Protein 4NSX (pdb70)

InterPro domains:
  IPR001680 WD40 repeat [PS50082] (581-622)
  IPR001680 WD40 repeat [SM00320] (105-141)
  IPR001680 WD40 repeat [SM00320] (237-277)
  IPR001680 WD40 repeat [SM00320] (280-323)
  IPR001680 WD40 repeat [SM00320] (339-379)
  IPR001680 WD40 repeat [SM00320] (446-488)
  IPR001680 WD40 repeat [SM00320] (491-530)
  IPR001680 WD40 repeat [SM00320] (533-571)
  IPR001680 WD40 repeat [SM00320] (574-613)
  IPR001680 WD40 repeat [SM00320] (616-655)
  IPR007319 WDR36/Utp21, C-terminal domain [PF04192] (714-936)
  IPR011047 Quinoprotein alcohol dehydrogenase-like superfamily [SSF50998] (185-661)
  IPR015943 WD40/YVTN repeat-like-containing domain superfamily [G3DSA:2.130.10.10] (22-657)
  IPR015943 WD40/YVTN repeat-like-containing domain superfamily [G3DSA:2.130.10.10] (33-349)
  IPR019775 WD40 repeat, conserved site [PS00678] (600-614)
  IPR036322 WD40-repeat-containing domain superfamily [SSF50978] (46-151)
  IPR059156 WDR36/Utp21, second beta-propeller domain [PF25168] (356-674)
  IPR059157 WDR36/Utp21, N-terminal domain [PF25171] (50-325)

GO terms:
  GO:0005515 protein binding (F, IPI)
  GO:0005730 nucleolus (C, IDA)
  GO:0032040 small-subunit processome (C, IDA)
  GO:0034388 Pwp2p-containing subcomplex of 90S preribosome (C, IDA)
  GO:0006364 rRNA processing (P, IGI)
  GO:0005634 nucleus (C, HDA)
  GO:0005730 nucleolus (C, HDA)
  GO:0030686 90S preribosome (C, HDA)
  GO:0005654 nucleoplasm (C, TAS)

Organism: Saccharomyces cerevisiae (strain ATCC 204508 / S288c) (NCBI:txid559292)

CATH classification: 2.130.10.10 (+1 more: 2.130.10.10)

B-factor: mean 25.76, std 10.34, range [5.64, 77.61]

Foldseek 3Di:
DFPFWDFFAWAFFFAAFAAWEWEDDPPFIWIWHFRFQKIWIATPVPRFTQAIQQDGDPGGWQHWYYYHQWIWTFDQQKIFIDGRNYTPDIDRDPDRFGWHAWDDDQQWIWTATQQQKIWIFGHPDRPDPHGDHTDDIAGQDVVQHAGWQYWDDEPPPPQWIWTQFQFWIWIANNNVRDGPDIADTDPFTWHDKAHDPDPQWIWTQGQFGKIFTARNVVRDTPDIDHDHPFGFQEWEAAAQPFGWIWTWTLQQKIWIARPVVRGTPDIDPNPDHNVQRHWNYWYHTHNFQKIWTDRSQFKIFIWGDPVPDIDTDDIAGFGSAFWQDKDQADQVQFWIWTFGQSQWIKIFGPDDSRGIDTQAACVHFAGWQEKEFENQCAPPFWGIWTFHPPAQWIWTGHPNVSYTHDEIGGQVPPFGFQYKYAANNSQWIWTWGQQAKIWIAGRNPRHTDDIDHDDRGTWQDKDAANVRAWIWTFFQQQKIWIAGRVDGDGPDIDHHPFGWHHKDAQRVQQKMWTFGPVRKIWIARNVVRDTDAIADDDPAGWQEWYAQLVRQWIWTFGPSQKIFIAGRVVNATFAMEHEPWGWNYWDARNHRFWIWTITNDDHIIIIIGGPPCHDNDHDHVPHHHDYTHDNSRD

Radius of gyration: 28.79 Å; Cα contacts (8 Å, |Δi|>4): 1894; chains: 1; bounding box: 41×61×91 Å

Solvent-accessible surface area: 26150 Å² total; per-residue (Å²): 142,6,96,1,1,29,60,65,10,42,5,14,35,8,7,63,16,23,64,6,9,46,6,52,55,72,118,36,39,13,0,0,0,0,20,19,77,0,2,18,8,3,22,0,52,61,3,115,40,70,56,24,2,109,118,58,5,85,40,68,5,66,13,17,20,22,60,142,105,13,5,3,0,0,4,54,24,31,0,0,0,4,75,157,1,84,59,67,59,67,6,102,1,129,32,149,12,66,1,62,58,16,13,20,10,54,46,4,0,0,0,1,4,79,83,25,9,0,4,0,9,46,35,76,66,77,153,45,132,35,2,42,100,90,90,35,93,12,61,5,59,164,159,60,6,21,105,12,24,14,8,37,56,5,72,111,21,144,24,70,0,0,0,0,0,68,38,14,0,0,11,8,18,0,118,66,32,133,59,69,44,73,10,121,141,14,104,58,72,1,36,19,8,50,35,15,84,89,124,21,29,0,0,0,0,2,61,41,1,41,0,2,10,7,19,3,182,145,13,105,96,84,49,68,14,97,10,83,182,24,125,2,31,2,7,5,17,26,51,53,81,40,43,26,1,0,1,0,0,39,39,0,16,0,14,0,34,14,19,112,195,166,62,132,56,63,43,21,139,103,14,3,94,108,93,77,36,0,0,27,41,0,30,10,3,95,45,53,46,16,0,0,0,1,0,10,13,1,15,0,45,0,15,14,16,57,173,164,74,14,119,116,50,76,41,32,1,6,0,10,44,46,3,20,75,8,14,26,6,14,82,121,34,48,31,0,0,0,0,0,117,22,112,2,0,26,0,4,2,12,119,144,83,30,62,20,84,56,1,25,42,214,165,86,37,37,38,10,45,14,30,15,19,36,48,62,62,50,44,106,36,8,1,0,0,0,0,2,95,97,32,86,58,0,29,0,1,21,8,137,106,25,115,27,19,154,59,81,0,64,0,62,33,99,3,63,1,90,6,17,10,6,0,89,42,1,44,22,0,0,1,0,0,32,67,0,3,2,1,0,13,38,0,97,52,15,111,74,121,44,100,14,120,35,1,179,126,10,0,26,5,11,11,0,13,30,129,27,156,33,0,0,0,0,0,48,24,1,32,0,0,0,4,33,7,114,127,69,63,92,79,16,116,33,141,18,140,9,45,0,30,35,27,32,28,20,60,96,41,42,30,0,0,0,2,6,71,49,54,0,1,4,0,0,32,3,105,70,36,166,66,57,92,74,2,146,40,12,87,62,115,6,43,14,5,20,6,0,37,91,10,94,4,0,0,0,0,1,84,30,24,10,4,27,1,4,5,14,88,76,14,9,13,7,0,2,2,54,5,130,20,31,1,41,13,1,59,12,0,63,87,10,42,26,2,0,0,0,6,81,90,44,38,10,1,6,0,3,48,8,103,19,144,98,93,173,87,107,25,135,90,124,25,12,196,21,70,45,7,33,29,6,64,76

Secondary structure (DSSP, 8-state):
--SSEEEEEEES----SSPPEEEEETTEEEEEEE-SS-EEEEETTT--EEEE-SS--SS---EEEEETTEEEEEETTEEEEEETTEEEEEEE-SSSSPEEEEEEETTEEEEEETTSEEEEEE-SSTTSSS--EEEEEEE--TTT-SSEEEEE--TT-TTEEEEEESS-EEEEETTT--EEEEPPPPSS-EEEEEE-SSTTEEEEEESSSEEEEEETTTTEEEEEEE-TT--EEEEEE--SSS-EEEEEETTS-EEEEETTTTEEEEEETTSS-GGGTS-SEEEEPTTSSEEEEE-SSSEEEEEE------EEEEEEE--SS-EEEEEE--TTS-EEEEEETTS-EEEEE-STT--EEEPB---PPPPEEEEEE-STTTTTS--EEEEETT-SEEEEEETTTTEEEEEEEE-SSSPPEEEEEE-TTS-EEEEEETTSEEEEEETTT--EEEEEE--SS-EEEEEE-TTS-EEEEEETTSEEEEEESSS--EEEEEE-SS-EEEEEEETTTTEEEEEETTS-EEEEETTTTEEEEEE---SS-EEEEEE-TTSSEEEEEETTSEEEEEETTTTEEEEEEE-SS-EEEEEE-SSTTEEEEEESS-SSEEEEEETT-------SS--EEPPPPPTT--

Structure (mmCIF, N/CA/C/O backbone):
data_4NSX
#
_entry.id   4NSX
#
_cell.length_a   35.493
_cell.length_b   63.540
_cell.length_c   82.549
_cell.angle_alpha   110.95
_cell.angle_beta   95.83
_cell.angle_gamma   97.93
#
_symmetry.space_group_name_H-M   'P 1'
#
loop_
_entity.id
_entity.type
_entity.pdbx_description
1 polymer 'U3 small nucleolar RNA-associated protein 21'
2 non-polymer 'CITRATE ANION'
3 water water
#
loop_
_atom_site.group_PDB
_atom_site.id
_atom_site.type_symbol
_atom_site.label_atom_id
_atom_site.label_alt_id
_atom_site.label_comp_id
_atom_site.label_asym_id
_atom_site.label_entity_id
_atom_site.label_seq_id
_atom_site.pdbx_PDB_ins_code
_atom_site.Cartn_x
_atom_site.Cartn_y
_atom_site.Cartn_z
_atom_site.occupancy
_atom_site.B_iso_or_equiv
_atom_site.auth_seq_id
_atom_site.auth_comp_id
_atom_site.auth_asym_id
_atom_site.auth_atom_id
_atom_site.pdbx_PDB_model_num
ATOM 1 N N . ASN A 1 20 ? 19.363 -3.727 -6.041 1.00 43.29 20 ASN A N 1
ATOM 2 C CA . ASN A 1 20 ? 18.201 -4.281 -6.720 1.00 40.02 20 ASN A CA 1
ATOM 3 C C . ASN A 1 20 ? 18.148 -3.853 -8.185 1.00 42.99 20 ASN A C 1
ATOM 4 O O . ASN A 1 20 ? 17.893 -4.669 -9.073 1.00 42.26 20 ASN A O 1
ATOM 9 N N . SER A 1 21 ? 18.381 -2.568 -8.432 1.00 38.30 21 SER A N 1
ATOM 10 C CA . SER A 1 21 ? 18.590 -2.087 -9.790 1.00 38.35 21 SER A CA 1
ATOM 11 C C . SER A 1 21 ? 19.894 -2.677 -10.306 1.00 42.12 21 SER A C 1
ATOM 12 O O . SER A 1 21 ? 20.796 -2.975 -9.526 1.00 38.23 21 SER A O 1
ATOM 15 N N . LYS A 1 22 ? 19.992 -2.848 -11.618 1.00 41.35 22 LYS A N 1
ATOM 16 C CA . LYS A 1 22 ? 21.168 -3.465 -12.214 1.00 39.99 22 LYS A CA 1
ATOM 17 C C . LYS A 1 22 ? 22.183 -2.411 -12.638 1.00 40.59 22 LYS A C 1
ATOM 18 O O . LYS A 1 22 ? 23.349 -2.721 -12.885 1.00 40.66 22 LYS A O 1
ATOM 24 N N . ILE A 1 23 ? 21.742 -1.160 -12.711 1.00 37.52 23 ILE A N 1
ATOM 25 C CA . ILE A 1 23 ? 22.598 -0.097 -13.231 1.00 40.46 23 ILE A CA 1
ATOM 26 C C . ILE A 1 23 ? 23.001 0.930 -12.173 1.00 33.60 23 ILE A C 1
ATOM 27 O O . ILE A 1 23 ? 24.177 1.267 -12.046 1.00 35.53 23 ILE A O 1
ATOM 32 N N . PHE A 1 24 ? 22.029 1.422 -11.413 1.00 30.84 24 PHE A N 1
ATOM 33 C CA . PHE A 1 24 ? 22.286 2.514 -10.479 1.00 28.75 24 PHE A CA 1
ATOM 34 C C . PHE A 1 24 ? 22.223 2.094 -9.013 1.00 34.71 24 PHE A C 1
ATOM 35 O O . PHE A 1 24 ? 21.297 1.402 -8.591 1.00 38.74 24 PHE A O 1
ATOM 43 N N . SER A 1 25 ? 23.217 2.522 -8.241 1.00 29.60 25 SER A N 1
ATOM 44 C CA . SER A 1 25 ? 23.203 2.311 -6.797 1.00 34.53 25 SER A CA 1
ATOM 45 C C . SER A 1 25 ? 23.412 3.643 -6.088 1.00 33.09 25 SER A C 1
ATOM 46 O O . SER A 1 25 ? 24.322 4.388 -6.433 1.00 31.07 25 SER A O 1
ATOM 49 N N . PRO A 1 26 ? 22.573 3.940 -5.085 1.00 38.41 26 PRO A N 1
ATOM 50 C CA . PRO A 1 26 ? 22.615 5.214 -4.353 1.00 33.70 26 PRO A CA 1
ATOM 51 C C . PRO A 1 26 ? 24.008 5.557 -3.829 1.00 32.79 26 PRO A C 1
ATOM 52 O O . PRO A 1 26 ? 24.687 4.690 -3.281 1.00 35.60 26 PRO A O 1
ATOM 56 N N . PHE A 1 27 ? 24.427 6.806 -4.016 1.00 30.95 27 PHE A N 1
ATOM 57 C CA . PHE A 1 27 ? 25.721 7.267 -3.522 1.00 29.95 27 PHE A CA 1
ATOM 58 C C . PHE A 1 27 ? 25.526 8.260 -2.377 1.00 31.59 27 PHE A C 1
ATOM 59 O O . PHE A 1 27 ? 25.726 7.920 -1.212 1.00 30.81 27 PHE A O 1
ATOM 67 N N . ARG A 1 28 ? 25.139 9.486 -2.712 1.00 26.25 28 ARG A N 1
ATOM 68 C CA . ARG A 1 28 ? 25.020 10.536 -1.708 1.00 24.00 28 ARG A CA 1
ATOM 69 C C . ARG A 1 28 ? 24.102 11.662 -2.170 1.00 25.33 28 ARG A C 1
ATOM 70 O O . ARG A 1 28 ? 23.634 11.665 -3.310 1.00 24.62 28 ARG A O 1
ATOM 78 N N . ILE A 1 29 ? 23.847 12.615 -1.280 1.00 20.84 29 ILE A N 1
ATOM 79 C CA . ILE A 1 29 ? 23.011 13.766 -1.608 1.00 21.97 29 ILE A CA 1
ATOM 80 C C . ILE A 1 29 ? 23.801 15.063 -1.463 1.00 23.27 29 ILE A C 1
ATOM 81 O O . ILE A 1 29 ? 24.553 15.237 -0.508 1.00 25.71 29 ILE A O 1
ATOM 86 N N . ILE A 1 30 ? 23.624 15.967 -2.420 1.00 20.33 30 ILE A N 1
ATOM 87 C CA . ILE A 1 30 ? 24.366 17.219 -2.446 1.00 22.14 30 ILE A CA 1
ATOM 88 C C . ILE A 1 30 ? 23.443 18.404 -2.154 1.00 20.33 30 ILE A C 1
ATOM 89 O O . ILE A 1 30 ? 22.259 18.372 -2.485 1.00 18.39 30 ILE A O 1
ATOM 94 N N . GLY A 1 31 ? 23.977 19.437 -1.509 1.00 16.31 31 GLY A N 1
ATOM 95 C CA . GLY A 1 31 ? 23.232 20.670 -1.318 1.00 19.21 31 GLY A CA 1
ATOM 96 C C . GLY A 1 31 ? 22.430 20.800 -0.032 1.00 20.64 31 GLY A C 1
ATOM 97 O O . GLY A 1 31 ? 21.597 21.699 0.082 1.00 19.03 31 GLY A O 1
ATOM 98 N N . ASN A 1 32 ? 22.677 19.919 0.934 1.00 17.64 32 ASN A N 1
ATOM 99 C CA . ASN A 1 32 ? 21.999 19.980 2.232 1.00 19.54 32 ASN A CA 1
ATOM 100 C C . ASN A 1 32 ? 22.840 20.660 3.305 1.00 15.76 32 ASN A C 1
ATOM 101 O O . ASN A 1 32 ? 23.982 20.274 3.532 1.00 14.80 32 ASN A O 1
ATOM 106 N N . VAL A 1 33 ? 22.269 21.655 3.979 1.00 18.84 33 VAL A N 1
ATOM 107 C CA . VAL A 1 33 ? 22.992 22.368 5.033 1.00 19.66 33 VAL A CA 1
ATOM 108 C C . VAL A 1 33 ? 22.273 22.360 6.385 1.00 20.13 33 VAL A C 1
ATOM 109 O O . VAL A 1 33 ? 22.870 22.020 7.410 1.00 18.80 33 VAL A O 1
ATOM 113 N N . SER A 1 34 ? 20.998 22.737 6.385 1.00 16.47 34 SER A N 1
ATOM 114 C CA . SER A 1 34 ? 20.231 22.850 7.624 1.00 19.80 34 SER A CA 1
ATOM 115 C C . SER A 1 34 ? 18.733 22.685 7.373 1.00 19.15 34 SER A C 1
ATOM 116 O O . SER A 1 34 ? 18.243 22.997 6.290 1.00 18.65 34 SER A O 1
ATOM 119 N N . ASN A 1 35 ? 18.004 22.200 8.376 1.00 22.50 35 ASN A N 1
ATOM 120 C CA . ASN A 1 35 ? 16.581 21.917 8.194 1.00 20.02 35 ASN A CA 1
ATOM 121 C C . ASN A 1 35 ? 15.639 22.650 9.149 1.00 20.26 35 ASN A C 1
ATOM 122 O O . ASN A 1 35 ? 14.423 22.487 9.070 1.00 30.58 35 ASN A O 1
ATOM 127 N N . GLY A 1 36 ? 16.193 23.449 10.053 1.00 24.78 36 GLY A N 1
ATOM 128 C CA . GLY A 1 36 ? 15.361 24.194 10.980 1.00 24.81 36 GLY A CA 1
ATOM 129 C C . GLY A 1 36 ? 15.525 23.816 12.439 1.00 20.81 36 GLY A C 1
ATOM 130 O O . GLY A 1 36 ? 15.177 24.599 13.322 1.00 22.93 36 GLY A O 1
ATOM 131 N N . VAL A 1 37 ? 16.029 22.613 12.702 1.00 19.46 37 VAL A N 1
ATOM 132 C CA . VAL A 1 37 ? 16.369 22.228 14.068 1.00 17.27 37 VAL A CA 1
ATOM 133 C C . VAL A 1 37 ? 17.453 23.176 14.556 1.00 18.00 37 VAL A C 1
ATOM 134 O O . VAL A 1 37 ? 18.460 23.359 13.871 1.00 19.91 37 VAL A O 1
ATOM 138 N N . PRO A 1 38 ? 17.239 23.809 15.721 1.00 18.07 38 PRO A N 1
ATOM 139 C CA . PRO A 1 38 ? 18.218 24.757 16.266 1.00 18.89 38 PRO A CA 1
ATOM 140 C C . PRO A 1 38 ? 19.608 24.133 16.346 1.00 17.60 38 PRO A C 1
ATOM 141 O O . PRO A 1 38 ? 19.773 23.070 16.948 1.00 17.09 38 PRO A O 1
ATOM 145 N N . PHE A 1 39 ? 20.588 24.775 15.718 1.00 14.27 39 PHE A N 1
ATOM 146 C CA . PHE A 1 39 ? 21.933 24.217 15.665 1.00 14.71 39 PHE A CA 1
ATOM 147 C C . PHE A 1 39 ? 22.616 24.273 17.021 1.00 19.25 39 PHE A C 1
ATOM 148 O O . PHE A 1 39 ? 22.300 25.123 17.856 1.00 15.72 39 PHE A O 1
ATOM 156 N N . ALA A 1 40 ? 23.562 23.366 17.232 1.00 17.38 40 ALA A N 1
ATOM 157 C CA . ALA A 1 40 ? 24.315 23.346 18.476 1.00 18.36 40 ALA A CA 1
ATOM 158 C C . ALA A 1 40 ? 25.700 23.939 18.253 1.00 22.28 40 ALA A C 1
ATOM 159 O O . ALA A 1 40 ? 26.169 24.032 17.120 1.00 17.91 40 ALA A O 1
ATOM 161 N N . THR A 1 41 ? 26.343 24.363 19.333 1.00 17.19 41 THR A N 1
ATOM 162 C CA . THR A 1 41 ? 27.723 24.825 19.265 1.00 24.79 41 THR A CA 1
ATOM 163 C C . THR A 1 41 ? 28.558 24.090 20.301 1.00 22.96 41 THR A C 1
ATOM 164 O O . THR A 1 41 ? 28.103 23.858 21.422 1.00 26.77 41 THR A O 1
ATOM 168 N N . GLY A 1 42 ? 29.774 23.715 19.916 1.00 28.62 42 GLY A N 1
ATOM 169 C CA . GLY A 1 42 ? 30.677 23.008 20.807 1.00 26.64 42 GLY A CA 1
ATOM 170 C C . GLY A 1 42 ? 32.097 23.531 20.697 1.00 29.11 42 GLY A C 1
ATOM 171 O O . GLY A 1 42 ? 32.370 24.421 19.890 1.00 29.44 42 GLY A O 1
ATOM 172 N N . THR A 1 43 ? 32.999 22.978 21.505 1.00 31.27 43 THR A N 1
ATOM 173 C CA . THR A 1 43 ? 34.391 23.422 21.530 1.00 35.12 43 THR A CA 1
ATOM 174 C C . THR A 1 43 ? 35.285 22.591 20.613 1.00 40.92 43 THR A C 1
ATOM 175 O O . THR A 1 43 ? 35.175 21.364 20.556 1.00 36.00 43 THR A O 1
ATOM 179 N N . LEU A 1 44 ? 36.184 23.273 19.912 1.00 42.19 44 LEU A N 1
ATOM 180 C CA . LEU A 1 44 ? 37.080 22.635 18.957 1.00 48.62 44 LEU A CA 1
ATOM 181 C C . LEU A 1 44 ? 38.494 23.135 19.215 1.00 47.08 44 LEU A C 1
ATOM 182 O O . LEU A 1 44 ? 38.952 24.072 18.562 1.00 46.11 44 LEU A O 1
ATOM 187 N N . GLY A 1 45 ? 39.185 22.504 20.159 1.00 47.09 45 GLY A N 1
ATOM 188 C CA . GLY A 1 45 ? 40.496 22.971 20.564 1.00 47.80 45 GLY A CA 1
ATOM 189 C C . GLY A 1 45 ? 40.388 24.402 21.050 1.00 44.09 45 GLY A C 1
ATOM 190 O O . GLY A 1 45 ? 39.912 24.652 22.155 1.00 43.56 45 GLY A O 1
ATOM 191 N N . SER A 1 46 ? 40.804 25.345 20.211 1.00 44.63 46 SER A N 1
ATOM 192 C CA . SER A 1 46 ? 40.675 26.761 20.538 1.00 47.69 46 SER A CA 1
ATOM 193 C C . SER A 1 46 ? 39.438 27.375 19.890 1.00 48.68 46 SER A C 1
ATOM 194 O O . SER A 1 46 ? 38.848 28.310 20.430 1.00 50.91 46 SER A O 1
ATOM 197 N N . THR A 1 47 ? 39.051 26.851 18.732 1.00 46.10 47 THR A N 1
ATOM 198 C CA . THR A 1 47 ? 37.884 27.362 18.018 1.00 46.62 47 THR A CA 1
ATOM 199 C C . THR A 1 47 ? 36.603 26.630 18.425 1.00 46.40 47 THR A C 1
ATOM 200 O O . THR A 1 47 ? 36.599 25.844 19.374 1.00 43.05 47 THR A O 1
ATOM 204 N N . PHE A 1 48 ? 35.516 26.904 17.710 1.00 36.13 48 PHE A N 1
ATOM 205 C CA . PHE A 1 48 ? 34.234 26.270 17.994 1.00 36.96 48 PHE A CA 1
ATOM 206 C C . PHE A 1 48 ? 33.728 25.494 16.785 1.00 28.34 48 PHE A C 1
ATOM 207 O O . PHE A 1 48 ? 34.181 25.710 15.661 1.00 24.75 48 PHE A O 1
ATOM 215 N N . TYR A 1 49 ? 32.790 24.583 17.020 1.00 27.74 49 TYR A N 1
ATOM 216 C CA . TYR A 1 49 ? 32.124 23.898 15.920 1.00 24.33 49 TYR A CA 1
ATOM 217 C C . TYR A 1 49 ? 30.611 24.071 15.997 1.00 25.72 49 TYR A C 1
ATOM 218 O O . TYR A 1 49 ? 30.051 24.291 17.075 1.00 20.85 49 TYR A O 1
ATOM 227 N N . ILE A 1 50 ? 29.964 23.979 14.840 1.00 17.62 50 ILE A N 1
ATOM 228 C CA . ILE A 1 50 ? 28.525 24.152 14.723 1.00 15.08 50 ILE A CA 1
ATOM 229 C C . ILE A 1 50 ? 27.908 22.868 14.197 1.00 13.60 50 ILE A C 1
ATOM 230 O O . ILE A 1 50 ? 28.357 22.330 13.194 1.00 16.86 50 ILE A O 1
ATOM 235 N N . VAL A 1 51 ? 26.885 22.374 14.884 1.00 12.63 51 VAL A N 1
ATOM 236 C CA . VAL A 1 51 ? 26.208 21.151 14.479 1.00 13.93 51 VAL A CA 1
ATOM 237 C C . VAL A 1 51 ? 24.810 21.466 13.958 1.00 14.89 51 VAL A C 1
ATOM 238 O O . VAL A 1 51 ? 23.952 21.927 14.709 1.00 14.27 51 VAL A O 1
ATOM 242 N N . THR A 1 52 ? 24.592 21.219 12.668 1.00 14.10 52 THR A N 1
ATOM 243 C CA . THR A 1 52 ? 23.285 21.414 12.053 1.00 13.54 52 THR A CA 1
ATOM 244 C C . THR A 1 52 ? 22.613 20.074 11.797 1.00 15.65 52 THR A C 1
ATOM 245 O O . THR A 1 52 ? 23.264 19.030 11.801 1.00 15.78 52 THR A O 1
ATOM 249 N N . CYS A 1 53 ? 21.308 20.113 11.558 1.00 14.76 53 CYS A N 1
ATOM 250 C CA . CYS A 1 53 ? 20.560 18.913 11.221 1.00 15.78 53 CYS A CA 1
ATOM 251 C C . CYS A 1 53 ? 20.155 18.927 9.747 1.00 19.02 53 CYS A C 1
ATOM 252 O O . CYS A 1 53 ? 19.814 19.973 9.191 1.00 16.96 53 CYS A O 1
ATOM 255 N N . VAL A 1 54 ? 20.190 17.755 9.123 1.00 15.56 54 VAL A N 1
ATOM 256 C CA . VAL A 1 54 ? 19.885 17.620 7.704 1.00 22.77 54 VAL A CA 1
ATOM 257 C C . VAL A 1 54 ? 18.638 16.746 7.512 1.00 25.86 54 VAL A C 1
ATOM 258 O O . VAL A 1 54 ? 17.983 16.769 6.467 1.00 35.94 54 VAL A O 1
ATOM 262 N N . GLY A 1 55 ? 18.284 16.018 8.564 1.00 23.01 55 GLY A N 1
ATOM 263 C CA . GLY A 1 55 ? 17.102 15.177 8.565 1.00 16.48 55 GLY A CA 1
ATOM 264 C C . GLY A 1 55 ? 17.286 14.051 9.559 1.00 21.35 55 GLY A C 1
ATOM 265 O O . GLY A 1 55 ? 16.828 14.127 10.699 1.00 22.61 55 GLY A O 1
ATOM 266 N N . LYS A 1 56 ? 17.976 13.003 9.129 1.00 20.78 56 LYS A N 1
ATOM 267 C CA . LYS A 1 56 ? 18.293 11.885 10.007 1.00 21.44 56 LYS A CA 1
ATOM 268 C C . LYS A 1 56 ? 19.808 11.812 10.130 1.00 17.25 56 LYS A C 1
ATOM 269 O O . LYS A 1 56 ? 20.386 10.777 10.461 1.00 17.87 56 LYS A O 1
ATOM 275 N N . THR A 1 57 ? 20.428 12.960 9.877 1.00 17.36 57 THR A N 1
ATOM 276 C CA . THR A 1 57 ? 21.873 13.108 9.818 1.00 19.76 57 THR A CA 1
ATOM 277 C C . THR A 1 57 ? 22.219 14.495 10.343 1.00 13.80 57 THR A C 1
ATOM 278 O O . THR A 1 57 ? 21.477 15.450 10.106 1.00 12.47 57 THR A O 1
ATOM 282 N N . PHE A 1 58 ? 23.323 14.612 11.076 1.00 18.50 58 PHE A N 1
ATOM 283 C CA . PHE A 1 58 ? 23.820 15.932 11.452 1.00 13.20 58 PHE A CA 1
ATOM 284 C C . PHE A 1 58 ? 25.157 16.236 10.784 1.00 10.34 58 PHE A C 1
ATOM 285 O O . PHE A 1 58 ? 25.905 15.326 10.434 1.00 13.12 58 PHE A O 1
ATOM 293 N N . GLN A 1 59 ? 25.444 17.522 10.603 1.00 8.78 59 GLN A N 1
ATOM 294 C CA . GLN A 1 59 ? 26.696 17.956 9.994 1.00 13.55 59 GLN A CA 1
ATOM 295 C C . GLN A 1 59 ? 27.436 18.920 10.915 1.00 13.89 59 GLN A C 1
ATOM 296 O O . GLN A 1 59 ? 26.819 19.737 11.594 1.00 14.36 59 GLN A O 1
ATOM 302 N N . ILE A 1 60 ? 28.760 18.824 10.925 1.00 13.08 60 ILE A N 1
ATOM 303 C CA . ILE A 1 60 ? 29.594 19.642 11.797 1.00 14.30 60 ILE A CA 1
ATOM 304 C C . ILE A 1 60 ? 30.537 20.533 10.997 1.00 18.00 60 ILE A C 1
ATOM 305 O O . ILE A 1 60 ? 31.368 20.041 10.222 1.00 19.56 60 ILE A O 1
ATOM 310 N N . TYR A 1 61 ? 30.395 21.841 11.207 1.00 13.01 61 TYR A N 1
ATOM 311 C CA . TYR A 1 61 ? 31.181 22.856 10.520 1.00 14.62 61 TYR A CA 1
ATOM 312 C C . TYR A 1 61 ? 32.130 23.569 11.476 1.00 19.00 61 TYR A C 1
ATOM 313 O O . TYR A 1 61 ? 31.860 23.677 12.671 1.00 18.20 61 TYR A O 1
ATOM 322 N N . ASP A 1 62 ? 33.243 24.057 10.942 1.00 21.48 62 ASP A N 1
ATOM 323 C CA . ASP A 1 62 ? 34.119 24.945 11.691 1.00 22.73 62 ASP A CA 1
ATOM 324 C C . ASP A 1 62 ? 33.411 26.292 11.796 1.00 26.19 62 ASP A C 1
ATOM 325 O O . ASP A 1 62 ? 32.786 26.740 10.843 1.00 27.00 62 ASP A O 1
ATOM 330 N N . ALA A 1 63 ? 33.497 26.937 12.952 1.00 29.82 63 ALA A N 1
ATOM 331 C CA . ALA A 1 63 ? 32.789 28.198 13.144 1.00 31.51 63 ALA A CA 1
ATOM 332 C C . ALA A 1 63 ? 33.547 29.390 12.562 1.00 29.73 63 ALA A C 1
ATOM 333 O O . ALA A 1 63 ? 32.967 30.444 12.320 1.00 35.72 63 ALA A O 1
ATOM 335 N N . ASN A 1 64 ? 34.843 29.230 12.335 1.00 30.47 64 ASN A N 1
ATOM 336 C CA . ASN A 1 64 ? 35.642 30.351 11.855 1.00 33.48 64 ASN A CA 1
ATOM 337 C C . ASN A 1 64 ? 35.909 30.334 10.348 1.00 33.24 64 ASN A C 1
ATOM 338 O O . ASN A 1 64 ? 36.413 31.308 9.789 1.00 40.02 64 ASN A O 1
ATOM 343 N N . THR A 1 65 ? 35.562 29.229 9.695 1.00 29.99 65 THR A N 1
ATOM 344 C C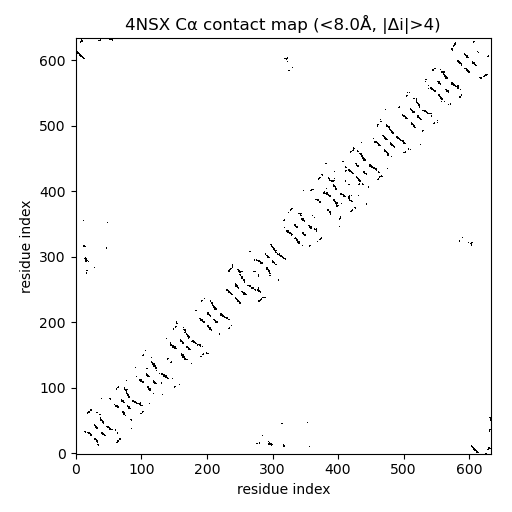A . THR A 1 65 ? 35.744 29.102 8.251 1.00 27.30 65 THR A CA 1
ATOM 345 C C . THR A 1 65 ? 34.481 28.578 7.578 1.00 29.91 65 THR A C 1
ATOM 346 O O . THR A 1 65 ? 34.300 28.738 6.370 1.00 30.10 65 THR A O 1
ATOM 350 N N . LEU A 1 66 ? 33.619 27.949 8.374 1.00 27.07 66 LEU A N 1
ATOM 351 C CA . LEU A 1 66 ? 32.447 27.229 7.876 1.00 27.66 66 LEU A CA 1
ATOM 352 C C . LEU A 1 66 ? 32.814 26.041 6.991 1.00 28.95 66 LEU A C 1
ATOM 353 O O . LEU A 1 66 ? 32.028 25.618 6.155 1.00 27.90 66 LEU A O 1
ATOM 358 N N . HIS A 1 67 ? 34.008 25.497 7.190 1.00 26.83 67 HIS A N 1
ATOM 359 C CA . HIS A 1 67 ? 34.406 24.286 6.485 1.00 29.79 67 HIS A CA 1
ATOM 360 C C . HIS A 1 67 ? 33.688 23.076 7.071 1.00 29.47 67 HIS A C 1
ATOM 361 O O . HIS A 1 67 ? 33.601 22.928 8.291 1.00 24.63 67 HIS A O 1
ATOM 368 N N . LEU A 1 68 ? 33.167 22.218 6.200 1.00 24.34 68 LEU A N 1
ATOM 369 C CA . LEU A 1 68 ? 32.498 21.003 6.646 1.00 25.81 68 LEU A CA 1
ATOM 370 C C . LEU A 1 68 ? 33.512 20.059 7.268 1.00 23.73 68 LEU A C 1
ATOM 371 O O . LEU A 1 68 ? 34.408 19.563 6.588 1.00 28.07 68 LEU A O 1
ATOM 376 N N . LEU A 1 69 ? 33.371 19.821 8.566 1.00 19.51 69 LEU A N 1
ATOM 377 C CA . LEU A 1 69 ? 34.290 18.951 9.282 1.00 20.38 69 LEU A CA 1
ATOM 378 C C . LEU A 1 69 ? 33.780 17.519 9.330 1.00 22.27 69 LEU A C 1
ATOM 379 O O . LEU A 1 69 ? 34.521 16.584 9.031 1.00 23.27 69 LEU A O 1
ATOM 384 N N . PHE A 1 70 ? 32.518 17.339 9.710 1.00 20.27 70 PHE A N 1
ATOM 385 C CA . PHE A 1 70 ? 31.983 15.982 9.815 1.00 18.28 70 PHE A CA 1
ATOM 386 C C . PHE A 1 70 ? 30.548 15.849 9.318 1.00 18.64 70 PHE A C 1
ATOM 387 O O . PHE A 1 70 ? 29.832 16.833 9.174 1.00 18.98 70 PHE A O 1
ATOM 395 N N . VAL A 1 71 ? 30.147 14.615 9.043 1.00 14.24 71 VAL A N 1
ATOM 396 C CA . VAL A 1 71 ? 28.743 14.271 8.882 1.00 14.80 71 VAL A CA 1
ATOM 397 C C . VAL A 1 71 ? 28.553 12.919 9.554 1.00 20.04 71 VAL A C 1
ATOM 398 O O . VAL A 1 71 ? 29.409 12.042 9.423 1.00 16.89 71 VAL A O 1
ATOM 402 N N . SER A 1 72 ? 27.463 12.763 10.306 1.00 14.14 72 SER A N 1
ATOM 403 C CA . SER A 1 72 ? 27.202 11.506 11.006 1.00 22.19 72 SER A CA 1
ATOM 404 C C . SER A 1 72 ? 27.198 10.337 10.023 1.00 22.95 72 SER A C 1
ATOM 405 O O . SER A 1 72 ? 26.580 10.410 8.965 1.00 22.43 72 SER A O 1
ATOM 408 N N . GLU A 1 73 ? 27.910 9.271 10.369 1.00 24.21 73 GLU A N 1
ATOM 409 C CA . GLU A 1 73 ? 28.152 8.184 9.427 1.00 27.38 73 GLU A CA 1
ATOM 410 C C . GLU A 1 73 ? 26.944 7.276 9.230 1.00 28.04 73 GLU A C 1
ATOM 411 O O . GLU A 1 73 ? 26.848 6.570 8.229 1.00 29.10 73 GLU A O 1
ATOM 417 N N . LYS A 1 74 ? 26.021 7.294 10.183 1.00 27.85 74 LYS A N 1
ATOM 418 C CA . LYS A 1 74 ? 24.882 6.385 10.132 1.00 29.26 74 LYS A CA 1
ATOM 419 C C . LYS A 1 74 ? 23.571 7.088 10.467 1.00 24.52 74 LYS A C 1
ATOM 420 O O . LYS A 1 74 ? 23.435 7.696 11.529 1.00 24.25 74 LYS A O 1
ATOM 426 N N . GLU A 1 75 ? 22.614 7.002 9.548 1.00 21.98 75 GLU A N 1
ATOM 427 C CA . GLU A 1 75 ? 21.305 7.624 9.723 1.00 23.37 75 GLU A CA 1
ATOM 428 C C . GLU A 1 75 ? 20.563 7.081 10.937 1.00 25.10 75 GLU A C 1
ATOM 429 O O . GLU A 1 75 ? 20.620 5.888 11.233 1.00 27.57 75 GLU A O 1
ATOM 435 N N . THR A 1 76 ? 19.863 7.970 11.633 1.00 20.67 76 THR A N 1
ATOM 436 C CA . THR A 1 76 ? 18.979 7.572 12.718 1.00 20.69 76 THR A CA 1
ATOM 437 C C . THR A 1 76 ? 17.690 7.030 12.107 1.00 24.43 76 THR A C 1
ATOM 438 O O . THR A 1 76 ? 17.345 7.387 10.986 1.00 23.43 76 THR A O 1
ATOM 442 N N . PRO A 1 77 ? 16.988 6.140 12.827 1.00 25.21 77 PRO A N 1
ATOM 443 C CA . PRO A 1 77 ? 15.728 5.580 12.319 1.00 24.02 77 PRO A CA 1
ATOM 444 C C . PRO A 1 77 ? 14.646 6.633 12.064 1.00 27.35 77 PRO A C 1
ATOM 445 O O . PRO A 1 77 ? 13.851 6.475 11.138 1.00 30.89 77 PRO A O 1
ATOM 449 N N . SER A 1 78 ? 14.612 7.685 12.876 1.00 23.02 78 SER A N 1
ATOM 450 C CA . SER A 1 78 ? 13.645 8.765 12.691 1.00 24.93 78 SER A CA 1
ATOM 451 C C . SER A 1 78 ? 14.350 10.117 12.626 1.00 22.13 78 SER A C 1
ATOM 452 O O . SER A 1 78 ? 15.550 10.209 12.877 1.00 22.17 78 SER A O 1
ATOM 455 N N . SER A 1 79 ? 13.598 11.162 12.295 1.00 19.71 79 SER A N 1
ATOM 456 C CA . SER A 1 79 ? 14.159 12.502 12.176 1.00 19.88 79 SER A CA 1
ATOM 457 C C . SER A 1 79 ? 14.694 13.000 13.513 1.00 19.38 79 SER A C 1
ATOM 458 O O . SER A 1 79 ? 14.053 12.826 14.549 1.00 14.20 79 SER A O 1
ATOM 461 N N . ILE A 1 80 ? 15.872 13.615 13.482 1.00 18.31 80 ILE A N 1
ATOM 462 C CA . ILE A 1 80 ? 16.461 14.210 14.675 1.00 18.39 80 ILE A CA 1
ATOM 463 C C . ILE A 1 80 ? 15.663 15.441 15.092 1.00 20.11 80 ILE A C 1
ATOM 464 O O . ILE A 1 80 ? 15.347 16.294 14.263 1.00 18.30 80 ILE A O 1
ATOM 469 N N . VAL A 1 81 ? 15.347 15.521 16.382 1.00 22.01 81 VAL A N 1
ATOM 470 C CA . VAL A 1 81 ? 14.462 16.551 16.918 1.00 21.25 81 VAL A CA 1
ATOM 471 C C . VAL A 1 81 ? 15.250 17.591 17.713 1.00 21.02 81 VAL A C 1
ATOM 472 O O . VAL A 1 81 ? 14.911 18.777 17.725 1.00 18.85 81 VAL A O 1
ATOM 476 N N . ALA A 1 82 ? 16.322 17.150 18.357 1.00 17.04 82 ALA A N 1
ATOM 477 C CA . ALA A 1 82 ? 17.104 18.052 19.187 1.00 19.38 82 ALA A CA 1
ATOM 478 C C . ALA A 1 82 ? 18.590 17.752 19.086 1.00 15.00 82 ALA A C 1
ATOM 479 O O . ALA A 1 82 ? 18.994 16.596 18.980 1.00 14.61 82 ALA A O 1
ATOM 481 N N . LEU A 1 83 ? 19.396 18.808 19.105 1.00 14.48 83 LEU A N 1
ATOM 482 C CA . LEU A 1 83 ? 20.846 18.674 19.066 1.00 16.47 83 LEU A CA 1
ATOM 483 C C . LEU A 1 83 ? 21.467 19.448 20.214 1.00 16.17 83 LEU A C 1
ATOM 484 O O . LEU A 1 83 ? 21.072 20.578 20.492 1.00 19.16 83 LEU A O 1
ATOM 489 N N . SER A 1 84 ? 22.438 18.838 20.879 1.00 12.01 84 SER A N 1
ATOM 490 C CA . SER A 1 84 ? 23.232 19.546 21.872 1.00 17.03 84 SER A CA 1
ATOM 491 C C . SER A 1 84 ? 24.688 19.166 21.696 1.00 16.70 84 SER A C 1
ATOM 492 O O . SER A 1 84 ? 24.994 18.067 21.257 1.00 19.96 84 SER A O 1
ATOM 495 N N . ALA A 1 85 ? 25.592 20.079 22.018 1.00 16.33 85 ALA A N 1
ATOM 496 C CA . ALA A 1 85 ? 27.009 19.752 21.996 1.00 20.08 85 ALA A CA 1
ATOM 497 C C . ALA A 1 85 ? 27.611 20.031 23.365 1.00 19.52 85 ALA A C 1
ATOM 498 O O . ALA A 1 85 ? 27.291 21.032 24.002 1.00 17.60 85 ALA A O 1
ATOM 500 N N . HIS A 1 86 ? 28.469 19.127 23.820 1.00 18.77 86 HIS A N 1
ATOM 501 C CA . HIS A 1 86 ? 29.124 19.280 25.108 1.00 19.76 86 HIS A CA 1
ATOM 502 C C . HIS A 1 86 ? 30.559 18.801 24.963 1.00 18.47 86 HIS A C 1
ATOM 503 O O . HIS A 1 86 ? 30.807 17.605 24.795 1.00 16.78 86 HIS A O 1
ATOM 510 N N . PHE A 1 87 ? 31.494 19.745 25.021 1.00 28.01 87 PHE A N 1
ATOM 511 C CA . PHE A 1 87 ? 32.893 19.478 24.699 1.00 34.01 87 PHE A CA 1
ATOM 512 C C . PHE A 1 87 ? 33.005 18.853 23.314 1.00 29.54 87 PHE A C 1
ATOM 513 O O . PHE A 1 87 ? 32.641 19.473 22.314 1.00 31.41 87 PHE A O 1
ATOM 521 N N . HIS A 1 88 ? 33.487 17.616 23.261 1.00 25.50 88 HIS A N 1
ATOM 522 C CA . HIS A 1 88 ? 33.703 16.944 21.988 1.00 30.74 88 HIS A CA 1
ATOM 523 C C . HIS A 1 88 ? 32.623 15.914 21.661 1.00 28.29 88 HIS A C 1
ATOM 524 O O . HIS A 1 88 ? 32.811 15.063 20.793 1.00 27.23 88 HIS A O 1
ATOM 531 N N . TYR A 1 89 ? 31.490 15.997 22.347 1.00 23.82 89 TYR A N 1
ATOM 532 C CA . TYR A 1 89 ? 30.406 15.054 22.108 1.00 23.48 89 TYR A CA 1
ATOM 533 C C . TYR A 1 89 ? 29.138 15.725 21.601 1.00 18.78 89 TYR A C 1
ATOM 534 O O . TYR A 1 89 ? 28.745 16.792 22.080 1.00 15.94 89 TYR A O 1
ATOM 543 N N . VAL A 1 90 ? 28.511 15.089 20.618 1.00 16.74 90 VAL A N 1
ATOM 544 C CA . VAL A 1 90 ? 27.234 15.543 20.096 1.00 11.89 90 VAL A CA 1
ATOM 545 C C . VAL A 1 90 ? 26.118 14.627 20.592 1.00 12.99 90 VAL A C 1
ATOM 546 O O . VAL A 1 90 ? 26.228 13.406 20.535 1.00 12.36 90 VAL A O 1
ATOM 550 N N . TYR A 1 91 ? 25.054 15.233 21.100 1.00 8.39 91 TYR A N 1
ATOM 551 C CA . TYR A 1 91 ? 23.888 14.508 21.568 1.00 9.47 91 TYR A CA 1
ATOM 552 C C . TYR A 1 91 ? 22.728 14.795 20.626 1.00 12.59 91 TYR A C 1
ATOM 553 O O . TYR A 1 91 ? 22.348 15.952 20.428 1.00 11.88 91 TYR A O 1
ATOM 562 N N . ALA A 1 92 ? 22.184 13.738 20.032 1.00 10.19 92 ALA A N 1
ATOM 563 C CA . ALA A 1 92 ? 21.096 13.879 19.071 1.00 11.03 92 ALA A CA 1
ATOM 564 C C . ALA A 1 92 ? 19.868 13.106 19.533 1.00 14.37 92 ALA A C 1
ATOM 565 O O . ALA A 1 92 ? 19.937 11.906 19.780 1.00 17.14 92 ALA A O 1
ATOM 567 N N . ALA A 1 93 ? 18.743 13.802 19.657 1.00 10.24 93 ALA A N 1
ATOM 568 C CA . ALA A 1 93 ? 17.514 13.178 20.127 1.00 16.05 93 ALA A CA 1
ATOM 569 C C . ALA A 1 93 ? 16.592 12.798 18.979 1.00 13.87 93 ALA A C 1
ATOM 570 O O . ALA A 1 93 ? 16.392 13.577 18.049 1.00 16.40 93 ALA A O 1
ATOM 572 N N . TYR A 1 94 ? 16.031 11.596 19.063 1.00 14.02 94 TYR A N 1
ATOM 573 C CA . TYR A 1 94 ? 15.025 11.129 18.117 1.00 19.02 94 TYR A CA 1
ATOM 574 C C . TYR A 1 94 ? 14.238 10.011 18.783 1.00 22.50 94 TYR A C 1
ATOM 575 O O . TYR A 1 94 ? 14.805 9.235 19.556 1.00 18.93 94 TYR A O 1
ATOM 584 N N . GLU A 1 95 ? 12.944 9.928 18.478 1.00 18.89 95 GLU A N 1
ATOM 585 C CA . GLU A 1 95 ? 12.051 8.973 19.133 1.00 23.45 95 GLU A CA 1
ATOM 586 C C . GLU A 1 95 ? 12.183 9.082 20.651 1.00 20.48 95 GLU A C 1
ATOM 587 O O . GLU A 1 95 ? 12.144 10.178 21.207 1.00 20.18 95 GLU A O 1
ATOM 593 N N . ASN A 1 96 ? 12.356 7.945 21.315 1.00 19.06 96 ASN A N 1
ATOM 594 C CA . ASN A 1 96 ? 12.573 7.929 22.755 1.00 20.95 96 ASN A CA 1
ATOM 595 C C . ASN A 1 96 ? 14.052 7.742 23.081 1.00 22.98 96 ASN A C 1
ATOM 596 O O . ASN A 1 96 ? 14.405 7.206 24.136 1.00 16.63 96 ASN A O 1
ATOM 601 N N . LYS A 1 97 ? 14.915 8.197 22.176 1.00 19.23 97 LYS A N 1
ATOM 602 C CA . LYS A 1 97 ? 16.341 7.905 22.273 1.00 17.55 97 LYS A CA 1
ATOM 603 C C . LYS A 1 97 ? 17.237 9.137 22.230 1.00 16.21 97 LYS A C 1
ATOM 604 O O . LYS A 1 97 ? 16.874 10.174 21.677 1.00 15.33 97 LYS A O 1
ATOM 610 N N . VAL A 1 98 ? 18.417 9.006 22.824 1.00 17.93 98 VAL A N 1
ATOM 611 C CA . VAL A 1 98 ? 19.460 10.010 22.692 1.00 18.13 98 VAL A CA 1
ATOM 612 C C . VAL A 1 98 ? 20.755 9.335 22.267 1.00 16.41 98 VAL A C 1
ATOM 613 O O . VAL A 1 98 ? 21.299 8.501 22.993 1.00 15.16 98 VAL A O 1
ATOM 617 N N . GLY A 1 99 ? 21.233 9.687 21.077 1.00 17.51 99 GLY A N 1
ATOM 618 C CA . GLY A 1 99 ? 22.499 9.189 20.580 1.00 13.61 99 GLY A CA 1
ATOM 619 C C . GLY A 1 99 ? 23.649 10.088 20.988 1.00 17.67 99 GLY A C 1
ATOM 620 O O . GLY A 1 99 ? 23.551 11.315 20.914 1.00 14.64 99 GLY A O 1
ATOM 621 N N . ILE A 1 100 ? 24.737 9.463 21.425 1.00 14.14 100 ILE A N 1
ATOM 622 C CA . ILE A 1 100 ? 25.952 10.155 21.831 1.00 18.03 100 ILE A CA 1
ATOM 623 C C . ILE A 1 100 ? 27.078 9.833 20.853 1.00 19.73 100 ILE A C 1
ATOM 624 O O . ILE A 1 100 ? 27.508 8.670 20.728 1.00 19.00 100 ILE A O 1
ATOM 629 N N . TYR A 1 101 ? 27.549 10.881 20.180 1.00 19.80 101 TYR A N 1
ATOM 630 C CA . TYR A 1 101 ? 28.458 10.765 19.048 1.00 20.86 101 TYR A CA 1
ATOM 631 C C . TYR A 1 101 ? 29.757 11.525 19.274 1.00 21.32 101 TYR A C 1
ATOM 632 O O . TYR A 1 101 ? 29.774 12.578 19.911 1.00 20.13 101 TYR A O 1
ATOM 641 N N . LYS A 1 102 ? 30.841 10.992 18.723 1.00 20.45 102 LYS A N 1
ATOM 642 C CA . LYS A 1 102 ? 32.090 11.730 18.616 1.00 22.81 102 LYS A CA 1
ATOM 643 C C . LYS A 1 102 ? 32.651 11.537 17.213 1.00 19.19 102 LYS A C 1
ATOM 644 O O . LYS A 1 102 ? 32.787 10.405 16.747 1.00 17.67 102 LYS A O 1
ATOM 650 N N . ARG A 1 103 ? 32.958 12.646 16.545 1.00 17.70 103 ARG A N 1
ATOM 651 C CA . ARG A 1 103 ? 33.454 12.628 15.170 1.00 22.37 103 ARG A CA 1
ATOM 652 C C . ARG A 1 103 ? 32.447 12.005 14.207 1.00 21.66 103 ARG A C 1
ATOM 653 O O . ARG A 1 103 ? 32.823 11.333 13.248 1.00 20.70 103 ARG A O 1
ATOM 661 N N . GLY A 1 104 ? 31.165 12.237 14.474 1.00 21.55 104 GLY A N 1
ATOM 662 C CA . GLY A 1 104 ? 30.099 11.727 13.632 1.00 16.86 104 GLY A CA 1
ATOM 663 C C . GLY A 1 104 ? 29.820 10.255 13.865 1.00 18.65 104 GLY A C 1
ATOM 664 O O . GLY A 1 104 ? 28.960 9.666 13.210 1.00 23.24 104 GLY A O 1
ATOM 665 N N . ILE A 1 105 ? 30.546 9.664 14.808 1.00 16.74 105 ILE A N 1
ATOM 666 C CA . ILE A 1 105 ? 30.414 8.244 15.108 1.00 19.00 105 ILE A CA 1
ATOM 667 C C . ILE A 1 105 ? 29.714 8.030 16.443 1.00 20.61 105 ILE A C 1
ATOM 668 O O . ILE A 1 105 ? 30.136 8.568 17.468 1.00 19.37 105 ILE A O 1
ATOM 673 N N . GLU A 1 106 ? 28.651 7.235 16.428 1.00 19.00 106 GLU A N 1
ATOM 674 C CA . GLU A 1 106 ? 27.902 6.946 17.645 1.00 21.26 106 GLU A CA 1
ATOM 675 C C . GLU A 1 106 ? 28.730 6.141 18.634 1.00 21.53 106 GLU A C 1
ATOM 676 O O . GLU A 1 106 ? 29.126 5.009 18.357 1.00 22.67 106 GLU A O 1
ATOM 682 N N . GLU A 1 107 ? 28.990 6.730 19.791 1.00 21.14 107 GLU A N 1
ATOM 683 C CA . GLU A 1 107 ? 29.708 6.020 20.831 1.00 23.25 107 GLU A CA 1
ATOM 684 C C . GLU A 1 107 ? 28.742 5.361 21.805 1.00 24.82 107 GLU A C 1
ATOM 685 O O . GLU A 1 107 ? 29.073 4.344 22.414 1.00 28.33 107 GLU A O 1
ATOM 691 N N . HIS A 1 108 ? 27.541 5.917 21.946 1.00 21.38 108 HIS A N 1
ATOM 692 C CA . HIS A 1 108 ? 26.580 5.303 22.867 1.00 19.97 108 HIS A CA 1
ATOM 693 C C . HIS A 1 108 ? 25.131 5.642 22.544 1.00 20.41 108 HIS A C 1
ATOM 694 O O . HIS A 1 108 ? 24.846 6.698 22.002 1.00 20.06 108 HIS A O 1
ATOM 701 N N . LEU A 1 109 ? 24.214 4.741 22.876 1.00 18.59 109 LEU A N 1
ATOM 702 C CA . LEU A 1 109 ? 22.797 5.014 22.665 1.00 22.28 109 LEU A CA 1
ATOM 703 C C . LEU A 1 109 ? 21.989 4.856 23.947 1.00 23.55 109 LEU A C 1
ATOM 704 O O . LEU A 1 109 ? 22.007 3.801 24.580 1.00 25.70 109 LEU A O 1
ATOM 709 N N . LEU A 1 110 ? 21.288 5.918 24.325 1.00 22.26 110 LEU A N 1
ATOM 710 C CA . LEU A 1 110 ? 20.392 5.881 25.473 1.00 23.77 110 LEU A CA 1
ATOM 711 C C . LEU A 1 110 ? 18.966 5.668 24.995 1.00 24.56 110 LEU A C 1
ATOM 712 O O . LEU A 1 110 ? 18.443 6.470 24.225 1.00 24.43 110 LEU A O 1
ATOM 717 N N . GLU A 1 111 ? 18.337 4.586 25.439 1.00 18.72 111 GLU A N 1
ATOM 718 C CA . GLU A 1 111 ? 16.922 4.392 25.162 1.00 25.71 111 GLU A CA 1
ATOM 719 C C . GLU A 1 111 ? 16.103 4.630 26.423 1.00 25.54 111 GLU A C 1
ATOM 720 O O . GLU A 1 111 ? 16.116 3.818 27.347 1.00 28.30 111 GLU A O 1
ATOM 726 N N . LEU A 1 112 ? 15.403 5.757 26.457 1.00 23.17 112 LEU A N 1
ATOM 727 C CA . LEU A 1 112 ? 14.578 6.109 27.602 1.00 22.73 112 LEU A CA 1
ATOM 728 C C . LEU A 1 112 ? 13.441 5.101 27.752 1.00 25.50 112 LEU A C 1
ATOM 729 O O . LEU A 1 112 ? 12.888 4.629 26.759 1.00 20.57 112 LEU A O 1
ATOM 734 N N . GLU A 1 113 ? 13.104 4.767 28.994 1.00 26.73 113 GLU A N 1
ATOM 735 C CA . GLU A 1 113 ? 12.025 3.824 29.265 1.00 30.35 113 GLU A CA 1
ATOM 736 C C . GLU A 1 113 ? 10.678 4.518 29.137 1.00 29.52 113 GLU A C 1
ATOM 737 O O . GLU A 1 113 ? 10.012 4.780 30.138 1.00 29.03 113 GLU A O 1
ATOM 743 N N . THR A 1 114 ? 10.280 4.817 27.906 1.00 27.47 114 THR A N 1
ATOM 744 C CA . THR A 1 114 ? 9.023 5.508 27.661 1.00 25.05 114 THR A CA 1
ATOM 745 C C . THR A 1 114 ? 8.660 5.428 26.186 1.00 25.62 114 THR A C 1
ATOM 746 O O . THR A 1 114 ? 9.525 5.211 25.339 1.00 25.79 114 THR A O 1
ATOM 750 N N . ASP A 1 115 ? 7.378 5.596 25.884 1.00 27.66 115 ASP A N 1
ATOM 751 C CA . ASP A 1 115 ? 6.923 5.624 24.499 1.00 33.47 115 ASP A CA 1
ATOM 752 C C . ASP A 1 115 ? 6.744 7.068 24.047 1.00 29.77 115 ASP A C 1
ATOM 753 O O . ASP A 1 115 ? 6.256 7.335 22.949 1.00 32.21 115 ASP A O 1
ATOM 758 N N . ALA A 1 116 ? 7.146 7.995 24.911 1.00 26.59 116 ALA A N 1
ATOM 759 C CA . ALA A 1 116 ? 7.105 9.416 24.594 1.00 22.34 116 ALA A CA 1
ATOM 760 C C . ALA A 1 116 ? 8.323 9.810 23.762 1.00 21.78 116 ALA A C 1
ATOM 761 O O . ALA A 1 116 ? 9.309 9.076 23.707 1.00 21.06 116 ALA A O 1
ATOM 763 N N . ASN A 1 117 ? 8.252 10.971 23.118 1.00 24.43 117 ASN A N 1
ATOM 764 C CA . ASN A 1 117 ? 9.375 11.483 22.339 1.00 23.12 117 ASN A CA 1
ATOM 765 C C . ASN A 1 117 ? 10.199 12.504 23.116 1.00 22.01 117 ASN A C 1
ATOM 766 O O . ASN A 1 117 ? 9.649 13.345 23.827 1.00 20.45 117 ASN A O 1
ATOM 771 N N . VAL A 1 118 ? 11.519 12.430 22.976 1.00 17.32 118 VAL A N 1
ATOM 772 C CA . VAL A 1 118 ? 12.396 13.432 23.564 1.00 18.82 118 VAL A CA 1
ATOM 773 C C . VAL A 1 118 ? 12.181 14.757 22.838 1.00 19.52 118 VAL A C 1
ATOM 774 O O . VAL A 1 118 ? 12.034 14.787 21.617 1.00 19.88 118 VAL A O 1
ATOM 778 N N . GLU A 1 119 ? 12.140 15.848 23.594 1.00 18.47 119 GLU A N 1
ATOM 779 C CA . GLU A 1 119 ? 11.983 17.171 23.008 1.00 21.69 119 GLU A CA 1
ATOM 780 C C . GLU A 1 119 ? 13.186 18.063 23.291 1.00 16.49 119 GLU A C 1
ATOM 781 O O . GLU A 1 119 ? 13.630 18.808 22.420 1.00 16.11 119 GLU A O 1
ATOM 787 N N . HIS A 1 120 ? 13.713 17.991 24.509 1.00 18.49 120 HIS A N 1
ATOM 788 C CA . HIS A 1 120 ? 14.796 18.888 24.903 1.00 18.31 120 HIS A CA 1
ATOM 789 C C . HIS A 1 120 ? 15.925 18.185 25.649 1.00 16.65 120 HIS A C 1
ATOM 790 O O . HIS A 1 120 ? 15.718 17.157 26.291 1.00 15.37 120 HIS A O 1
ATOM 797 N N . LEU A 1 121 ? 17.122 18.758 25.554 1.00 15.59 121 LEU A N 1
ATOM 798 C CA . LEU A 1 121 ? 18.313 18.180 26.160 1.00 18.49 121 LEU A CA 1
ATOM 799 C C . LEU A 1 121 ? 19.074 19.231 26.952 1.00 16.18 121 LEU A C 1
ATOM 800 O O . LEU A 1 121 ? 19.113 20.399 26.569 1.00 18.59 121 LEU A O 1
ATOM 805 N N . CYS A 1 122 ? 19.679 18.813 28.057 1.00 15.69 122 CYS A N 1
ATOM 806 C CA . CYS A 1 122 ? 20.626 19.660 28.771 1.00 15.51 122 CYS A CA 1
ATOM 807 C C . CYS A 1 122 ? 21.723 18.807 29.384 1.00 16.29 122 CYS A C 1
ATOM 808 O O . CYS A 1 122 ? 21.459 17.917 30.192 1.00 14.46 122 CYS A O 1
ATOM 811 N N . ILE A 1 123 ? 22.958 19.082 28.987 1.00 13.64 123 ILE A N 1
ATOM 812 C CA . ILE A 1 123 ? 24.099 18.347 29.503 1.00 14.55 123 ILE A CA 1
ATOM 813 C C . ILE A 1 123 ? 24.957 19.283 30.344 1.00 15.40 123 ILE A C 1
ATOM 814 O O . ILE A 1 123 ? 25.373 20.342 29.875 1.00 15.82 123 ILE A O 1
ATOM 819 N N . PHE A 1 124 ? 25.201 18.897 31.592 1.00 14.83 124 PHE A N 1
ATOM 820 C CA . PHE A 1 124 ? 26.016 19.691 32.505 1.00 17.89 124 PHE A CA 1
ATOM 821 C C . PHE A 1 124 ? 26.533 18.816 33.641 1.00 15.26 124 PHE A C 1
ATOM 822 O O . PHE A 1 124 ? 25.864 17.866 34.053 1.00 14.48 124 PHE A O 1
ATOM 830 N N . GLY A 1 125 ? 27.711 19.152 34.154 1.00 16.89 125 GLY A N 1
ATOM 831 C CA . GLY A 1 125 ? 28.308 18.405 35.246 1.00 20.91 125 GLY A CA 1
ATOM 832 C C . GLY A 1 125 ? 28.403 16.927 34.928 1.00 20.03 125 GLY A C 1
ATOM 833 O O . GLY A 1 125 ? 28.901 16.538 33.873 1.00 17.65 125 GLY A O 1
ATOM 834 N N . ASP A 1 126 ? 27.901 16.100 35.838 1.00 20.49 126 ASP A N 1
ATOM 835 C CA . ASP A 1 126 ? 27.889 14.661 35.629 1.00 20.17 126 ASP A CA 1
ATOM 836 C C . ASP A 1 126 ? 26.567 14.201 35.019 1.00 19.43 126 ASP A C 1
ATOM 837 O O . ASP A 1 126 ? 26.290 13.005 34.973 1.00 18.87 126 ASP A O 1
ATOM 842 N N . TYR A 1 127 ? 25.758 15.144 34.546 1.00 12.54 127 TYR A N 1
ATOM 843 C CA . TYR A 1 127 ? 24.381 14.825 34.173 1.00 16.10 127 TYR A CA 1
ATOM 844 C C . TYR A 1 127 ? 24.022 14.980 32.698 1.00 13.55 127 TYR A C 1
ATOM 845 O O . TYR A 1 127 ? 24.580 15.815 31.981 1.00 10.95 127 TYR A O 1
ATOM 854 N N . LEU A 1 128 ? 23.075 14.152 32.270 1.00 14.32 128 LEU A N 1
ATOM 855 C CA . LEU A 1 128 ? 22.373 14.327 31.006 1.00 16.53 128 LEU A CA 1
ATOM 856 C C . LEU A 1 128 ? 20.890 14.419 31.337 1.00 17.26 128 LEU A C 1
ATOM 857 O O . LEU A 1 128 ? 20.328 13.516 31.962 1.00 14.40 128 LEU A O 1
ATOM 862 N N . CYS A 1 129 ? 20.262 15.517 30.937 1.00 12.74 129 CYS A N 1
ATOM 863 C CA . CYS A 1 129 ? 18.835 15.693 31.163 1.00 15.34 129 CYS A CA 1
ATOM 864 C C . CYS A 1 129 ? 18.089 15.728 29.838 1.00 12.70 129 CYS A C 1
ATOM 865 O O . CYS A 1 129 ? 18.394 16.545 28.972 1.00 14.52 129 CYS A O 1
ATOM 868 N N . ALA A 1 130 ? 17.111 14.841 29.687 1.00 15.81 130 ALA A N 1
ATOM 869 C CA . ALA A 1 130 ? 16.311 14.786 28.470 1.00 14.72 130 ALA A CA 1
ATOM 870 C C . ALA A 1 130 ? 14.826 14.801 28.796 1.00 14.75 130 ALA A C 1
ATOM 871 O O . ALA A 1 130 ? 14.294 13.836 29.341 1.00 14.94 130 ALA A O 1
ATOM 873 N N . SER A 1 131 ? 14.153 15.897 28.464 1.00 13.90 131 SER A N 1
ATOM 874 C CA . SER A 1 131 ? 12.718 15.983 28.696 1.00 14.60 131 SER A CA 1
ATOM 875 C C . SER A 1 131 ? 11.943 15.367 27.539 1.00 19.87 131 SER A C 1
ATOM 876 O O . SER A 1 131 ? 12.425 15.332 26.407 1.00 13.79 131 SER A O 1
ATOM 879 N N . THR A 1 132 ? 10.748 14.870 27.838 1.00 16.89 132 THR A N 1
ATOM 880 C CA . THR A 1 132 ? 9.905 14.230 26.840 1.00 19.09 132 THR A CA 1
ATOM 881 C C . THR A 1 132 ? 8.607 15.009 26.663 1.00 23.61 132 THR A C 1
ATOM 882 O O . THR A 1 132 ? 8.338 15.955 27.405 1.00 20.80 132 THR A O 1
ATOM 886 N N . ASP A 1 133 ? 7.799 14.608 25.685 1.00 22.29 133 ASP A N 1
ATOM 887 C CA . ASP A 1 133 ? 6.568 15.333 25.374 1.00 23.23 133 ASP A CA 1
ATOM 888 C C . ASP A 1 133 ? 5.409 15.040 26.331 1.00 25.68 133 ASP A C 1
ATOM 889 O O . ASP A 1 133 ? 4.294 15.516 26.122 1.00 27.70 133 ASP A O 1
ATOM 894 N N . ASP A 1 134 ? 5.668 14.260 27.377 1.00 27.90 134 ASP A N 1
ATOM 895 C CA . ASP A 1 134 ? 4.679 14.096 28.441 1.00 29.41 134 ASP A CA 1
ATOM 896 C C . ASP A 1 134 ? 5.138 14.777 29.731 1.00 23.99 134 ASP A C 1
ATOM 897 O O . ASP A 1 134 ? 4.705 14.415 30.826 1.00 26.19 134 ASP A O 1
ATOM 902 N N . ASN A 1 135 ? 6.022 15.761 29.572 1.00 24.36 135 ASN A N 1
ATOM 903 C CA . ASN A 1 135 ? 6.566 16.553 30.680 1.00 18.35 135 ASN A CA 1
ATOM 904 C C . ASN A 1 135 ? 7.412 15.785 31.690 1.00 18.97 135 ASN A C 1
ATOM 905 O O . ASN A 1 135 ? 7.533 16.194 32.845 1.00 21.64 135 ASN A O 1
ATOM 910 N N . SER A 1 136 ? 7.995 14.676 31.254 1.00 16.84 136 SER A N 1
ATOM 911 C CA . SER A 1 136 ? 8.949 13.945 32.079 1.00 19.18 136 SER A CA 1
ATOM 912 C C . SER A 1 136 ? 10.362 14.383 31.721 1.00 17.07 136 SER A C 1
ATOM 913 O O . SER A 1 136 ? 10.626 14.767 30.588 1.00 17.66 136 SER A O 1
ATOM 916 N N . ILE A 1 137 ? 11.263 14.324 32.694 1.00 17.20 137 ILE A N 1
ATOM 917 C CA . ILE A 1 137 ? 12.662 14.649 32.473 1.00 14.67 137 ILE A CA 1
ATOM 918 C C . ILE A 1 137 ? 13.523 13.489 32.947 1.00 19.25 137 ILE A C 1
ATOM 919 O O . ILE A 1 137 ? 13.659 13.256 34.148 1.00 20.51 137 ILE A O 1
ATOM 924 N N . PHE A 1 138 ? 14.098 12.759 32.000 1.00 14.37 138 PHE A N 1
ATOM 925 C CA . PHE A 1 138 ? 14.976 11.649 32.333 1.00 18.18 138 PHE A CA 1
ATOM 926 C C . PHE A 1 138 ? 16.379 12.154 32.637 1.00 15.94 138 PHE A C 1
ATOM 927 O O . PHE A 1 138 ? 16.980 12.887 31.850 1.00 17.24 138 PHE A O 1
ATOM 935 N N . ILE A 1 139 ? 16.880 11.759 33.799 1.00 16.91 139 ILE A N 1
ATOM 936 C CA . ILE A 1 139 ? 18.201 12.137 34.261 1.00 15.97 139 ILE A CA 1
ATOM 937 C C . ILE A 1 139 ? 19.125 10.931 34.267 1.00 17.24 139 ILE A C 1
ATOM 938 O O . ILE A 1 139 ? 18.869 9.928 34.963 1.00 14.66 139 ILE A O 1
ATOM 943 N N . TYR A 1 140 ? 20.191 11.047 33.478 1.00 13.90 140 TYR A N 1
ATOM 944 C CA . TYR A 1 140 ? 21.277 10.080 33.457 1.00 15.30 140 TYR A CA 1
ATOM 945 C C . TYR A 1 140 ? 22.509 10.694 34.114 1.00 16.35 140 TYR A C 1
ATOM 946 O O . TYR A 1 140 ? 22.697 11.915 34.095 1.00 15.20 140 TYR A O 1
ATOM 955 N N . LYS A 1 141 ? 23.348 9.845 34.696 1.00 16.69 141 LYS A N 1
ATOM 956 C CA . LYS A 1 141 ? 24.475 10.318 35.486 1.00 16.02 141 LYS A CA 1
ATOM 957 C C . LYS A 1 141 ? 25.752 9.558 35.142 1.00 20.12 141 LYS A C 1
ATOM 958 O O . LYS A 1 141 ? 25.712 8.376 34.799 1.00 23.15 141 LYS A O 1
ATOM 964 N N . LYS A 1 142 ? 26.884 10.247 35.215 1.00 19.98 142 LYS A N 1
ATOM 965 C CA . LYS A 1 142 ? 28.175 9.583 35.129 1.00 27.32 142 LYS A CA 1
ATOM 966 C C . LYS A 1 142 ? 28.380 8.737 36.378 1.00 27.24 142 LYS A C 1
ATOM 967 O O . LYS A 1 142 ? 28.124 9.196 37.491 1.00 27.33 142 LYS A O 1
ATOM 973 N N . SER A 1 143 ? 28.827 7.500 36.194 1.00 30.83 143 SER A N 1
ATOM 974 C CA . SER A 1 143 ? 29.230 6.671 37.321 1.00 37.10 143 SER A CA 1
ATOM 975 C C . SER A 1 143 ? 30.422 7.332 38.005 1.00 38.92 143 SER A C 1
ATOM 976 O O . SER A 1 143 ? 30.419 7.553 39.216 1.00 44.21 143 SER A O 1
ATOM 979 N N . ASP A 1 144 ? 31.433 7.658 37.207 1.00 34.65 144 ASP A N 1
ATOM 980 C CA . ASP A 1 144 ? 32.588 8.412 37.676 1.00 38.20 144 ASP A CA 1
ATOM 981 C C . ASP A 1 144 ? 32.680 9.728 36.908 1.00 34.92 144 ASP A C 1
ATOM 982 O O . ASP A 1 144 ? 32.481 9.752 35.694 1.00 33.20 144 ASP A O 1
ATOM 987 N N . PRO A 1 145 ? 32.968 10.830 37.618 1.00 39.23 145 PRO A N 1
ATOM 988 C CA . PRO A 1 145 ? 33.041 12.176 37.034 1.00 33.16 145 PRO A CA 1
ATOM 989 C C . PRO A 1 145 ? 33.963 12.282 35.819 1.00 35.89 145 PRO A C 1
ATOM 990 O O . PRO A 1 145 ? 33.781 13.182 34.998 1.00 31.82 145 PRO A O 1
ATOM 994 N N . GLN A 1 146 ? 34.931 11.379 35.704 1.00 35.52 146 GLN A N 1
ATOM 995 C CA . GLN A 1 146 ? 35.862 11.413 34.580 1.00 39.96 146 GLN A CA 1
ATOM 996 C C . GLN A 1 146 ? 35.394 10.581 33.391 1.00 32.13 146 GLN A C 1
ATOM 997 O O . GLN A 1 146 ? 36.143 10.383 32.436 1.00 40.04 146 GLN A O 1
ATOM 1003 N N . ASP A 1 147 ? 34.159 10.093 33.451 1.00 31.92 147 ASP A N 1
ATOM 1004 C CA . ASP A 1 147 ? 33.556 9.435 32.299 1.00 24.51 147 ASP A CA 1
ATOM 1005 C C . ASP A 1 147 ? 33.389 10.444 31.171 1.00 25.23 147 ASP A C 1
ATOM 1006 O O . ASP A 1 147 ? 33.218 11.639 31.414 1.00 24.90 147 ASP A O 1
ATOM 1011 N N . LYS A 1 148 ? 33.441 9.961 29.936 1.00 20.94 148 LYS A N 1
ATOM 1012 C CA . LYS A 1 148 ? 33.314 10.830 28.773 1.00 26.87 148 LYS A CA 1
ATOM 1013 C C . LYS A 1 148 ? 31.881 11.334 28.585 1.00 23.75 148 LYS A C 1
ATOM 1014 O O . LYS A 1 148 ? 31.664 12.398 28.007 1.00 26.34 148 LYS A O 1
ATOM 1020 N N . TYR A 1 149 ? 30.913 10.570 29.084 1.00 22.12 149 TYR A N 1
ATOM 1021 C CA . TYR A 1 149 ? 29.502 10.933 28.971 1.00 21.61 149 TYR A CA 1
ATOM 1022 C C . TYR A 1 149 ? 28.646 10.159 29.974 1.00 20.74 149 TYR A C 1
ATOM 1023 O O . TYR A 1 149 ? 29.006 9.053 30.375 1.00 22.49 149 TYR A O 1
ATOM 1032 N N . PRO A 1 150 ? 27.505 10.742 30.380 1.00 21.81 150 PRO A N 1
ATOM 1033 C CA . PRO A 1 150 ? 26.555 10.050 31.258 1.00 19.96 150 PRO A CA 1
ATOM 1034 C C . PRO A 1 150 ? 25.962 8.825 30.570 1.00 25.18 150 PRO A C 1
ATOM 1035 O O . PRO A 1 150 ? 25.658 8.881 29.376 1.00 27.12 150 PRO A O 1
ATOM 1039 N N . SER A 1 151 ? 25.803 7.732 31.309 1.00 18.58 151 SER A N 1
ATOM 1040 C CA . SER A 1 151 ? 25.301 6.499 30.715 1.00 27.34 151 SER A CA 1
ATOM 1041 C C . SER A 1 151 ? 24.338 5.738 31.627 1.00 24.37 151 SER A C 1
ATOM 1042 O O . SER A 1 151 ? 23.510 4.962 31.151 1.00 27.86 151 SER A O 1
ATOM 1045 N N . GLU A 1 152 ? 24.441 5.965 32.932 1.00 20.71 152 GLU A N 1
ATOM 1046 C CA . GLU A 1 152 ? 23.586 5.264 33.886 1.00 24.83 152 GLU A CA 1
ATOM 1047 C C . GLU A 1 152 ? 22.327 6.058 34.196 1.00 20.81 152 GLU A C 1
ATOM 1048 O O . GLU A 1 152 ? 22.401 7.224 34.578 1.00 17.98 152 GLU A O 1
ATOM 1054 N N . PHE A 1 153 ? 21.169 5.429 34.028 1.00 18.47 153 PHE A N 1
ATOM 1055 C CA . PHE A 1 153 ? 19.921 6.067 34.415 1.00 20.90 153 PHE A CA 1
ATOM 1056 C C . PHE A 1 153 ? 19.954 6.383 35.902 1.00 21.96 153 PHE A C 1
ATOM 1057 O O . PHE A 1 153 ? 20.297 5.526 36.715 1.00 16.53 153 PHE A O 1
ATOM 1065 N N . TYR A 1 154 ? 19.611 7.618 36.250 1.00 18.79 154 TYR A N 1
ATOM 1066 C CA . TYR A 1 154 ? 19.608 8.037 37.644 1.00 19.14 154 TYR A CA 1
ATOM 1067 C C . TYR A 1 154 ? 18.189 8.259 38.156 1.00 23.63 154 TYR A C 1
ATOM 1068 O O . TYR A 1 154 ? 17.784 7.651 39.149 1.00 20.57 154 TYR A O 1
ATOM 1077 N N . THR A 1 155 ? 17.425 9.118 37.486 1.00 20.32 155 THR A N 1
ATOM 1078 C CA . THR A 1 155 ? 16.057 9.357 37.953 1.00 19.25 155 THR A CA 1
ATOM 1079 C C . THR A 1 155 ? 15.125 9.888 36.875 1.00 21.51 155 THR A C 1
ATOM 1080 O O . THR A 1 155 ? 15.557 10.211 35.778 1.00 18.31 155 THR A O 1
ATOM 1084 N N . LYS A 1 156 ? 13.837 9.964 37.192 1.00 19.55 156 LYS A N 1
ATOM 1085 C CA . LYS A 1 156 ? 12.873 10.569 36.283 1.00 18.23 156 LYS A CA 1
ATOM 1086 C C . LYS A 1 156 ? 12.055 11.619 37.010 1.00 18.59 156 LYS A C 1
ATOM 1087 O O . LYS A 1 156 ? 11.255 11.297 37.885 1.00 24.75 156 LYS A O 1
ATOM 1093 N N . LEU A 1 157 ? 12.268 12.879 36.652 1.00 17.75 157 LEU A N 1
ATOM 1094 C CA . LEU A 1 157 ? 11.474 13.961 37.205 1.00 19.94 157 LEU A CA 1
ATOM 1095 C C . LEU A 1 157 ? 10.203 14.077 36.384 1.00 22.00 157 LEU A C 1
ATOM 1096 O O . LEU A 1 157 ? 10.148 13.624 35.243 1.00 22.06 157 LEU A O 1
ATOM 1101 N N . THR A 1 158 ? 9.169 14.661 36.969 1.00 20.42 158 THR A N 1
ATOM 1102 C CA . THR A 1 158 ? 7.971 14.974 36.206 1.00 25.67 158 THR A CA 1
ATOM 1103 C C . THR A 1 158 ? 7.447 16.338 36.614 1.00 25.66 158 THR A C 1
ATOM 1104 O O . THR A 1 158 ? 7.408 16.670 37.799 1.00 28.31 158 THR A O 1
ATOM 1108 N N . VAL A 1 159 ? 7.073 17.138 35.625 1.00 22.22 159 VAL A N 1
ATOM 1109 C CA . VAL A 1 159 ? 6.414 18.404 35.896 1.00 24.55 159 VAL A CA 1
ATOM 1110 C C . VAL A 1 159 ? 4.917 18.220 35.702 1.00 30.52 159 VAL A C 1
ATOM 1111 O O . VAL A 1 159 ? 4.418 18.224 34.575 1.00 26.15 159 VAL A O 1
ATOM 1115 N N . THR A 1 160 ? 4.208 18.025 36.809 1.00 28.23 160 THR A N 1
ATOM 1116 C CA . THR A 1 160 ? 2.760 17.893 36.771 1.00 30.77 160 THR A CA 1
ATOM 1117 C C . THR A 1 160 ? 2.180 19.240 36.373 1.00 25.91 160 THR A C 1
ATOM 1118 O O . THR A 1 160 ? 2.835 20.271 36.524 1.00 27.14 160 THR A O 1
ATOM 1122 N N . GLU A 1 161 ? 0.955 19.237 35.863 1.00 29.78 161 GLU A N 1
ATOM 1123 C CA . GLU A 1 161 ? 0.360 20.463 35.345 1.00 31.64 161 GLU A CA 1
ATOM 1124 C C . GLU A 1 161 ? 0.089 21.499 36.435 1.00 31.48 161 GLU A C 1
ATOM 1125 O O . GLU A 1 161 ? -0.101 22.678 36.139 1.00 36.68 161 GLU A O 1
ATOM 1131 N N . ILE A 1 162 ? 0.076 21.066 37.691 1.00 32.69 162 ILE A N 1
ATOM 1132 C CA . ILE A 1 162 ? -0.075 22.006 38.795 1.00 33.25 162 ILE A CA 1
ATOM 1133 C C . ILE A 1 162 ? 1.262 22.665 39.133 1.00 33.72 162 ILE A C 1
ATOM 1134 O O . ILE A 1 162 ? 1.302 23.812 39.573 1.00 35.53 162 ILE A O 1
ATOM 1139 N N . GLN A 1 163 ? 2.354 21.938 38.906 1.00 33.25 163 GLN A N 1
ATOM 1140 C CA . GLN A 1 163 ? 3.695 22.452 39.178 1.00 26.29 163 GLN A CA 1
ATOM 1141 C C . GLN A 1 163 ? 4.137 23.462 38.124 1.00 25.26 163 GLN A C 1
ATOM 1142 O O . GLN A 1 163 ? 4.871 24.402 38.422 1.00 30.17 163 GLN A O 1
ATOM 1148 N N . GLY A 1 164 ? 3.686 23.262 36.890 1.00 27.41 164 GLY A N 1
ATOM 1149 C CA . GLY A 1 164 ? 4.027 24.158 35.801 1.00 22.90 164 GLY A CA 1
ATOM 1150 C C . GLY A 1 164 ? 3.368 23.738 34.502 1.00 24.33 164 GLY A C 1
ATOM 1151 O O . GLY A 1 164 ? 2.633 22.753 34.462 1.00 24.87 164 GLY A O 1
ATOM 1152 N N . GLY A 1 165 ? 3.633 24.485 33.437 1.00 18.97 165 GLY A N 1
ATOM 1153 C CA . GLY A 1 165 ? 3.054 24.188 32.141 1.00 20.92 165 GLY A CA 1
ATOM 1154 C C . GLY A 1 165 ? 3.902 23.246 31.307 1.00 20.18 165 GLY A C 1
ATOM 1155 O O . GLY A 1 165 ? 4.730 22.505 31.835 1.00 17.82 165 GLY A O 1
ATOM 1156 N N . GLU A 1 166 ? 3.687 23.280 29.996 1.00 19.56 166 GLU A N 1
ATOM 1157 C CA . GLU A 1 166 ? 4.447 22.460 29.060 1.00 22.54 166 GLU A CA 1
ATOM 1158 C C . GLU A 1 166 ? 5.903 22.920 28.993 1.00 18.19 166 GLU A C 1
ATOM 1159 O O . GLU A 1 166 ? 6.179 24.112 28.859 1.00 16.29 166 GLU A O 1
ATOM 1165 N N . ILE A 1 167 ? 6.829 21.971 29.094 1.00 16.69 167 ILE A N 1
ATOM 1166 C CA . ILE A 1 167 ? 8.258 22.287 29.096 1.00 19.93 167 ILE A CA 1
ATOM 1167 C C . ILE A 1 167 ? 8.712 22.905 27.774 1.00 20.86 167 ILE A C 1
ATOM 1168 O O . ILE A 1 167 ? 8.434 22.375 26.698 1.00 20.03 167 ILE A O 1
ATOM 1173 N N . VAL A 1 168 ? 9.405 24.035 27.872 1.00 17.03 168 VAL A N 1
ATOM 1174 C CA . VAL A 1 168 ? 9.867 24.779 26.708 1.00 16.34 168 VAL A CA 1
ATOM 1175 C C . VAL A 1 168 ? 11.371 24.625 26.519 1.00 18.40 168 VAL A C 1
ATOM 1176 O O . VAL A 1 168 ? 11.861 24.545 25.394 1.00 21.11 168 VAL A O 1
ATOM 1180 N N . SER A 1 169 ? 12.100 24.576 27.629 1.00 15.88 169 SER A N 1
ATOM 1181 C CA . SER A 1 169 ? 13.553 24.597 27.579 1.00 17.45 169 SER A CA 1
ATOM 1182 C C . SER A 1 169 ? 14.187 24.069 28.869 1.00 20.15 169 SER A C 1
ATOM 1183 O O . SER A 1 169 ? 13.638 24.229 29.961 1.00 16.49 169 SER A O 1
ATOM 1186 N N . LEU A 1 170 ? 15.340 23.425 28.725 1.00 16.70 170 LEU A N 1
ATOM 1187 C CA . LEU A 1 170 ? 16.134 22.982 29.864 1.00 15.86 170 LEU A CA 1
ATOM 1188 C C . LEU A 1 170 ? 17.452 23.732 29.830 1.00 19.45 170 LEU A C 1
ATOM 1189 O O . LEU A 1 170 ? 18.130 23.757 28.804 1.00 19.26 170 LEU A O 1
ATOM 1194 N N . GLN A 1 171 ? 17.814 24.355 30.946 1.00 13.56 171 GLN A N 1
ATOM 1195 C CA . GLN A 1 171 ? 19.030 25.152 31.000 1.00 18.54 171 GLN A CA 1
ATOM 1196 C C . GLN A 1 171 ? 19.778 24.904 32.303 1.00 16.72 171 GLN A C 1
ATOM 1197 O O . GLN A 1 171 ? 19.182 24.553 33.323 1.00 12.05 171 GLN A O 1
ATOM 1203 N N . HIS A 1 172 ? 21.093 25.075 32.255 1.00 18.91 172 HIS A N 1
ATOM 1204 C CA . HIS A 1 172 ? 21.904 25.051 33.460 1.00 18.76 172 HIS A CA 1
ATOM 1205 C C . HIS A 1 172 ? 22.595 26.395 33.620 1.00 17.47 172 HIS A C 1
ATOM 1206 O O . HIS A 1 172 ? 23.364 26.812 32.754 1.00 19.25 172 HIS A O 1
ATOM 1213 N N . LEU A 1 173 ? 22.307 27.081 34.720 1.00 16.09 173 LEU A N 1
ATOM 1214 C CA . LEU A 1 173 ? 22.953 28.355 34.996 1.00 17.00 173 LEU A CA 1
ATOM 1215 C C . LEU A 1 173 ? 24.326 28.115 35.608 1.00 17.41 173 LEU A C 1
ATOM 1216 O O . LEU A 1 173 ? 24.527 27.135 36.327 1.00 15.94 173 LEU A O 1
ATOM 1221 N N . ALA A 1 174 ? 25.266 29.009 35.309 1.00 17.79 174 ALA A N 1
ATOM 1222 C CA . ALA A 1 174 ? 26.608 28.949 35.880 1.00 21.06 174 ALA A CA 1
ATOM 1223 C C . ALA A 1 174 ? 26.569 28.923 37.407 1.00 19.61 174 ALA A C 1
ATOM 1224 O O . ALA A 1 174 ? 25.796 29.656 38.028 1.00 18.76 174 ALA A O 1
ATOM 1226 N N . THR A 1 175 ? 27.408 28.065 37.987 1.00 20.99 175 THR A N 1
ATOM 1227 C CA . THR A 1 175 ? 27.538 27.872 39.438 1.00 23.17 175 THR A CA 1
ATOM 1228 C C . THR A 1 175 ? 26.346 27.184 40.119 1.00 21.10 175 THR A C 1
ATOM 1229 O O . THR A 1 175 ? 26.341 27.015 41.335 1.00 24.47 175 THR A O 1
ATOM 1233 N N . TYR A 1 176 ? 25.344 26.781 39.343 1.00 22.42 176 TYR A N 1
ATOM 1234 C CA . TYR A 1 176 ? 24.197 26.067 39.905 1.00 21.70 176 TYR A CA 1
ATOM 1235 C C . TYR A 1 176 ? 24.468 24.569 39.975 1.00 24.04 176 TYR A C 1
ATOM 1236 O O . TYR A 1 176 ? 23.967 23.798 39.154 1.00 26.26 176 TYR A O 1
ATOM 1245 N N . LEU A 1 177 ? 25.266 24.171 40.962 1.00 23.43 177 LEU A N 1
ATOM 1246 C CA . LEU A 1 177 ? 25.683 22.782 41.125 1.00 26.01 177 LEU A CA 1
ATOM 1247 C C . LEU A 1 177 ? 24.499 21.847 41.361 1.00 24.17 177 LEU A C 1
ATOM 1248 O O . LEU A 1 177 ? 23.700 22.062 42.274 1.00 22.66 177 LEU A O 1
ATOM 1253 N N . ASN A 1 178 ? 24.399 20.819 40.520 1.00 22.12 178 ASN A N 1
ATOM 1254 C CA . ASN A 1 178 ? 23.347 19.805 40.601 1.00 22.88 178 ASN A CA 1
ATOM 1255 C C . ASN A 1 178 ? 21.935 20.343 40.382 1.00 19.12 178 ASN A C 1
ATOM 1256 O O . ASN A 1 178 ? 20.955 19.639 40.622 1.00 18.91 178 ASN A O 1
ATOM 1261 N N . LYS A 1 179 ? 21.829 21.584 39.921 1.00 17.07 179 LYS A N 1
ATOM 1262 C CA . LYS A 1 179 ? 20.524 22.222 39.782 1.00 18.32 179 LYS A CA 1
ATOM 1263 C C . LYS A 1 179 ? 20.154 22.554 38.338 1.00 18.47 179 LYS A C 1
ATOM 1264 O O . LYS A 1 179 ? 20.808 23.362 37.677 1.00 16.99 179 LYS A O 1
ATOM 1270 N N . LEU A 1 180 ? 19.091 21.911 37.865 1.00 13.10 180 LEU A N 1
ATOM 1271 C CA . LEU A 1 180 ? 18.575 22.115 36.519 1.00 15.74 180 LEU A CA 1
ATOM 1272 C C . LEU A 1 180 ? 17.418 23.104 36.529 1.00 16.75 180 LEU A C 1
ATOM 1273 O O . LEU A 1 180 ? 16.482 22.987 37.335 1.00 15.10 180 LEU A O 1
ATOM 1278 N N . THR A 1 181 ? 17.500 24.085 35.635 1.00 15.98 181 THR A N 1
ATOM 1279 C CA . THR A 1 181 ? 16.430 25.049 35.438 1.00 15.22 181 THR A CA 1
ATOM 1280 C C . THR A 1 181 ? 15.485 24.564 34.348 1.00 17.71 181 THR A C 1
ATOM 1281 O O . THR A 1 181 ? 15.888 24.349 33.205 1.00 18.12 181 THR A O 1
ATOM 1285 N N . VAL A 1 182 ? 14.222 24.391 34.711 1.00 15.55 182 VAL A N 1
ATOM 1286 C CA . VAL A 1 182 ? 13.227 23.896 33.781 1.00 14.22 182 VAL A CA 1
ATOM 1287 C C . VAL A 1 182 ? 12.212 24.988 33.493 1.00 22.44 182 VAL A C 1
ATOM 1288 O O . VAL A 1 182 ? 11.345 25.273 34.314 1.00 19.64 182 VAL A O 1
ATOM 1292 N N . VAL A 1 183 ? 12.319 25.610 32.326 1.00 17.60 183 VAL A N 1
ATOM 1293 C CA . VAL A 1 183 ? 11.380 26.666 31.985 1.00 21.38 183 VAL A CA 1
ATOM 1294 C C . VAL A 1 183 ? 10.207 26.102 31.197 1.00 22.61 183 VAL A C 1
ATOM 1295 O O . VAL A 1 183 ? 10.390 25.401 30.201 1.00 20.20 183 VAL A O 1
ATOM 1299 N N . THR A 1 184 ? 9.002 26.388 31.677 1.00 21.89 184 THR A N 1
ATOM 1300 C CA . THR A 1 184 ? 7.785 25.952 31.016 1.00 17.23 184 THR A CA 1
ATOM 1301 C C . THR A 1 184 ? 7.105 27.157 30.375 1.00 24.03 184 THR A C 1
ATOM 1302 O O . THR A 1 184 ? 7.624 28.273 30.431 1.00 17.71 184 THR A O 1
ATOM 1306 N N . LYS A 1 185 ? 5.945 26.934 29.766 1.00 19.02 185 LYS A N 1
ATOM 1307 C CA . LYS A 1 185 ? 5.224 28.013 29.098 1.00 21.17 185 LYS A CA 1
ATOM 1308 C C . LYS A 1 185 ? 4.709 29.046 30.092 1.00 22.11 185 LYS A C 1
ATOM 1309 O O . LYS A 1 185 ? 4.549 30.219 29.752 1.00 22.97 185 LYS A O 1
ATOM 1315 N N . SER A 1 186 ? 4.466 28.603 31.324 1.00 20.18 186 SER A N 1
ATOM 1316 C CA . SER A 1 186 ? 3.799 29.430 32.324 1.00 23.65 186 SER A CA 1
ATOM 1317 C C . SER A 1 186 ? 4.684 29.826 33.507 1.00 27.22 186 SER A C 1
ATOM 1318 O O . SER A 1 186 ? 4.384 30.791 34.211 1.00 25.08 186 SER A O 1
ATOM 1321 N N . ASN A 1 187 ? 5.761 29.085 33.741 1.00 20.41 187 ASN A N 1
ATOM 1322 C CA . ASN A 1 187 ? 6.657 29.423 34.843 1.00 21.94 187 ASN A CA 1
ATOM 1323 C C . ASN A 1 187 ? 8.088 28.916 34.671 1.00 26.93 187 ASN A C 1
ATOM 1324 O O . ASN A 1 187 ? 8.459 28.416 33.607 1.00 20.84 187 ASN A O 1
ATOM 1329 N N . VAL A 1 188 ? 8.885 29.062 35.727 1.00 18.62 188 VAL A N 1
ATOM 1330 C CA . VAL A 1 188 ? 10.263 28.592 35.738 1.00 18.64 188 VAL A CA 1
ATOM 1331 C C . VAL A 1 188 ? 10.526 27.802 37.014 1.00 24.62 188 VAL A C 1
ATOM 1332 O O . VAL A 1 188 ? 10.326 28.308 38.120 1.00 20.06 188 VAL A O 1
ATOM 1336 N N . LEU A 1 189 ? 10.978 26.563 36.857 1.00 17.66 189 LEU A N 1
ATOM 1337 C CA . LEU A 1 189 ? 11.224 25.689 37.994 1.00 16.62 189 LEU A CA 1
ATOM 1338 C C . LEU A 1 189 ? 12.715 25.450 38.174 1.00 17.61 189 LEU A C 1
ATOM 1339 O O . LEU A 1 189 ? 13.495 25.593 37.236 1.00 18.55 189 LEU A O 1
ATOM 1344 N N . LEU A 1 190 ? 13.099 25.090 39.392 1.00 16.37 190 LEU A N 1
ATOM 1345 C CA . LEU A 1 190 ? 14.471 24.730 39.704 1.00 18.78 190 LEU A CA 1
ATOM 1346 C C . LEU A 1 190 ? 14.449 23.409 40.453 1.00 17.18 190 LEU A C 1
ATOM 1347 O O . LEU A 1 190 ? 13.928 23.336 41.580 1.00 23.07 190 LEU A O 1
ATOM 1352 N N . PHE A 1 191 ? 15.000 22.374 39.818 1.00 15.14 191 PHE A N 1
ATOM 1353 C CA . PHE A 1 191 ? 15.097 21.043 40.416 1.00 16.35 191 PHE A CA 1
ATOM 1354 C C . PHE A 1 191 ? 16.533 20.733 40.814 1.00 19.52 191 PHE A C 1
ATOM 1355 O O . PHE A 1 191 ? 17.459 21.030 40.068 1.00 17.13 191 PHE A O 1
ATOM 1363 N N . ASN A 1 192 ? 16.716 20.120 41.979 1.00 14.65 192 ASN A N 1
ATOM 1364 C CA . ASN A 1 192 ? 18.002 19.529 42.324 1.00 18.10 192 ASN A CA 1
ATOM 1365 C C . ASN A 1 192 ? 18.012 18.097 41.806 1.00 19.06 192 ASN A C 1
ATOM 1366 O O . ASN A 1 192 ? 17.354 17.226 42.369 1.00 19.10 192 ASN A O 1
ATOM 1371 N N . VAL A 1 193 ? 18.754 17.857 40.729 1.00 18.67 193 VAL A N 1
ATOM 1372 C CA . VAL A 1 193 ? 18.715 16.560 40.059 1.00 16.68 193 VAL A CA 1
ATOM 1373 C C . VAL A 1 193 ? 19.402 15.442 40.841 1.00 20.11 193 VAL A C 1
ATOM 1374 O O . VAL A 1 193 ? 19.245 14.266 40.512 1.00 19.26 193 VAL A O 1
ATOM 1378 N N . ARG A 1 194 ? 20.160 15.803 41.871 1.00 22.02 194 ARG A N 1
ATOM 1379 C CA . ARG A 1 194 ? 20.815 14.798 42.699 1.00 23.47 194 ARG A CA 1
ATOM 1380 C C . ARG A 1 194 ? 19.865 14.278 43.770 1.00 22.38 194 ARG A C 1
ATOM 1381 O O . ARG A 1 194 ? 19.807 13.075 44.030 1.00 19.69 194 ARG A O 1
ATOM 1389 N N . THR A 1 195 ? 19.124 15.191 44.389 1.00 18.79 195 THR A N 1
ATOM 1390 C CA . THR A 1 195 ? 18.200 14.830 45.458 1.00 23.25 195 THR A CA 1
ATOM 1391 C C . THR A 1 195 ? 16.779 14.634 44.934 1.00 24.99 195 THR A C 1
ATOM 1392 O O . THR A 1 195 ? 15.953 13.992 45.583 1.00 19.21 195 THR A O 1
ATOM 1396 N N . GLY A 1 196 ? 16.503 15.186 43.756 1.00 23.10 196 GLY A N 1
ATOM 1397 C CA . GLY A 1 196 ? 15.192 15.071 43.144 1.00 22.25 196 GLY A CA 1
ATOM 1398 C C . GLY A 1 196 ? 14.262 16.184 43.576 1.00 23.71 196 GLY A C 1
ATOM 1399 O O . GLY A 1 196 ? 13.170 16.341 43.034 1.00 26.41 196 GLY A O 1
ATOM 1400 N N . LYS A 1 197 ? 14.705 16.965 44.555 1.00 22.75 197 LYS A N 1
ATOM 1401 C CA . LYS A 1 197 ? 13.876 18.013 45.136 1.00 24.52 197 LYS A CA 1
ATOM 1402 C C . LYS A 1 197 ? 13.608 19.169 44.180 1.00 23.06 197 LYS A C 1
ATOM 1403 O O . LYS A 1 197 ? 14.516 19.665 43.513 1.00 20.58 197 LYS A O 1
ATOM 1409 N N . LEU A 1 198 ? 12.347 19.583 44.114 1.00 24.24 198 LEU A N 1
ATOM 1410 C CA . LEU A 1 198 ? 11.981 20.818 43.441 1.00 21.08 198 LEU A CA 1
ATOM 1411 C C . LEU A 1 198 ? 12.274 21.951 44.410 1.00 25.16 198 LEU A C 1
ATOM 1412 O O . LEU A 1 198 ? 11.473 22.242 45.299 1.00 29.26 198 LEU A O 1
ATOM 1417 N N . VAL A 1 199 ? 13.435 22.576 44.254 1.00 23.00 199 VAL A N 1
ATOM 1418 C CA . VAL A 1 199 ? 13.873 23.595 45.198 1.00 24.76 199 VAL A CA 1
ATOM 1419 C C . VAL A 1 199 ? 13.241 24.951 44.920 1.00 25.25 199 VAL A C 1
ATOM 1420 O O . VAL A 1 199 ? 13.180 25.801 45.808 1.00 27.13 199 VAL A O 1
ATOM 1424 N N . PHE A 1 200 ? 12.766 25.167 43.698 1.00 27.72 200 PHE A N 1
ATOM 1425 C CA . PHE A 1 200 ? 12.141 26.458 43.412 1.00 19.76 200 PHE A CA 1
ATOM 1426 C C . PHE A 1 200 ? 11.055 26.405 42.344 1.00 25.89 200 PHE A C 1
ATOM 1427 O O . PHE A 1 200 ? 11.132 25.626 41.400 1.00 24.67 200 PHE A O 1
ATOM 1435 N N . THR A 1 201 ? 10.034 27.237 42.514 1.00 22.74 201 THR A N 1
ATOM 1436 C CA . THR A 1 201 ? 9.030 27.439 41.478 1.00 23.41 201 THR A CA 1
ATOM 1437 C C . THR A 1 201 ? 8.581 28.895 41.476 1.00 26.62 201 THR A C 1
ATOM 1438 O O . THR A 1 201 ? 8.106 29.408 42.487 1.00 32.15 201 THR A O 1
ATOM 1442 N N . SER A 1 202 ? 8.751 29.562 40.339 1.00 25.74 202 SER A N 1
ATOM 1443 C CA . SER A 1 202 ? 8.453 30.985 40.243 1.00 25.25 202 SER A CA 1
ATOM 1444 C C . SER A 1 202 ? 6.957 31.241 40.206 1.00 32.08 202 SER A C 1
ATOM 1445 O O . SER A 1 202 ? 6.157 30.314 40.074 1.00 28.55 202 SER A O 1
ATOM 1448 N N . ASN A 1 203 ? 6.588 32.512 40.321 1.00 27.47 203 ASN A N 1
ATOM 1449 C CA . ASN A 1 203 ? 5.205 32.913 40.139 1.00 28.95 203 ASN A CA 1
ATOM 1450 C C . ASN A 1 203 ? 4.803 32.663 38.693 1.00 32.46 203 ASN A C 1
ATOM 1451 O O . ASN A 1 203 ? 5.659 32.556 37.813 1.00 24.75 203 ASN A O 1
ATOM 1456 N N . GLU A 1 204 ? 3.501 32.558 38.457 1.00 35.73 204 GLU A N 1
ATOM 1457 C CA . GLU A 1 204 ? 2.973 32.361 37.116 1.00 28.53 204 GLU A CA 1
ATOM 1458 C C . GLU A 1 204 ? 3.384 33.503 36.192 1.00 29.52 204 GLU A C 1
ATOM 1459 O O . GLU A 1 204 ? 3.370 34.669 36.588 1.00 35.11 204 GLU A O 1
ATOM 1465 N N . PHE A 1 205 ? 3.776 33.159 34.970 1.00 28.69 205 PHE A N 1
ATOM 1466 C CA . PHE A 1 205 ? 4.018 34.154 33.935 1.00 27.77 205 PHE A CA 1
ATOM 1467 C C . PHE A 1 205 ? 2.741 34.308 33.117 1.00 33.90 205 PHE A C 1
ATOM 1468 O O . PHE A 1 205 ? 2.167 33.315 32.668 1.00 36.60 205 PHE A O 1
ATOM 1476 N N . PRO A 1 206 ? 2.289 35.556 32.927 1.00 37.83 206 PRO A N 1
ATOM 1477 C CA . PRO A 1 206 ? 1.020 35.858 32.253 1.00 44.23 206 PRO A CA 1
ATOM 1478 C C . PRO A 1 206 ? 1.028 35.431 30.792 1.00 41.38 206 PRO A C 1
ATOM 1479 O O . PRO A 1 206 ? 0.055 34.855 30.304 1.00 41.37 206 PRO A O 1
ATOM 1483 N N . ASP A 1 207 ? 2.125 35.719 30.104 1.00 36.64 207 ASP A N 1
ATOM 1484 C CA . ASP A 1 207 ? 2.230 35.431 28.682 1.00 32.68 207 ASP A CA 1
ATOM 1485 C C . ASP A 1 207 ? 3.147 34.237 28.445 1.00 34.27 207 ASP A C 1
ATOM 1486 O O . ASP A 1 207 ? 4.106 34.023 29.187 1.00 29.87 207 ASP A O 1
ATOM 1491 N N . GLN A 1 208 ? 2.843 33.466 27.405 1.00 27.71 208 GLN A N 1
ATOM 1492 C CA . GLN A 1 208 ? 3.544 32.215 27.130 1.00 28.73 208 GLN A CA 1
ATOM 1493 C C . GLN A 1 208 ? 5.035 32.401 26.851 1.00 25.63 208 GLN A C 1
ATOM 1494 O O . GLN A 1 208 ? 5.428 33.195 25.996 1.00 20.43 208 GLN A O 1
ATOM 1500 N N . ILE A 1 209 ? 5.859 31.655 27.580 1.00 23.89 209 ILE A N 1
ATOM 1501 C CA . ILE A 1 209 ? 7.301 31.668 27.364 1.00 25.51 209 ILE A CA 1
ATOM 1502 C C . ILE A 1 209 ? 7.657 30.748 26.201 1.00 20.99 209 ILE A C 1
ATOM 1503 O O . ILE A 1 209 ? 7.230 29.595 26.164 1.00 22.45 209 ILE A O 1
ATOM 1508 N N . THR A 1 210 ? 8.434 31.264 25.255 1.00 20.21 210 THR A N 1
ATOM 1509 C CA . THR A 1 210 ? 8.807 30.507 24.066 1.00 26.69 210 THR A CA 1
ATOM 1510 C C . THR A 1 210 ? 10.304 30.219 23.990 1.00 29.73 210 THR A C 1
ATOM 1511 O O . THR A 1 210 ? 10.723 29.290 23.299 1.00 26.03 210 THR A O 1
ATOM 1515 N N . THR A 1 211 ? 11.106 31.017 24.691 1.00 21.15 211 THR A N 1
ATOM 1516 C CA . THR A 1 211 ? 12.560 30.905 24.607 1.00 20.22 211 THR A CA 1
ATOM 1517 C C . THR A 1 211 ? 13.231 31.199 25.947 1.00 21.11 211 THR A C 1
ATOM 1518 O O . THR A 1 211 ? 12.719 31.979 26.745 1.00 16.90 211 THR A O 1
ATOM 1522 N N . ALA A 1 212 ? 14.383 30.577 26.184 1.00 18.47 212 ALA A N 1
ATOM 1523 C CA . ALA A 1 212 ? 15.155 30.839 27.395 1.00 19.50 212 ALA A CA 1
ATOM 1524 C C . ALA A 1 212 ? 16.652 30.788 27.115 1.00 22.16 212 ALA A C 1
ATOM 1525 O O . ALA A 1 212 ? 17.104 30.040 26.246 1.00 20.82 212 ALA A O 1
ATOM 1527 N N . GLU A 1 213 ? 17.416 31.587 27.856 1.00 15.50 213 GLU A N 1
ATOM 1528 C CA . GLU A 1 213 ? 18.853 31.698 27.636 1.00 18.18 213 GLU A CA 1
ATOM 1529 C C . GLU A 1 213 ? 19.565 32.251 28.866 1.00 17.49 213 GLU A C 1
ATOM 1530 O O . GLU A 1 213 ? 19.285 33.370 29.299 1.00 17.35 213 GLU A O 1
ATOM 1536 N N . PRO A 1 214 ? 20.489 31.463 29.436 1.00 18.28 214 PRO A N 1
ATOM 1537 C CA . PRO A 1 214 ? 21.321 31.890 30.566 1.00 16.04 214 PRO A CA 1
ATOM 1538 C C . PRO A 1 214 ? 22.069 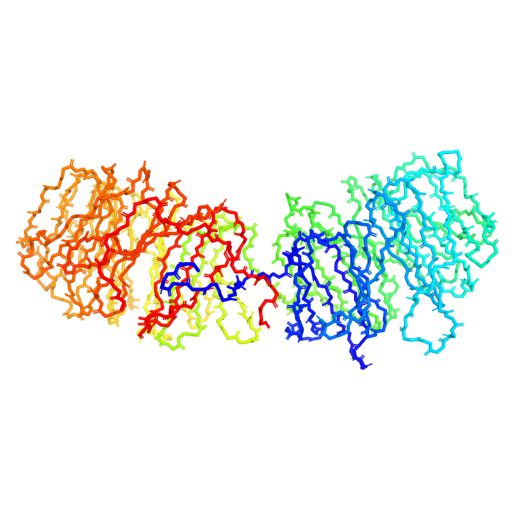33.178 30.244 1.00 16.65 214 PRO A C 1
ATOM 1539 O O . PRO A 1 214 ? 22.613 33.308 29.147 1.00 17.89 214 PRO A O 1
ATOM 1543 N N . ALA A 1 215 ? 22.079 34.117 31.185 1.00 17.18 215 ALA A N 1
ATOM 1544 C CA . ALA A 1 215 ? 22.790 35.381 31.016 1.00 18.13 215 ALA A CA 1
ATOM 1545 C C . ALA A 1 215 ? 24.227 35.227 31.518 1.00 21.98 215 ALA A C 1
ATOM 1546 O O . ALA A 1 215 ? 24.513 34.319 32.295 1.00 20.88 215 ALA A O 1
ATOM 1548 N N . PRO A 1 216 ? 25.142 36.105 31.070 1.00 19.86 216 PRO A N 1
ATOM 1549 C CA . PRO A 1 216 ? 26.538 35.952 31.496 1.00 22.91 216 PRO A CA 1
ATOM 1550 C C . PRO A 1 216 ? 26.827 36.489 32.903 1.00 25.78 216 PRO A C 1
ATOM 1551 O O . PRO A 1 216 ? 27.993 36.675 33.249 1.00 26.58 216 PRO A O 1
ATOM 1555 N N . VAL A 1 217 ? 25.787 36.731 33.696 1.00 22.44 217 VAL A N 1
ATOM 1556 C CA . VAL A 1 217 ? 25.964 37.132 35.087 1.00 22.81 217 VAL A CA 1
ATOM 1557 C C . VAL A 1 217 ? 25.170 36.217 36.018 1.00 24.80 217 VAL A C 1
ATOM 1558 O O . VAL A 1 217 ? 24.217 35.561 35.593 1.00 22.46 217 VAL A O 1
ATOM 1562 N N . LEU A 1 218 ? 25.569 36.193 37.287 1.00 23.77 218 LEU A N 1
ATOM 1563 C CA . LEU A 1 218 ? 24.991 35.307 38.299 1.00 21.18 218 LEU A CA 1
ATOM 1564 C C . LEU A 1 218 ? 23.469 35.363 38.412 1.00 22.16 218 LEU A C 1
ATOM 1565 O O . LEU A 1 218 ? 22.876 36.443 38.398 1.00 23.36 218 LEU A O 1
ATOM 1570 N N . ASP A 1 219 ? 22.858 34.182 38.511 1.00 16.82 219 ASP A N 1
ATOM 1571 C CA . ASP A 1 219 ? 21.441 34.022 38.860 1.00 17.21 219 ASP A CA 1
ATOM 1572 C C . ASP A 1 219 ? 20.435 34.481 37.807 1.00 18.71 219 ASP A C 1
ATOM 1573 O O . ASP A 1 219 ? 19.227 34.397 38.027 1.00 18.68 219 ASP A O 1
ATOM 1578 N N . ILE A 1 220 ? 20.916 34.960 36.667 1.00 15.53 220 ILE A N 1
ATOM 1579 C CA . ILE A 1 220 ? 20.011 35.549 35.687 1.00 20.64 220 ILE A CA 1
ATOM 1580 C C . ILE A 1 220 ? 19.780 34.688 34.446 1.00 18.46 220 ILE A C 1
ATOM 1581 O O . ILE A 1 220 ? 20.723 34.212 33.811 1.00 16.18 220 ILE A O 1
ATOM 1586 N N . ILE A 1 221 ? 18.508 34.487 34.119 1.00 19.05 221 ILE A N 1
ATOM 1587 C CA . ILE A 1 221 ? 18.126 33.813 32.888 1.00 15.39 221 ILE A CA 1
ATOM 1588 C C . ILE A 1 221 ? 17.207 34.725 32.077 1.00 16.35 221 ILE A C 1
ATOM 1589 O O . ILE A 1 221 ? 16.317 35.371 32.627 1.00 17.02 221 ILE A O 1
ATOM 1594 N N . ALA A 1 222 ? 17.449 34.802 30.772 1.00 16.23 222 ALA A N 1
ATOM 1595 C CA . ALA A 1 222 ? 16.616 35.608 29.887 1.00 18.04 222 ALA A CA 1
ATOM 1596 C C . ALA A 1 222 ? 15.496 34.754 29.311 1.00 19.93 222 ALA A C 1
ATOM 1597 O O . ALA A 1 222 ? 15.732 33.637 28.853 1.00 17.91 222 ALA A O 1
ATOM 1599 N N . LEU A 1 223 ? 14.278 35.284 29.339 1.00 20.01 223 LEU A N 1
ATOM 1600 C CA . LEU A 1 223 ? 13.110 34.547 28.878 1.00 17.00 223 LEU A CA 1
ATOM 1601 C C . LEU A 1 223 ? 12.379 35.333 27.799 1.00 23.88 223 LEU A C 1
ATOM 1602 O O . LEU A 1 223 ? 12.017 36.484 28.007 1.00 24.56 223 LEU A O 1
ATOM 1607 N N . GLY A 1 224 ? 12.163 34.711 26.646 1.00 20.08 224 GLY A N 1
ATOM 1608 C CA . GLY A 1 224 ? 11.389 35.332 25.586 1.00 20.62 224 GLY A CA 1
ATOM 1609 C C . GLY A 1 224 ? 9.943 34.877 25.645 1.00 23.43 224 GLY A C 1
ATOM 1610 O O . GLY A 1 224 ? 9.666 33.743 26.029 1.00 23.17 224 GLY A O 1
ATOM 1611 N N . THR A 1 225 ? 9.018 35.754 25.271 1.00 25.21 225 THR A N 1
ATOM 1612 C CA . THR A 1 225 ? 7.595 35.420 25.317 1.00 28.70 225 THR A CA 1
ATOM 1613 C C . THR A 1 225 ? 6.939 35.485 23.937 1.00 30.85 225 THR A C 1
ATOM 1614 O O . THR A 1 225 ? 7.558 35.931 22.969 1.00 29.96 225 THR A O 1
ATOM 1618 N N . VAL A 1 226 ? 5.690 35.031 23.853 1.00 34.60 226 VAL A N 1
ATOM 1619 C CA . VAL A 1 226 ? 4.940 35.057 22.599 1.00 31.39 226 VAL A CA 1
ATOM 1620 C C . VAL A 1 226 ? 4.687 36.505 22.181 1.00 37.20 226 VAL A C 1
ATOM 1621 O O . VAL A 1 226 ? 4.754 36.846 20.998 1.00 34.75 226 VAL A O 1
ATOM 1625 N N . THR A 1 227 ? 4.397 37.351 23.167 1.00 40.93 227 THR A N 1
ATOM 1626 C CA . THR A 1 227 ? 4.465 38.794 22.990 1.00 37.05 227 THR A CA 1
ATOM 1627 C C . THR A 1 227 ? 5.942 39.146 23.007 1.00 41.10 227 THR A C 1
ATOM 1628 O O . THR A 1 227 ? 6.730 38.493 23.688 1.00 45.91 227 THR A O 1
ATOM 1632 N N . GLY A 1 228 ? 6.329 40.176 22.269 1.00 36.79 228 GLY A N 1
ATOM 1633 C CA . GLY A 1 228 ? 7.740 40.482 22.110 1.00 40.30 228 GLY A CA 1
ATOM 1634 C C . GLY A 1 228 ? 8.489 40.961 23.343 1.00 33.85 228 GLY A C 1
ATOM 1635 O O . GLY A 1 228 ? 9.216 41.948 23.276 1.00 32.80 228 GLY A O 1
ATOM 1636 N N . GLU A 1 229 ? 8.341 40.257 24.463 1.00 34.74 229 GLU A N 1
ATOM 1637 C CA . GLU A 1 229 ? 9.028 40.647 25.691 1.00 31.32 229 GLU A CA 1
ATOM 1638 C C . GLU A 1 229 ? 10.175 39.721 26.090 1.00 27.84 229 GLU A C 1
ATOM 1639 O O . GLU A 1 229 ? 10.009 38.506 26.184 1.00 23.15 229 GLU A O 1
ATOM 1645 N N . VAL A 1 230 ? 11.340 40.317 26.317 1.00 28.36 230 VAL A N 1
ATOM 1646 C CA . VAL A 1 230 ? 12.476 39.618 26.898 1.00 25.37 230 VAL A CA 1
ATOM 1647 C C . VAL A 1 230 ? 12.607 40.005 28.366 1.00 29.05 230 VAL A C 1
ATOM 1648 O O . VAL A 1 230 ? 12.871 41.161 28.696 1.00 25.85 230 VAL A O 1
ATOM 1652 N N . ILE A 1 231 ? 12.419 39.024 29.241 1.00 25.80 231 ILE A N 1
ATOM 1653 C CA . ILE A 1 231 ? 12.439 39.237 30.677 1.00 24.46 231 ILE A CA 1
ATOM 1654 C C . ILE A 1 231 ? 13.722 38.695 31.298 1.00 24.73 231 ILE A C 1
ATOM 1655 O O . ILE A 1 231 ? 14.032 37.511 31.173 1.00 18.04 231 ILE A O 1
ATOM 1660 N N . MET A 1 232 ? 14.472 39.568 31.960 1.00 21.96 232 MET A N 1
ATOM 1661 C CA . MET A 1 232 ? 15.625 39.139 32.736 1.00 19.26 232 MET A CA 1
ATOM 1662 C C . MET A 1 232 ? 15.127 38.695 34.102 1.00 21.37 232 MET A C 1
ATOM 1663 O O . MET A 1 232 ? 14.590 39.495 34.865 1.00 22.52 232 MET A O 1
ATOM 1668 N N . PHE A 1 233 ? 15.295 37.413 34.400 1.00 19.82 233 PHE A N 1
ATOM 1669 C CA . PHE A 1 233 ? 14.731 36.827 35.607 1.00 18.27 233 PHE A CA 1
ATOM 1670 C C . PHE A 1 233 ? 15.822 36.329 36.550 1.00 22.58 233 PHE A C 1
ATOM 1671 O O . PHE A 1 233 ? 16.745 35.626 36.134 1.00 22.13 233 PHE A O 1
ATOM 1679 N N . ASN A 1 234 ? 15.708 36.700 37.820 1.00 23.68 234 ASN A N 1
ATOM 1680 C CA . ASN A 1 234 ? 16.655 36.269 38.840 1.00 23.81 234 ASN A CA 1
ATOM 1681 C C . ASN A 1 234 ? 16.163 34.989 39.505 1.00 23.93 234 ASN A C 1
ATOM 1682 O O . ASN A 1 234 ? 15.151 34.993 40.203 1.00 26.68 234 ASN A O 1
ATOM 1687 N N . MET A 1 235 ? 16.884 33.896 39.285 1.00 22.67 235 MET A N 1
ATOM 1688 C CA . MET A 1 235 ? 16.482 32.596 39.810 1.00 20.64 235 MET A CA 1
ATOM 1689 C C . MET A 1 235 ? 16.632 32.496 41.328 1.00 31.15 235 MET A C 1
ATOM 1690 O O . MET A 1 235 ? 15.905 31.749 41.984 1.00 27.66 235 MET A O 1
ATOM 1695 N N . ARG A 1 236 ? 17.575 33.249 41.882 1.00 24.41 236 ARG A N 1
ATOM 1696 C CA . ARG A 1 236 ? 17.829 33.203 43.317 1.00 27.25 236 ARG A CA 1
ATOM 1697 C C . ARG A 1 236 ? 16.733 33.902 44.115 1.00 25.62 236 ARG A C 1
ATOM 1698 O O . ARG A 1 236 ? 16.203 33.344 45.076 1.00 32.15 236 ARG A O 1
ATOM 1706 N N . LYS A 1 237 ? 16.389 35.120 43.709 1.00 28.81 237 LYS A N 1
ATOM 1707 C CA . LYS A 1 237 ? 15.371 35.899 44.408 1.00 31.37 237 LYS A CA 1
ATOM 1708 C C . LYS A 1 237 ? 13.964 35.633 43.877 1.00 33.13 237 LYS A C 1
ATOM 1709 O O . LYS A 1 237 ? 12.974 35.960 44.533 1.00 29.74 237 LYS A O 1
ATOM 1715 N N . GLY A 1 238 ? 13.883 35.047 42.687 1.00 30.65 238 GLY A N 1
ATOM 1716 C CA . GLY A 1 238 ? 12.604 34.726 42.078 1.00 30.23 238 GLY A CA 1
ATOM 1717 C C . GLY A 1 238 ? 11.794 35.950 41.694 1.00 28.24 238 GLY A C 1
ATOM 1718 O O . GLY A 1 238 ? 10.620 36.064 42.049 1.00 34.08 238 GLY A O 1
ATOM 1719 N N . LYS A 1 239 ? 12.416 36.870 40.964 1.00 29.06 239 LYS A N 1
ATOM 1720 C CA . LYS A 1 239 ? 11.724 38.076 40.526 1.00 28.64 239 LYS A CA 1
ATOM 1721 C C . LYS A 1 239 ? 12.317 38.632 39.242 1.00 26.22 239 LYS A C 1
ATOM 1722 O O . LYS A 1 239 ? 13.466 38.347 38.901 1.00 27.23 239 LYS A O 1
ATOM 1728 N N . ARG A 1 240 ? 11.522 39.428 38.534 1.00 28.14 240 ARG A N 1
ATOM 1729 C CA . ARG A 1 240 ? 12.006 40.149 37.367 1.00 30.20 240 ARG A CA 1
ATOM 1730 C C . ARG A 1 240 ? 13.052 41.163 37.800 1.00 27.96 240 ARG A C 1
ATOM 1731 O O . ARG A 1 240 ? 12.994 41.695 38.907 1.00 34.78 240 ARG A O 1
ATOM 1739 N N . ILE A 1 241 ? 14.008 41.428 36.920 1.00 26.63 241 ILE A N 1
ATOM 1740 C CA . ILE A 1 241 ? 14.994 42.474 37.148 1.00 30.06 241 ILE A CA 1
ATOM 1741 C C . ILE A 1 241 ? 14.805 43.537 36.076 1.00 30.59 241 ILE A C 1
ATOM 1742 O O . ILE A 1 241 ? 15.044 44.726 36.298 1.00 37.84 241 ILE A O 1
ATOM 1747 N N . ARG A 1 242 ? 14.319 43.096 34.923 1.00 24.30 242 ARG A N 1
ATOM 1748 C CA . ARG A 1 242 ? 14.253 43.940 33.748 1.00 20.89 242 ARG A CA 1
ATOM 1749 C C . ARG A 1 242 ? 13.308 43.304 32.740 1.00 25.68 242 ARG A C 1
ATOM 1750 O O . ARG A 1 242 ? 13.235 42.082 32.638 1.00 22.51 242 ARG A O 1
ATOM 1758 N N . THR A 1 243 ? 12.573 44.126 32.005 1.00 22.53 243 THR A N 1
ATOM 1759 C CA . THR A 1 243 ? 11.751 43.613 30.916 1.00 27.97 243 THR A CA 1
ATOM 1760 C C . THR A 1 243 ? 11.806 44.530 29.699 1.00 28.97 243 THR A C 1
ATOM 1761 O O . THR A 1 243 ? 11.367 45.679 29.747 1.00 34.50 243 THR A O 1
ATOM 1765 N N . ILE A 1 244 ? 12.368 44.007 28.615 1.00 24.86 244 ILE A N 1
ATOM 1766 C CA . ILE A 1 244 ? 12.511 44.745 27.370 1.00 28.14 244 ILE A CA 1
ATOM 1767 C C . ILE A 1 244 ? 11.396 44.355 26.412 1.00 30.79 244 ILE A C 1
ATOM 1768 O O . ILE A 1 244 ? 11.103 43.176 26.245 1.00 29.98 244 ILE A O 1
ATOM 1773 N N . LYS A 1 245 ? 10.769 45.342 25.785 1.00 33.17 245 LYS A N 1
ATOM 1774 C CA . LYS A 1 245 ? 9.674 45.061 24.865 1.00 35.98 245 LYS A CA 1
ATOM 1775 C C . LYS A 1 245 ? 10.099 45.209 23.408 1.00 37.31 245 LYS A C 1
ATOM 1776 O O . LYS A 1 245 ? 10.611 46.250 23.001 1.00 42.15 245 LYS A O 1
ATOM 1782 N N . ILE A 1 246 ? 9.895 44.149 22.632 1.00 40.55 246 ILE A N 1
ATOM 1783 C CA . ILE A 1 246 ? 10.092 44.198 21.189 1.00 44.86 246 ILE A CA 1
ATOM 1784 C C . ILE A 1 246 ? 8.725 44.159 20.518 1.00 45.51 246 ILE A C 1
ATOM 1785 O O . ILE A 1 246 ? 8.103 43.100 20.436 1.00 44.99 246 ILE A O 1
ATOM 1790 N N . PRO A 1 247 ? 8.256 45.318 20.033 1.00 50.28 247 PRO A N 1
ATOM 1791 C CA . PRO A 1 247 ? 6.888 45.493 19.527 1.00 53.09 247 PRO A CA 1
ATOM 1792 C C . PRO A 1 247 ? 6.490 44.506 18.430 1.00 46.51 247 PRO A C 1
ATOM 1793 O O . PRO A 1 247 ? 7.202 44.353 17.437 1.00 44.61 247 PRO A O 1
ATOM 1797 N N . GLN A 1 248 ? 5.354 43.844 18.642 1.00 49.74 248 GLN A N 1
ATOM 1798 C CA . GLN A 1 248 ? 4.737 42.936 17.673 1.00 54.68 248 GLN A CA 1
ATOM 1799 C C . GLN A 1 248 ? 5.689 41.935 17.014 1.00 55.47 248 GLN A C 1
ATOM 1800 O O . GLN A 1 248 ? 5.607 41.680 15.812 1.00 56.05 248 GLN A O 1
ATOM 1806 N N . SER A 1 249 ? 6.589 41.369 17.808 1.00 50.43 249 SER A N 1
ATOM 1807 C CA . SER A 1 249 ? 7.470 40.319 17.321 1.00 46.22 249 SER A CA 1
ATOM 1808 C C . SER A 1 249 ? 7.278 39.068 18.161 1.00 37.20 249 SER A C 1
ATOM 1809 O O . SER A 1 249 ? 6.904 39.151 19.329 1.00 40.09 249 SER A O 1
ATOM 1812 N N . ARG A 1 250 ? 7.511 37.909 17.557 1.00 30.96 250 ARG A N 1
ATOM 1813 C CA . ARG A 1 250 ? 7.516 36.661 18.302 1.00 29.77 250 ARG A CA 1
ATOM 1814 C C . ARG A 1 250 ? 8.943 36.146 18.387 1.00 26.68 250 ARG A C 1
ATOM 1815 O O . ARG A 1 250 ? 9.533 35.730 17.388 1.00 24.96 250 ARG A O 1
ATOM 1823 N N . ILE A 1 251 ? 9.493 36.197 19.592 1.00 27.43 251 ILE A N 1
ATOM 1824 C CA . ILE A 1 251 ? 10.876 35.825 19.836 1.00 22.74 251 ILE A CA 1
ATOM 1825 C C . ILE A 1 251 ? 11.083 34.330 19.616 1.00 21.29 251 ILE A C 1
ATOM 1826 O O . ILE A 1 251 ? 10.282 33.507 20.061 1.00 22.81 251 ILE A O 1
ATOM 1831 N N . SER A 1 252 ? 12.157 33.987 18.915 1.00 22.15 252 SER A N 1
ATOM 1832 C CA . SER A 1 252 ? 12.462 32.595 18.623 1.00 23.38 252 SER A CA 1
ATOM 1833 C C . SER A 1 252 ? 13.860 32.208 19.099 1.00 21.76 252 SER A C 1
ATOM 1834 O O . SER A 1 252 ? 14.177 31.023 19.197 1.00 24.95 252 SER A O 1
ATOM 1837 N N . SER A 1 253 ? 14.692 33.203 19.394 1.00 17.04 253 SER A N 1
ATOM 1838 C CA . SER A 1 253 ? 16.037 32.935 19.901 1.00 21.70 253 SER A CA 1
ATOM 1839 C C . SER A 1 253 ? 16.637 34.112 20.671 1.00 19.47 253 SER A C 1
ATOM 1840 O O . SER A 1 253 ? 16.353 35.276 20.384 1.00 16.64 253 SER A O 1
ATOM 1843 N N . LEU A 1 254 ? 17.473 33.788 21.649 1.00 17.47 254 LEU A N 1
ATOM 1844 C CA . LEU A 1 254 ? 18.151 34.787 22.464 1.00 19.73 254 LEU A CA 1
ATOM 1845 C C . LEU A 1 254 ? 19.610 34.391 22.626 1.00 17.00 254 LEU A C 1
ATOM 1846 O O . LEU A 1 254 ? 19.921 33.213 22.783 1.00 22.20 254 LEU A O 1
ATOM 1851 N N . SER A 1 255 ? 20.504 35.373 22.587 1.00 19.97 255 SER A N 1
ATOM 1852 C CA . SER A 1 255 ? 21.920 35.123 22.838 1.00 19.07 255 SER A CA 1
ATOM 1853 C C . SER A 1 255 ? 22.629 36.393 23.283 1.00 21.14 255 SER A C 1
ATOM 1854 O O . SER A 1 255 ? 22.392 37.469 22.733 1.00 22.17 255 SER A O 1
ATOM 1857 N N . PHE A 1 256 ? 23.501 36.260 24.279 1.00 20.05 256 PHE A N 1
ATOM 1858 C CA . PHE A 1 256 ? 24.275 37.387 24.788 1.00 18.85 256 PHE A CA 1
ATOM 1859 C C . PHE A 1 256 ? 25.658 37.457 24.154 1.00 19.15 256 PHE A C 1
ATOM 1860 O O . PHE A 1 256 ? 26.354 36.447 24.040 1.00 17.82 256 PHE A O 1
ATOM 1868 N N . ARG A 1 257 ? 26.060 38.655 23.747 1.00 15.35 257 ARG A N 1
ATOM 1869 C CA . ARG A 1 257 ? 27.416 38.870 23.271 1.00 19.26 257 ARG A CA 1
ATOM 1870 C C . ARG A 1 257 ? 28.341 38.821 24.484 1.00 24.73 257 ARG A C 1
ATOM 1871 O O . ARG A 1 257 ? 27.979 39.301 25.559 1.00 20.11 257 ARG A O 1
ATOM 1879 N N . THR A 1 258 ? 29.517 38.220 24.327 1.00 21.64 258 THR A N 1
ATOM 1880 C CA . THR A 1 258 ? 30.413 38.007 25.463 1.00 28.94 258 THR A CA 1
ATOM 1881 C C . THR A 1 258 ? 31.871 38.362 25.162 1.00 30.69 258 THR A C 1
ATOM 1882 O O . THR A 1 258 ? 32.791 37.733 25.689 1.00 26.25 258 THR A O 1
ATOM 1886 N N . ASP A 1 259 ? 32.082 39.371 24.323 1.00 28.56 259 ASP A N 1
ATOM 1887 C CA . ASP A 1 259 ? 33.437 39.784 23.970 1.00 31.44 259 ASP A CA 1
ATOM 1888 C C . ASP A 1 259 ? 33.815 41.114 24.620 1.00 34.66 259 ASP A C 1
ATOM 1889 O O . ASP A 1 259 ? 34.851 41.698 24.304 1.00 37.21 259 ASP A O 1
ATOM 1894 N N . GLY A 1 260 ? 32.968 41.587 25.529 1.00 30.44 260 GLY A N 1
ATOM 1895 C CA . GLY A 1 260 ? 33.208 42.848 26.207 1.00 35.98 260 GLY A CA 1
ATOM 1896 C C . GLY A 1 260 ? 32.035 43.800 26.081 1.00 32.11 260 GLY A C 1
ATOM 1897 O O . GLY A 1 260 ? 31.761 44.589 26.984 1.00 31.77 260 GLY A O 1
ATOM 1898 N N . SER A 1 261 ? 31.338 43.723 24.954 1.00 37.57 261 SER A N 1
ATOM 1899 C CA . SER A 1 261 ? 30.164 44.555 24.726 1.00 35.48 261 SER A CA 1
ATOM 1900 C C . SER A 1 261 ? 28.917 43.879 25.283 1.00 30.04 261 SER A C 1
ATOM 1901 O O . SER A 1 261 ? 28.608 42.742 24.927 1.00 30.75 261 SER A O 1
ATOM 1904 N N . SER A 1 262 ? 28.201 44.580 26.155 1.00 27.61 262 SER A N 1
ATOM 1905 C CA . SER A 1 262 ? 26.987 44.035 26.754 1.00 32.28 262 SER A CA 1
ATOM 1906 C C . SER A 1 262 ? 25.794 44.133 25.802 1.00 28.25 262 SER A C 1
ATOM 1907 O O . SER A 1 262 ? 24.887 44.940 26.012 1.00 26.53 262 SER A O 1
ATOM 1910 N N . HIS A 1 263 ? 25.801 43.302 24.762 1.00 24.45 263 HIS A N 1
ATOM 1911 C CA . HIS A 1 263 ? 24.736 43.304 23.760 1.00 25.99 263 HIS A CA 1
ATOM 1912 C C . HIS A 1 263 ? 23.872 42.043 23.821 1.00 22.33 263 HIS A C 1
ATOM 1913 O O . HIS A 1 263 ? 24.326 40.979 24.243 1.00 19.79 263 HIS A O 1
ATOM 1920 N N . LEU A 1 264 ? 22.624 42.176 23.387 1.00 19.78 264 LEU A N 1
ATOM 1921 C CA . LEU A 1 264 ? 21.702 41.050 23.317 1.00 21.38 264 LEU A CA 1
ATOM 1922 C C . LEU A 1 264 ? 21.147 40.894 21.906 1.00 25.56 264 LEU A C 1
ATOM 1923 O O . LEU A 1 264 ? 20.740 41.873 21.274 1.00 23.24 264 LEU A O 1
ATOM 1928 N N . SER A 1 265 ? 21.137 39.659 21.413 1.00 21.36 265 SER A N 1
ATOM 1929 C CA . SER A 1 265 ? 20.513 39.363 20.133 1.00 21.76 265 SER A CA 1
ATOM 1930 C C . SER A 1 265 ? 19.167 38.689 20.363 1.00 26.10 265 SER A C 1
ATOM 1931 O O . SER A 1 265 ? 19.022 37.845 21.251 1.00 23.83 265 SER A O 1
ATOM 1934 N N . VAL A 1 266 ? 18.184 39.087 19.565 1.00 20.96 266 VAL A N 1
ATOM 1935 C CA . VAL A 1 266 ? 16.838 38.542 19.637 1.00 19.42 266 VAL A CA 1
ATOM 1936 C C . VAL A 1 266 ? 16.384 38.136 18.241 1.00 23.75 266 VAL A C 1
ATOM 1937 O O . VAL A 1 266 ? 16.096 38.988 17.395 1.00 20.63 266 VAL A O 1
ATOM 1941 N N . GLY A 1 267 ? 16.339 36.831 17.996 1.00 21.84 267 GLY A N 1
ATOM 1942 C CA . GLY A 1 267 ? 15.808 36.317 16.748 1.00 22.71 267 GLY A CA 1
ATOM 1943 C C . GLY A 1 267 ? 14.298 36.282 16.831 1.00 22.35 267 GLY A C 1
ATOM 1944 O O . GLY A 1 267 ? 13.740 36.188 17.922 1.00 21.06 267 GLY A O 1
ATOM 1945 N N . THR A 1 268 ? 13.632 36.374 15.683 1.00 25.43 268 THR A N 1
ATOM 1946 C CA . THR A 1 268 ? 12.175 36.326 15.637 1.00 24.64 268 THR A CA 1
ATOM 1947 C C . THR A 1 268 ? 11.698 35.348 14.570 1.00 24.20 268 THR A C 1
ATOM 1948 O O . THR A 1 268 ? 12.452 34.983 13.668 1.00 19.48 268 THR A O 1
ATOM 1952 N N . SER A 1 269 ? 10.436 34.942 14.671 1.00 22.09 269 SER A N 1
ATOM 1953 C CA . SER A 1 269 ? 9.838 34.017 13.714 1.00 27.86 269 S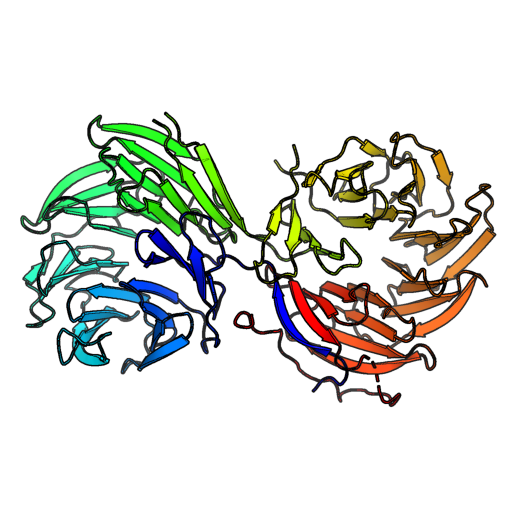ER A CA 1
ATOM 1954 C C . SER A 1 269 ? 9.613 34.648 12.337 1.00 28.30 269 SER A C 1
ATOM 1955 O O . SER A 1 269 ? 9.390 33.942 11.353 1.00 27.65 269 SER A O 1
ATOM 1958 N N . SER A 1 270 ? 9.673 35.974 12.268 1.00 25.26 270 SER A N 1
ATOM 1959 C CA . SER A 1 270 ? 9.470 36.676 11.005 1.00 27.37 270 SER A CA 1
ATOM 1960 C C . SER A 1 270 ? 10.765 36.766 10.203 1.00 28.47 270 SER A C 1
ATOM 1961 O O . SER A 1 270 ? 10.777 37.269 9.080 1.00 35.41 270 SER A O 1
ATOM 1964 N N . GLY A 1 271 ? 11.855 36.277 10.786 1.00 24.91 271 GLY A N 1
ATOM 1965 C CA . GLY A 1 271 ? 13.127 36.218 10.090 1.00 27.23 271 GLY A CA 1
ATOM 1966 C C . GLY A 1 271 ? 14.050 37.388 10.367 1.00 25.18 271 GLY A C 1
ATOM 1967 O O . GLY A 1 271 ? 15.068 37.554 9.692 1.00 26.00 271 GLY A O 1
ATOM 1968 N N . ASP A 1 272 ? 13.701 38.198 11.360 1.00 26.10 272 ASP A N 1
ATOM 1969 C CA . ASP A 1 272 ? 14.515 39.353 11.720 1.00 28.30 272 ASP A CA 1
ATOM 1970 C C . ASP A 1 272 ? 15.473 39.017 12.859 1.00 25.64 272 ASP A C 1
ATOM 1971 O O . ASP A 1 272 ? 15.177 38.173 13.701 1.00 22.21 272 ASP A O 1
ATOM 1976 N N . LEU A 1 273 ? 16.625 39.678 12.877 1.00 28.33 273 LEU A N 1
ATOM 1977 C CA . LEU A 1 273 ? 17.566 39.522 13.977 1.00 26.74 273 LEU A CA 1
ATOM 1978 C C . LEU A 1 273 ? 17.857 40.877 14.605 1.00 27.50 273 LEU A C 1
ATOM 1979 O O . LEU A 1 273 ? 18.475 41.737 13.984 1.00 25.47 273 LEU A O 1
ATOM 1984 N N . ILE A 1 274 ? 17.413 41.062 15.842 1.00 22.97 274 ILE A N 1
ATOM 1985 C CA . ILE A 1 274 ? 17.503 42.365 16.489 1.00 25.95 274 ILE A CA 1
ATOM 1986 C C . ILE A 1 274 ? 18.656 42.448 17.485 1.00 28.05 274 ILE A C 1
ATOM 1987 O O . ILE A 1 274 ? 18.804 41.588 18.344 1.00 26.67 274 ILE A O 1
ATOM 1992 N N . PHE A 1 275 ? 19.474 43.486 17.356 1.00 29.56 275 PHE A N 1
ATOM 1993 C CA . PHE A 1 275 ? 20.572 43.726 18.284 1.00 24.40 275 PHE A CA 1
ATOM 1994 C C . PHE A 1 275 ? 20.265 44.906 19.196 1.00 29.66 275 PHE A C 1
ATOM 1995 O O . PHE A 1 275 ? 19.941 46.006 18.726 1.00 29.38 275 PHE A O 1
ATOM 2003 N N . TYR A 1 276 ? 20.382 44.655 20.499 1.00 24.09 276 TYR A N 1
ATOM 2004 C CA . TYR A 1 276 ? 19.977 45.596 21.535 1.00 27.38 276 TYR A CA 1
ATOM 2005 C C . TYR A 1 276 ? 21.128 45.842 22.505 1.00 31.74 276 TYR A C 1
ATOM 2006 O O . TYR A 1 276 ? 21.774 44.900 22.962 1.00 24.39 276 TYR A O 1
ATOM 2015 N N . ASP A 1 277 ? 21.385 47.109 22.816 1.00 32.72 277 ASP A N 1
ATOM 2016 C CA . ASP A 1 277 ? 22.429 47.464 23.773 1.00 27.49 277 ASP A CA 1
ATOM 2017 C C . ASP A 1 277 ? 21.847 47.456 25.182 1.00 32.34 277 ASP A C 1
ATOM 2018 O O . ASP A 1 277 ? 20.987 48.271 25.510 1.00 36.06 277 ASP A O 1
ATOM 2023 N N . LEU A 1 278 ? 22.322 46.534 26.012 1.00 26.94 278 LEU A N 1
ATOM 2024 C CA . LEU A 1 278 ? 21.798 46.385 27.365 1.00 29.35 278 LEU A CA 1
ATOM 2025 C C . LEU A 1 278 ? 22.199 47.540 28.277 1.00 33.31 278 LEU A C 1
ATOM 2026 O O . LEU A 1 278 ? 21.497 47.849 29.241 1.00 30.07 278 LEU A O 1
ATOM 2031 N N . ASP A 1 279 ? 23.324 48.177 27.970 1.00 31.59 279 ASP A N 1
ATOM 2032 C CA . ASP A 1 279 ? 23.834 49.261 28.807 1.00 37.56 279 ASP A CA 1
ATOM 2033 C C . ASP A 1 279 ? 23.290 50.628 28.406 1.00 34.41 279 ASP A C 1
ATOM 2034 O O . ASP A 1 279 ? 23.062 51.485 29.257 1.00 36.79 279 ASP A O 1
ATOM 2039 N N . ARG A 1 280 ? 23.087 50.830 27.109 1.00 38.94 280 ARG A N 1
ATOM 2040 C CA . ARG A 1 280 ? 22.543 52.091 26.620 1.00 39.55 280 ARG A CA 1
ATOM 2041 C C . ARG A 1 280 ? 21.022 52.033 26.516 1.00 37.88 280 ARG A C 1
ATOM 2042 O O . ARG A 1 280 ? 20.375 53.037 26.214 1.00 40.46 280 ARG A O 1
ATOM 2050 N N . ARG A 1 281 ? 20.466 50.852 26.782 1.00 34.41 281 ARG A N 1
ATOM 2051 C CA . ARG A 1 281 ? 19.021 50.624 26.739 1.00 39.44 281 ARG A CA 1
ATOM 2052 C C . ARG A 1 281 ? 18.385 51.053 25.423 1.00 41.94 281 ARG A C 1
ATOM 2053 O O . ARG A 1 281 ? 17.282 51.597 25.412 1.00 43.50 281 ARG A O 1
ATOM 2061 N N . SER A 1 282 ? 19.082 50.807 24.318 1.00 36.76 282 SER A N 1
ATOM 2062 C CA . SER A 1 282 ? 18.580 51.194 23.002 1.00 42.25 282 SER A CA 1
ATOM 2063 C C . SER A 1 282 ? 18.778 50.099 21.963 1.00 39.47 282 SER A C 1
ATOM 2064 O O . SER A 1 282 ? 19.694 49.283 22.066 1.00 33.57 282 SER A O 1
ATOM 2067 N N . ARG A 1 283 ? 17.905 50.094 20.962 1.00 39.66 283 ARG A N 1
ATOM 2068 C CA . ARG A 1 283 ? 17.998 49.151 19.860 1.00 40.61 283 ARG A CA 1
ATOM 2069 C C . ARG A 1 283 ? 19.209 49.508 19.004 1.00 35.94 283 ARG A C 1
ATOM 2070 O O . ARG A 1 283 ? 19.270 50.596 18.432 1.00 40.25 283 ARG A O 1
ATOM 2078 N N . ILE A 1 284 ? 20.179 48.602 18.935 1.00 33.43 284 ILE A N 1
ATOM 2079 C CA . ILE A 1 284 ? 21.376 48.838 18.136 1.00 30.72 284 ILE A CA 1
ATOM 2080 C C . ILE A 1 284 ? 21.047 48.740 16.660 1.00 39.32 284 ILE A C 1
ATOM 2081 O O . ILE A 1 284 ? 21.271 49.684 15.903 1.00 39.16 284 ILE A O 1
ATOM 2086 N N . HIS A 1 285 ? 20.513 47.594 16.251 1.00 37.62 285 HIS A N 1
ATOM 2087 C CA . HIS A 1 285 ? 20.217 47.388 14.836 1.00 34.74 285 HIS A CA 1
ATOM 2088 C C . HIS A 1 285 ? 19.226 46.251 14.635 1.00 37.16 285 HIS A C 1
ATOM 2089 O O . HIS A 1 285 ? 18.789 45.628 15.598 1.00 29.89 285 HIS A O 1
ATOM 2096 N N . VAL A 1 286 ? 18.861 45.998 13.382 1.00 36.29 286 VAL A N 1
ATOM 2097 C CA . VAL A 1 286 ? 18.014 44.859 13.044 1.00 37.01 286 VAL A CA 1
ATOM 2098 C C . VAL A 1 286 ? 18.257 44.361 11.618 1.00 40.82 286 VAL A C 1
ATOM 2099 O O . VAL A 1 286 ? 17.955 45.047 10.639 1.00 39.07 286 VAL A O 1
ATOM 2103 N N . LEU A 1 287 ? 18.833 43.167 11.517 1.00 33.36 287 LEU A N 1
ATOM 2104 C CA . LEU A 1 287 ? 19.002 42.492 10.242 1.00 36.24 287 LEU A CA 1
ATOM 2105 C C . LEU A 1 287 ? 17.648 41.974 9.771 1.00 34.15 287 LEU A C 1
ATOM 2106 O O . LEU A 1 287 ? 17.103 41.021 10.334 1.00 31.68 287 LEU A O 1
ATOM 2111 N N . LYS A 1 288 ? 17.107 42.619 8.742 1.00 29.20 288 LYS A N 1
ATOM 2112 C CA . LYS A 1 288 ? 15.777 42.299 8.236 1.00 35.40 288 LYS A CA 1
ATOM 2113 C C . LYS A 1 288 ? 15.787 41.099 7.299 1.00 26.48 288 LYS A C 1
ATOM 2114 O O . LYS A 1 288 ? 16.624 41.013 6.402 1.00 30.33 288 LYS A O 1
ATOM 2120 N N . ASN A 1 289 ? 14.853 40.178 7.526 1.00 28.50 289 ASN A N 1
ATOM 2121 C CA . ASN A 1 289 ? 14.632 39.026 6.649 1.00 31.63 289 ASN A CA 1
ATOM 2122 C C . ASN A 1 289 ? 15.885 38.271 6.225 1.00 30.75 289 ASN A C 1
ATOM 2123 O O . ASN A 1 289 ? 16.128 38.085 5.032 1.00 29.38 289 ASN A O 1
ATOM 2128 N N . ILE A 1 290 ? 16.680 37.837 7.195 1.00 27.49 290 ILE A N 1
ATOM 2129 C CA . ILE A 1 290 ? 17.881 37.076 6.882 1.00 24.61 290 ILE A CA 1
ATOM 2130 C C . ILE A 1 290 ? 17.545 35.601 6.703 1.00 19.83 290 ILE A C 1
ATOM 2131 O O . ILE A 1 290 ? 18.331 34.837 6.145 1.00 23.71 290 ILE A O 1
ATOM 2136 N N . HIS A 1 291 ? 16.369 35.211 7.181 1.00 19.81 291 HIS A N 1
ATOM 2137 C CA . HIS A 1 291 ? 15.856 33.862 6.962 1.00 24.26 291 HIS A CA 1
ATOM 2138 C C . HIS A 1 291 ? 14.360 33.910 6.664 1.00 21.95 291 HIS A C 1
ATOM 2139 O O . HIS A 1 291 ? 13.642 34.744 7.213 1.00 29.98 291 HIS A O 1
ATOM 2146 N N . ARG A 1 292 ? 13.896 33.021 5.789 1.00 24.50 292 ARG A N 1
ATOM 2147 C CA . ARG A 1 292 ? 12.501 33.025 5.343 1.00 27.28 292 ARG A CA 1
ATOM 2148 C C . ARG A 1 292 ? 11.510 32.727 6.468 1.00 21.92 292 ARG A C 1
ATOM 2149 O O . ARG A 1 292 ? 11.670 31.755 7.205 1.00 23.14 292 ARG A O 1
ATOM 2157 N N . GLU A 1 293 ? 10.477 33.559 6.578 1.00 23.21 293 GLU A N 1
ATOM 2158 C CA . GLU A 1 293 ? 9.467 33.408 7.627 1.00 25.08 293 GLU A CA 1
ATOM 2159 C C . GLU A 1 293 ? 8.642 32.130 7.480 1.00 25.78 293 GLU A C 1
ATOM 2160 O O . GLU A 1 293 ? 8.281 31.497 8.475 1.00 20.99 293 GLU A O 1
ATOM 2166 N N . SER A 1 294 ? 8.353 31.748 6.240 1.00 21.70 294 SER A N 1
ATOM 2167 C CA . SER A 1 294 ? 7.558 30.553 5.972 1.00 22.86 294 SER A CA 1
ATOM 2168 C C . SER A 1 294 ? 8.283 29.269 6.376 1.00 21.55 294 SER A C 1
ATOM 2169 O O . SER A 1 294 ? 7.685 28.193 6.405 1.00 28.16 294 SER A O 1
ATOM 2172 N N . TYR A 1 295 ? 9.570 29.383 6.686 1.00 22.37 295 TYR A N 1
ATOM 2173 C CA . TYR A 1 295 ? 10.353 28.232 7.125 1.00 20.82 295 TYR A CA 1
ATOM 2174 C C . TYR A 1 295 ? 10.762 28.357 8.589 1.00 21.49 295 TYR A C 1
ATOM 2175 O O . TYR A 1 295 ? 11.663 27.662 9.060 1.00 22.69 295 TYR A O 1
ATOM 2184 N N . GLY A 1 296 ? 10.081 29.247 9.304 1.00 23.57 296 GLY A N 1
ATOM 2185 C CA . GLY A 1 296 ? 10.279 29.392 10.734 1.00 23.92 296 GLY A CA 1
ATOM 2186 C C . GLY A 1 296 ? 11.116 30.596 11.119 1.00 25.51 296 GLY A C 1
ATOM 2187 O O . GLY A 1 296 ? 11.384 30.815 12.300 1.00 21.75 296 GLY A O 1
ATOM 2188 N N . GLY A 1 297 ? 11.523 31.378 10.124 1.00 18.91 297 GLY A N 1
ATOM 2189 C CA . GLY A 1 297 ? 12.352 32.545 10.365 1.00 23.29 297 GLY A CA 1
ATOM 2190 C C . GLY A 1 297 ? 13.676 32.157 10.992 1.00 22.37 297 GLY A C 1
ATOM 2191 O O . GLY A 1 297 ? 14.288 31.166 10.595 1.00 18.82 297 GLY A O 1
ATOM 2192 N N . VAL A 1 298 ? 14.117 32.934 11.975 1.00 24.21 298 VAL A N 1
ATOM 2193 C CA . VAL A 1 298 ? 15.332 32.611 12.712 1.00 23.06 298 VAL A CA 1
ATOM 2194 C C . VAL A 1 298 ? 15.044 31.512 13.729 1.00 21.07 298 VAL A C 1
ATOM 2195 O O . VAL A 1 298 ? 14.354 31.739 14.718 1.00 24.25 298 VAL A O 1
ATOM 2199 N N . THR A 1 299 ? 15.566 30.316 13.479 1.00 18.72 299 THR A N 1
ATOM 2200 C CA . THR A 1 299 ? 15.336 29.196 14.381 1.00 17.57 299 THR A CA 1
ATOM 2201 C C . THR A 1 299 ? 16.432 29.117 15.434 1.00 20.02 299 THR A C 1
ATOM 2202 O O . THR A 1 299 ? 16.256 28.493 16.480 1.00 23.30 299 THR A O 1
ATOM 2206 N N . GLN A 1 300 ? 17.562 29.756 15.150 1.00 17.98 300 GLN A N 1
ATOM 2207 C CA . GLN A 1 300 ? 18.660 29.839 16.105 1.00 18.21 300 GLN A CA 1
ATOM 2208 C C . GLN A 1 300 ? 19.636 30.943 15.718 1.00 18.87 300 GLN A C 1
ATOM 2209 O O . GLN A 1 300 ? 19.956 31.124 14.543 1.00 17.70 300 GLN A O 1
ATOM 2215 N N . ALA A 1 301 ? 20.093 31.686 16.718 1.00 15.81 301 ALA A N 1
ATOM 2216 C CA . ALA A 1 301 ? 21.087 32.731 16.523 1.00 12.75 301 ALA A CA 1
ATOM 2217 C C . ALA A 1 301 ? 21.969 32.793 17.765 1.00 16.54 301 ALA A C 1
ATOM 2218 O O . ALA A 1 301 ? 21.478 33.027 18.870 1.00 19.14 301 ALA A O 1
ATOM 2220 N N . THR A 1 302 ? 23.266 32.573 17.581 1.00 15.36 302 THR A N 1
ATOM 2221 C CA . THR A 1 302 ? 24.186 32.447 18.704 1.00 17.58 302 THR A CA 1
ATOM 2222 C C . THR A 1 302 ? 25.455 33.264 18.500 1.00 22.19 302 THR A C 1
ATOM 2223 O O . THR A 1 302 ? 26.135 33.125 17.481 1.00 19.16 302 THR A O 1
ATOM 2227 N N . PHE A 1 303 ? 25.773 34.117 19.469 1.00 16.48 303 PHE A N 1
ATOM 2228 C CA . PHE A 1 303 ? 27.089 34.742 19.506 1.00 19.48 303 PHE A CA 1
ATOM 2229 C C . PHE A 1 303 ? 28.112 33.678 19.868 1.00 19.63 303 PHE A C 1
ATOM 2230 O O . PHE A 1 303 ? 27.905 32.907 20.802 1.00 22.27 303 PHE A O 1
ATOM 2238 N N . LEU A 1 304 ? 29.212 33.627 19.126 1.00 20.72 304 LEU A N 1
ATOM 2239 C CA . LEU A 1 304 ? 30.308 32.743 19.487 1.00 23.75 304 LEU A CA 1
ATOM 2240 C C . LEU A 1 304 ? 30.977 33.300 20.737 1.00 24.96 304 LEU A C 1
ATOM 2241 O O . LEU A 1 304 ? 31.147 34.513 20.865 1.00 22.21 304 LEU A O 1
ATOM 2246 N N . ASN A 1 305 ? 31.334 32.423 21.669 1.00 21.66 305 ASN A N 1
ATOM 2247 C CA . ASN A 1 305 ? 31.893 32.873 22.939 1.00 26.16 305 ASN A CA 1
ATOM 2248 C C . ASN A 1 305 ? 33.190 33.655 22.755 1.00 24.27 305 ASN A C 1
ATOM 2249 O O . ASN A 1 305 ? 34.106 33.204 22.067 1.00 24.39 305 ASN A O 1
ATOM 2254 N N . GLY A 1 306 ? 33.244 34.841 23.356 1.00 23.75 306 GLY A N 1
ATOM 2255 C CA . GLY A 1 306 ? 34.430 35.677 23.317 1.00 22.99 306 GLY A CA 1
ATOM 2256 C C . GLY A 1 306 ? 34.682 36.364 21.988 1.00 26.96 306 GLY A C 1
ATOM 2257 O O . GLY A 1 306 ? 35.685 37.056 21.825 1.00 25.90 306 GLY A O 1
ATOM 2258 N N . GLN A 1 307 ? 33.771 36.180 21.036 1.00 25.07 307 GLN A N 1
ATOM 2259 C CA . GLN A 1 307 ? 33.956 36.721 19.695 1.00 23.93 307 GLN A CA 1
ATOM 2260 C C . GLN A 1 307 ? 32.828 37.678 19.311 1.00 26.72 307 GLN A C 1
ATOM 2261 O O . GLN A 1 307 ? 31.710 37.565 19.818 1.00 26.36 307 GLN A O 1
ATOM 2267 N N . PRO A 1 308 ? 33.119 38.629 18.410 1.00 27.30 308 PRO A N 1
ATOM 2268 C CA . PRO A 1 308 ? 32.093 39.548 17.912 1.00 26.63 308 PRO A CA 1
ATOM 2269 C C . PRO A 1 308 ? 31.358 38.945 16.718 1.00 25.86 308 PRO A C 1
ATOM 2270 O O . PRO A 1 308 ? 30.960 39.673 15.808 1.00 28.27 308 PRO A O 1
ATOM 2274 N N . ILE A 1 309 ? 31.193 37.626 16.724 1.00 25.55 309 ILE A N 1
ATOM 2275 C CA . ILE A 1 309 ? 30.565 36.922 15.612 1.00 27.00 309 ILE A CA 1
ATOM 2276 C C . ILE A 1 309 ? 29.286 36.228 16.058 1.00 24.14 309 ILE A C 1
ATOM 2277 O O . ILE A 1 309 ? 29.268 35.529 17.072 1.00 25.27 309 ILE A O 1
ATOM 2282 N N . ILE A 1 310 ? 28.217 36.432 15.300 1.00 19.87 310 ILE A N 1
ATOM 2283 C CA . ILE A 1 310 ? 26.961 35.745 15.556 1.00 18.91 310 ILE A CA 1
ATOM 2284 C C . ILE A 1 310 ? 26.599 34.800 14.410 1.00 22.77 310 ILE A C 1
ATOM 2285 O O . ILE A 1 310 ? 26.610 35.180 13.236 1.00 22.05 310 ILE A O 1
ATOM 2290 N N . VAL A 1 311 ? 26.306 33.555 14.765 1.00 17.82 311 VAL A N 1
ATOM 2291 C CA . VAL A 1 311 ? 25.925 32.542 13.792 1.00 21.92 311 VAL A CA 1
ATOM 2292 C C . VAL A 1 311 ? 24.412 32.367 13.809 1.00 18.66 311 VAL A C 1
ATOM 2293 O O . VAL A 1 311 ? 23.817 32.217 14.875 1.00 18.43 311 VAL A O 1
ATOM 2297 N N . THR A 1 312 ? 23.791 32.397 12.631 1.00 16.88 312 THR A N 1
ATOM 2298 C CA . THR A 1 312 ? 22.336 32.346 12.516 1.00 16.18 312 THR A CA 1
ATOM 2299 C C . THR A 1 312 ? 21.869 31.255 11.556 1.00 20.53 312 THR A C 1
ATOM 2300 O O . THR A 1 312 ? 22.571 30.905 10.609 1.00 21.00 312 THR A O 1
ATOM 2304 N N . SER A 1 313 ? 20.671 30.732 11.794 1.00 17.24 313 SER A N 1
ATOM 2305 C CA . SER A 1 313 ? 20.110 29.713 10.917 1.00 21.95 313 SER A CA 1
ATOM 2306 C C . SER A 1 313 ? 18.590 29.699 10.949 1.00 18.75 313 SER A C 1
ATOM 2307 O O . SER A 1 313 ? 17.970 30.221 11.872 1.00 19.02 313 SER A O 1
ATOM 2310 N N . GLY A 1 314 ? 18.002 29.098 9.923 1.00 22.25 314 GLY A N 1
ATOM 2311 C CA . GLY A 1 314 ? 16.567 28.918 9.846 1.00 17.21 314 GLY A CA 1
ATOM 2312 C C . GLY A 1 314 ? 16.259 27.626 9.119 1.00 25.20 314 GLY A C 1
ATOM 2313 O O . GLY A 1 314 ? 17.162 26.838 8.830 1.00 30.33 314 GLY A O 1
ATOM 2314 N N . GLY A 1 315 ? 14.987 27.406 8.810 1.00 19.43 315 GLY A N 1
ATOM 2315 C CA . GLY A 1 315 ? 14.588 26.208 8.097 1.00 18.97 315 GLY A CA 1
ATOM 2316 C C . GLY A 1 315 ? 14.709 26.368 6.595 1.00 21.70 315 GLY A C 1
ATOM 2317 O O . GLY A 1 315 ? 14.257 25.512 5.836 1.00 22.80 315 GLY A O 1
ATOM 2318 N N . ASP A 1 316 ? 15.316 27.469 6.162 1.00 17.49 316 ASP A N 1
ATOM 2319 C CA . ASP A 1 316 ? 15.464 27.732 4.736 1.00 23.29 316 ASP A CA 1
ATOM 2320 C C . ASP A 1 316 ? 16.834 27.295 4.219 1.00 20.47 316 ASP A C 1
ATOM 2321 O O . ASP A 1 316 ? 17.353 27.855 3.251 1.00 19.15 316 ASP A O 1
ATOM 2326 N N . ASN A 1 317 ? 17.406 26.293 4.882 1.00 15.48 317 ASN A N 1
ATOM 2327 C CA . ASN A 1 317 ? 18.621 25.625 4.421 1.00 17.33 317 ASN A CA 1
ATOM 2328 C C . ASN A 1 317 ? 19.816 26.567 4.286 1.00 19.73 317 ASN A C 1
ATOM 2329 O O . ASN A 1 317 ? 20.581 26.479 3.325 1.00 19.14 317 ASN A O 1
ATOM 2334 N N . SER A 1 318 ? 19.973 27.471 5.248 1.00 19.12 318 SER A N 1
ATOM 2335 C CA . SER A 1 318 ? 21.128 28.360 5.253 1.00 22.54 318 SER A CA 1
ATOM 2336 C C . SER A 1 318 ? 21.704 28.590 6.653 1.00 24.23 318 SER A C 1
ATOM 2337 O O . SER A 1 318 ? 20.997 28.534 7.659 1.00 23.24 318 SER A O 1
ATOM 2340 N N . LEU A 1 319 ? 23.004 28.849 6.684 1.00 19.02 319 LEU A N 1
ATOM 2341 C CA . LEU A 1 319 ? 23.766 29.020 7.905 1.00 21.35 319 LEU A CA 1
ATOM 2342 C C . LEU A 1 319 ? 24.628 30.245 7.670 1.00 22.01 319 LEU A C 1
ATOM 2343 O O . LEU A 1 319 ? 25.584 30.189 6.898 1.00 22.27 319 LEU A O 1
ATOM 2348 N N . LYS A 1 320 ? 24.288 31.354 8.317 1.00 23.68 320 LYS A N 1
ATOM 2349 C CA . LYS A 1 320 ? 24.961 32.620 8.049 1.00 18.88 320 LYS A CA 1
ATOM 2350 C C . LYS A 1 320 ? 25.796 33.107 9.231 1.00 25.26 320 LYS A C 1
ATOM 2351 O O . LYS A 1 320 ? 25.518 32.775 10.378 1.00 26.90 320 LYS A O 1
ATOM 2357 N N . GLU A 1 321 ? 26.828 33.890 8.943 1.00 23.51 321 GLU A N 1
ATOM 2358 C CA . GLU A 1 321 ? 27.677 34.445 9.986 1.00 24.91 321 GLU A CA 1
ATOM 2359 C C . GLU A 1 321 ? 27.827 35.947 9.832 1.00 27.08 321 GLU A C 1
ATOM 2360 O O . GLU A 1 321 ? 28.156 36.445 8.760 1.00 29.05 321 GLU A O 1
ATOM 2366 N N . TYR A 1 322 ? 27.582 36.659 10.922 1.00 26.31 322 TYR A N 1
ATOM 2367 C CA . TYR A 1 322 ? 27.577 38.108 10.914 1.00 24.43 322 TYR A CA 1
ATOM 2368 C C . TYR A 1 322 ? 28.621 38.625 11.903 1.00 31.58 322 TYR A C 1
ATOM 2369 O O . TYR A 1 322 ? 28.788 38.052 12.978 1.00 27.55 322 TYR A O 1
ATOM 2378 N N . VAL A 1 323 ? 29.339 39.687 11.534 1.00 33.33 323 VAL A N 1
ATOM 2379 C CA . VAL A 1 323 ? 30.378 40.250 12.401 1.00 31.64 323 VAL A CA 1
ATOM 2380 C C . VAL A 1 323 ? 30.113 41.686 12.834 1.00 32.99 323 VAL A C 1
ATOM 2381 O O . VAL A 1 323 ? 29.355 42.417 12.198 1.00 37.86 323 VAL A O 1
ATOM 2385 N N . PHE A 1 324 ? 30.761 42.078 13.925 1.00 38.98 324 PHE A N 1
ATOM 2386 C CA . PHE A 1 324 ? 30.750 43.461 14.380 1.00 32.11 324 PHE A CA 1
ATOM 2387 C C . PHE A 1 324 ? 32.158 44.037 14.334 1.00 33.87 324 PHE A C 1
ATOM 2388 O O . PHE A 1 324 ? 32.992 43.733 15.185 1.00 40.36 324 PHE A O 1
ATOM 2396 N N . ASP A 1 325 ? 32.418 44.865 13.329 1.00 39.55 325 ASP A N 1
ATOM 2397 C CA . ASP A 1 325 ? 33.730 45.472 13.165 1.00 44.69 325 ASP A CA 1
ATOM 2398 C C . ASP A 1 325 ? 33.932 46.598 14.173 1.00 48.88 325 ASP A C 1
ATOM 2399 O O . ASP A 1 325 ? 33.005 47.361 14.450 1.00 50.33 325 ASP A O 1
ATOM 2404 N N . PRO A 1 326 ? 35.146 46.696 14.734 1.00 51.65 326 PRO A N 1
ATOM 2405 C CA . PRO A 1 326 ? 35.488 47.750 15.696 1.00 54.07 326 PRO A CA 1
ATOM 2406 C C . PRO A 1 326 ? 35.687 49.102 15.017 1.00 52.19 326 PRO A C 1
ATOM 2407 O O . PRO A 1 326 ? 35.555 49.185 13.795 1.00 55.34 326 PRO A O 1
ATOM 2411 N N . GLN A 1 338 ? 28.569 50.328 15.256 1.00 55.80 338 GLN A N 1
ATOM 2412 C CA . GLN A 1 338 ? 28.486 50.011 13.835 1.00 56.20 338 GLN A CA 1
ATOM 2413 C C . GLN A 1 338 ? 27.567 48.825 13.568 1.00 55.57 338 GLN A C 1
ATOM 2414 O O . GLN A 1 338 ? 27.547 47.862 14.340 1.00 50.12 338 GLN A O 1
ATOM 2420 N N . PRO A 1 339 ? 26.799 48.898 12.469 1.00 53.82 339 PRO A N 1
ATOM 2421 C CA . PRO A 1 339 ? 25.878 47.825 12.096 1.00 52.31 339 PRO A CA 1
ATOM 2422 C C . PRO A 1 339 ? 26.637 46.576 11.705 1.00 45.96 339 PRO A C 1
ATOM 2423 O O . PRO A 1 339 ? 27.736 46.652 11.148 1.00 46.94 339 PRO A O 1
ATOM 2427 N N . PRO A 1 340 ? 26.048 45.418 11.999 1.00 43.51 340 PRO A N 1
ATOM 2428 C CA . PRO A 1 340 ? 26.683 44.142 11.663 1.00 40.76 340 PRO A CA 1
ATOM 2429 C C . PRO A 1 340 ? 26.890 43.974 10.138 1.00 40.99 340 PRO A C 1
ATOM 2430 O O . PRO A 1 340 ? 26.073 44.416 9.347 1.00 44.01 340 PRO A O 1
ATOM 2434 N N . ARG A 1 341 ? 28.015 43.374 9.760 1.00 41.04 341 ARG A N 1
ATOM 2435 C CA . ARG A 1 341 ? 28.412 43.157 8.375 1.00 41.04 341 ARG A CA 1
ATOM 2436 C C . ARG A 1 341 ? 28.465 41.669 8.022 1.00 42.53 341 ARG A C 1
ATOM 2437 O O . ARG A 1 341 ? 29.086 40.888 8.733 1.00 38.23 341 ARG A O 1
ATOM 2445 N N . TYR A 1 342 ? 27.777 41.276 6.954 1.00 35.15 342 TYR A N 1
ATOM 2446 C CA . TYR A 1 342 ? 27.827 39.890 6.477 1.00 33.65 342 TYR A CA 1
ATOM 2447 C C . TYR A 1 342 ? 29.265 39.406 6.257 1.00 36.55 342 TYR A C 1
ATOM 2448 O O . TYR A 1 342 ? 30.065 40.065 5.590 1.00 42.94 342 TYR A O 1
ATOM 2457 N N . LEU A 1 343 ? 29.583 38.248 6.827 1.00 29.60 343 LEU A N 1
ATOM 2458 C CA . LEU A 1 343 ? 30.946 37.734 6.800 1.00 33.73 343 LEU A CA 1
ATOM 2459 C C . LEU A 1 343 ? 31.077 36.563 5.838 1.00 32.85 343 LEU A C 1
ATOM 2460 O O . LEU A 1 343 ? 31.830 36.626 4.868 1.00 35.99 343 LEU A O 1
ATOM 2465 N N . ARG A 1 344 ? 30.344 35.493 6.121 1.00 31.61 344 ARG A N 1
ATOM 2466 C CA . ARG A 1 344 ? 30.364 34.298 5.289 1.00 29.99 344 ARG A CA 1
ATOM 2467 C C . ARG A 1 344 ? 29.107 33.498 5.574 1.00 28.43 344 ARG A C 1
ATOM 2468 O O . ARG A 1 344 ? 28.422 33.754 6.556 1.00 25.60 344 ARG A O 1
ATOM 2476 N N . SER A 1 345 ? 28.800 32.535 4.714 1.00 27.76 345 SER A N 1
ATOM 2477 C CA . SER A 1 345 ? 27.647 31.674 4.938 1.00 27.59 345 SER A CA 1
ATOM 2478 C C . SER A 1 345 ? 27.734 30.429 4.081 1.00 22.33 345 SER A C 1
ATOM 2479 O O . SER A 1 345 ? 28.520 30.365 3.137 1.00 22.92 345 SER A O 1
ATOM 2482 N N . ARG A 1 346 ? 26.931 29.433 4.426 1.00 20.33 346 ARG A N 1
ATOM 2483 C CA . ARG A 1 346 ? 26.773 28.271 3.568 1.00 25.14 346 ARG A CA 1
ATOM 2484 C C . ARG A 1 346 ? 25.307 27.895 3.461 1.00 23.40 346 ARG A C 1
ATOM 2485 O O . ARG A 1 346 ? 24.534 28.130 4.381 1.00 19.99 346 ARG A O 1
ATOM 2493 N N . GLY A 1 347 ? 24.917 27.338 2.322 1.00 19.53 347 GLY A N 1
ATOM 2494 C CA . GLY A 1 347 ? 23.522 27.018 2.106 1.00 20.55 347 GLY A CA 1
ATOM 2495 C C . GLY A 1 347 ? 23.258 26.271 0.818 1.00 16.94 347 GLY A C 1
ATOM 2496 O O . GLY A 1 347 ? 24.179 25.893 0.096 1.00 16.54 347 GLY A O 1
ATOM 2497 N N . GLY A 1 348 ? 21.979 26.049 0.547 1.00 15.98 348 GLY A N 1
ATOM 2498 C CA . GLY A 1 348 ? 21.528 25.467 -0.700 1.00 12.25 348 GLY A CA 1
ATOM 2499 C C . GLY A 1 348 ? 20.176 26.068 -0.998 1.00 14.43 348 GLY A C 1
ATOM 2500 O O . GLY A 1 348 ? 19.881 27.170 -0.536 1.00 12.30 348 GLY A O 1
ATOM 2501 N N . HIS A 1 349 ? 19.349 25.351 -1.755 1.00 16.48 349 HIS A N 1
ATOM 2502 C CA . HIS A 1 349 ? 17.995 25.809 -2.048 1.00 14.20 349 HIS A CA 1
ATOM 2503 C C . HIS A 1 349 ? 17.080 25.605 -0.849 1.00 17.22 349 HIS A C 1
ATOM 2504 O O . HIS A 1 349 ? 17.273 24.676 -0.064 1.00 11.53 349 HIS A O 1
ATOM 2511 N N . SER A 1 350 ? 16.068 26.460 -0.732 1.00 11.94 350 SER A N 1
ATOM 2512 C CA . SER A 1 350 ? 15.050 26.311 0.300 1.00 15.88 350 SER A CA 1
ATOM 2513 C C . SER A 1 350 ? 13.823 25.580 -0.246 1.00 18.73 350 SER A C 1
ATOM 2514 O O . SER A 1 350 ? 12.921 25.216 0.505 1.00 15.94 350 SER A O 1
ATOM 2517 N N . GLN A 1 351 ? 13.797 25.379 -1.561 1.00 17.56 351 GLN A N 1
ATOM 2518 C CA . GLN A 1 351 ? 12.757 24.593 -2.220 1.00 17.86 351 GLN A CA 1
ATOM 2519 C C . GLN A 1 351 ? 13.440 23.596 -3.162 1.00 18.01 351 GLN A C 1
ATOM 2520 O O . GLN A 1 351 ? 14.594 23.801 -3.530 1.00 14.63 351 GLN A O 1
ATOM 2526 N N . PRO A 1 352 ? 12.742 22.509 -3.544 1.00 18.45 352 PRO A N 1
ATOM 2527 C CA . PRO A 1 352 ? 13.388 21.484 -4.375 1.00 17.62 352 PRO A CA 1
ATOM 2528 C C . PRO A 1 352 ? 13.933 22.050 -5.686 1.00 18.57 352 PRO A C 1
ATOM 2529 O O . PRO A 1 352 ? 13.318 22.949 -6.260 1.00 18.79 352 PRO A O 1
ATOM 2533 N N . PRO A 1 353 ? 15.084 21.536 -6.147 1.00 15.37 353 PRO A N 1
ATOM 2534 C CA . PRO A 1 353 ? 15.675 22.011 -7.400 1.00 17.86 353 PRO A CA 1
ATOM 2535 C C . PRO A 1 353 ? 14.734 21.718 -8.556 1.00 18.07 353 PRO A C 1
ATOM 2536 O O . PRO A 1 353 ? 14.151 20.636 -8.613 1.00 19.69 353 PRO A O 1
ATOM 2540 N N . SER A 1 354 ? 14.579 22.680 -9.456 1.00 18.58 354 SER A N 1
ATOM 2541 C CA . SER A 1 354 ? 13.701 22.512 -10.602 1.00 17.58 354 SER A CA 1
ATOM 2542 C C . SER A 1 354 ? 14.489 22.098 -11.840 1.00 21.10 354 SER A C 1
ATOM 2543 O O . SER A 1 354 ? 14.010 21.306 -12.650 1.00 20.82 354 SER A O 1
ATOM 2546 N N . TYR A 1 355 ? 15.699 22.628 -11.990 1.00 15.32 355 TYR A N 1
ATOM 2547 C CA . TYR A 1 355 ? 16.506 22.281 -13.161 1.00 14.28 355 TYR A CA 1
ATOM 2548 C C . TYR A 1 355 ? 17.979 22.149 -12.810 1.00 16.45 355 TYR A C 1
ATOM 2549 O O . TYR A 1 355 ? 18.505 22.940 -12.043 1.00 15.30 355 TYR A O 1
ATOM 2558 N N . ILE A 1 356 ? 18.651 21.145 -13.361 1.00 11.21 356 ILE A N 1
ATOM 2559 C CA . ILE A 1 356 ? 20.073 20.968 -13.076 1.00 13.32 356 ILE A CA 1
ATOM 2560 C C . ILE A 1 356 ? 20.898 20.705 -14.330 1.00 15.66 356 ILE A C 1
ATOM 2561 O O . ILE A 1 356 ? 20.359 20.368 -15.379 1.00 12.73 356 ILE A O 1
ATOM 2566 N N . ALA A 1 357 ? 22.212 20.866 -14.205 1.00 17.46 357 ALA A N 1
ATOM 2567 C CA . ALA A 1 357 ? 23.129 20.549 -15.293 1.00 19.53 357 ALA A CA 1
ATOM 2568 C C . ALA A 1 357 ? 24.542 20.396 -14.749 1.00 20.77 357 ALA A C 1
ATOM 2569 O O . ALA A 1 357 ? 24.933 21.112 -13.840 1.00 17.27 357 ALA A O 1
ATOM 2571 N N . PHE A 1 358 ? 25.304 19.454 -15.292 1.00 15.87 358 PHE A N 1
ATOM 2572 C CA . PHE A 1 358 ? 26.725 19.390 -14.977 1.00 19.97 358 PHE A CA 1
ATOM 2573 C C . PHE A 1 358 ? 27.436 20.545 -15.676 1.00 17.41 358 PHE A C 1
ATOM 2574 O O . PHE A 1 358 ? 27.261 20.758 -16.874 1.00 20.31 358 PHE A O 1
ATOM 2582 N N . ALA A 1 359 ? 28.224 21.302 -14.919 1.00 16.57 359 ALA A N 1
ATOM 2583 C CA . ALA A 1 359 ? 28.837 22.522 -15.436 1.00 17.98 359 ALA A CA 1
ATOM 2584 C C . ALA A 1 359 ? 30.122 22.282 -16.225 1.00 20.46 359 ALA A C 1
ATOM 2585 O O . ALA A 1 359 ? 30.528 23.124 -17.026 1.00 21.88 359 ALA A O 1
ATOM 2587 N N . ASP A 1 360 ? 30.762 21.141 -15.996 1.00 18.67 360 ASP A N 1
ATOM 2588 C CA . ASP A 1 360 ? 32.079 20.883 -16.572 1.00 25.03 360 ASP A CA 1
ATOM 2589 C C . ASP A 1 360 ? 32.313 19.395 -16.789 1.00 26.21 360 ASP A C 1
ATOM 2590 O O . ASP A 1 360 ? 31.531 18.563 -16.333 1.00 29.84 360 ASP A O 1
ATOM 2595 N N . SER A 1 361 ? 33.404 19.067 -17.473 1.00 26.62 361 SER A N 1
ATOM 2596 C CA . SER A 1 361 ? 33.716 17.680 -17.795 1.00 31.33 361 SER A CA 1
ATOM 2597 C C . SER A 1 361 ? 34.670 17.049 -16.783 1.00 32.33 361 SER A C 1
ATOM 2598 O O . SER A 1 361 ? 35.062 15.892 -16.930 1.00 33.91 361 SER A O 1
ATOM 2601 N N . GLN A 1 362 ? 35.044 17.810 -15.759 1.00 29.00 362 GLN A N 1
ATOM 2602 C CA . GLN A 1 362 ? 35.925 17.296 -14.715 1.00 36.00 362 GLN A CA 1
ATOM 2603 C C . GLN A 1 362 ? 35.134 16.905 -13.470 1.00 32.24 362 GLN A C 1
ATOM 2604 O O . GLN A 1 362 ? 35.716 16.608 -12.426 1.00 30.32 362 GLN A O 1
ATOM 2610 N N . SER A 1 363 ? 33.808 16.906 -13.594 1.00 32.00 363 SER A N 1
ATOM 2611 C CA . SER A 1 363 ? 32.907 16.602 -12.481 1.00 31.34 363 SER A CA 1
ATOM 2612 C C . SER A 1 363 ? 33.156 17.473 -11.253 1.00 29.71 363 SER A C 1
ATOM 2613 O O . SER A 1 363 ? 33.167 16.981 -10.123 1.00 30.84 363 SER A O 1
ATOM 2616 N N . HIS A 1 364 ? 33.351 18.767 -11.477 1.00 25.76 364 HIS A N 1
ATOM 2617 C CA . HIS A 1 364 ? 33.586 19.693 -10.379 1.00 25.79 364 HIS A CA 1
ATOM 2618 C C . HIS A 1 364 ? 32.278 20.282 -9.855 1.00 25.47 364 HIS A C 1
ATOM 2619 O O . HIS A 1 364 ? 31.911 20.064 -8.699 1.00 20.87 364 HIS A O 1
ATOM 2626 N N . PHE A 1 365 ? 31.576 21.021 -10.711 1.00 21.94 365 PHE A N 1
ATOM 2627 C CA . PHE A 1 365 ? 30.375 21.736 -10.291 1.00 24.00 365 PHE A CA 1
ATOM 2628 C C . PHE A 1 365 ? 29.098 21.280 -10.983 1.00 20.44 365 PHE A C 1
ATOM 2629 O O . PHE A 1 365 ? 29.117 20.765 -12.102 1.00 17.49 365 PHE A O 1
ATOM 2637 N N . MET A 1 366 ? 27.986 21.482 -10.289 1.00 17.35 366 MET A N 1
ATOM 2638 C CA . MET A 1 366 ? 26.665 21.336 -10.865 1.00 17.22 366 MET A CA 1
ATOM 2639 C C . MET A 1 366 ? 25.958 22.676 -10.748 1.00 17.67 366 MET A C 1
ATOM 2640 O O . MET A 1 366 ? 26.054 23.349 -9.729 1.00 15.55 366 MET A O 1
ATOM 2645 N N . LEU A 1 367 ? 25.265 23.065 -11.807 1.00 16.63 367 LEU A N 1
ATOM 2646 C CA . LEU A 1 367 ? 24.441 24.257 -11.804 1.00 17.83 367 LEU A CA 1
ATOM 2647 C C . LEU A 1 367 ? 23.020 23.807 -11.490 1.00 14.26 367 LEU A C 1
ATOM 2648 O O . LEU A 1 367 ? 22.544 22.805 -12.031 1.00 13.35 367 LEU A O 1
ATOM 2653 N N . SER A 1 368 ? 22.347 24.539 -10.611 1.00 12.36 368 SER A N 1
ATOM 2654 C CA . SER A 1 368 ? 21.057 24.097 -10.099 1.00 12.96 368 SER A CA 1
ATOM 2655 C C . SER A 1 368 ? 20.114 25.266 -9.842 1.00 13.57 368 SER A C 1
ATOM 2656 O O . SER A 1 368 ? 20.470 26.221 -9.170 1.00 13.31 368 SER A O 1
ATOM 2659 N N . ALA A 1 369 ? 18.906 25.175 -10.382 1.00 12.79 369 ALA A N 1
ATOM 2660 C CA . ALA A 1 369 ? 17.888 26.196 -10.201 1.00 12.40 369 ALA A CA 1
ATOM 2661 C C . ALA A 1 369 ? 16.672 25.620 -9.483 1.00 12.02 369 ALA A C 1
ATOM 2662 O O . ALA A 1 369 ? 16.308 24.451 -9.682 1.00 16.26 369 ALA A O 1
ATOM 2664 N N . SER A 1 370 ? 16.036 26.462 -8.675 1.00 12.32 370 SER A N 1
ATOM 2665 C CA . SER A 1 370 ? 14.908 26.056 -7.847 1.00 15.46 370 SER A CA 1
ATOM 2666 C C . SER A 1 370 ? 13.771 27.069 -7.921 1.00 14.58 370 SER A C 1
ATOM 2667 O O . SER A 1 370 ? 13.953 28.197 -8.385 1.00 13.98 370 SER A O 1
ATOM 2670 N N . LYS A 1 371 ? 12.596 26.673 -7.447 1.00 14.62 371 LYS A N 1
ATOM 2671 C CA . LYS A 1 371 ? 11.463 27.590 -7.411 1.00 16.43 371 LYS A CA 1
ATOM 2672 C C . LYS A 1 371 ? 11.604 28.659 -6.320 1.00 15.98 371 LYS A C 1
ATOM 2673 O O . LYS A 1 371 ? 10.789 29.578 -6.240 1.00 14.54 371 LYS A O 1
ATOM 2679 N N . ASP A 1 372 ? 12.653 28.562 -5.503 1.00 11.10 372 ASP A N 1
ATOM 2680 C CA . ASP A 1 372 ? 12.960 29.632 -4.552 1.00 16.44 372 ASP A CA 1
ATOM 2681 C C . ASP A 1 372 ? 13.632 30.818 -5.250 1.00 14.03 372 ASP A C 1
ATOM 2682 O O . ASP A 1 372 ? 14.136 31.732 -4.597 1.00 16.55 372 ASP A O 1
ATOM 2687 N N . ARG A 1 373 ? 13.645 30.763 -6.581 1.00 12.57 373 ARG A N 1
ATOM 2688 C CA . ARG A 1 373 ? 14.139 31.835 -7.447 1.00 15.27 373 ARG A CA 1
ATOM 2689 C C . ARG A 1 373 ? 15.656 32.039 -7.406 1.00 15.76 373 ARG A C 1
ATOM 2690 O O . ARG A 1 373 ? 16.153 33.101 -7.786 1.00 15.49 373 ARG A O 1
ATOM 2698 N N . SER A 1 374 ? 16.387 31.019 -6.968 1.00 14.30 374 SER A N 1
ATOM 2699 C CA . SER A 1 374 ? 17.841 31.101 -6.890 1.00 15.91 374 SER A CA 1
ATOM 2700 C C . SER A 1 374 ? 18.524 30.232 -7.943 1.00 16.48 374 SER A C 1
ATOM 2701 O O . SER A 1 374 ? 17.952 29.255 -8.429 1.00 11.82 374 SER A O 1
ATOM 2704 N N . LEU A 1 375 ? 19.757 30.599 -8.278 1.00 16.25 375 LEU A N 1
ATOM 2705 C CA . LEU A 1 375 ? 20.614 29.807 -9.152 1.00 11.09 375 LEU A CA 1
ATOM 2706 C C . LEU A 1 375 ? 21.882 29.523 -8.360 1.00 13.22 375 LEU A C 1
ATOM 2707 O O . LEU A 1 375 ? 22.553 30.449 -7.926 1.00 10.12 375 LEU A O 1
ATOM 2712 N N . TRP A 1 376 ? 22.206 28.248 -8.174 1.00 9.90 376 TRP A N 1
ATOM 2713 C CA . TRP A 1 376 ? 23.333 27.845 -7.341 1.00 14.97 376 TRP A CA 1
ATOM 2714 C C . TRP A 1 376 ? 24.355 27.017 -8.108 1.00 17.75 376 TRP A C 1
ATOM 2715 O O . TRP A 1 376 ? 24.021 26.326 -9.069 1.00 13.65 376 TRP A O 1
ATOM 2726 N N . SER A 1 377 ? 25.605 27.085 -7.666 1.00 12.48 377 SER A N 1
ATOM 2727 C CA . SER A 1 377 ? 26.618 26.149 -8.126 1.00 15.26 377 SER A CA 1
ATOM 2728 C C . SER A 1 377 ? 27.076 25.313 -6.934 1.00 19.67 377 SER A C 1
ATOM 2729 O O . SER A 1 377 ? 27.563 25.848 -5.930 1.00 19.04 377 SER A O 1
ATOM 2732 N N . PHE A 1 378 ? 26.887 24.002 -7.042 1.00 16.16 378 PHE A N 1
ATOM 2733 C CA . PHE A 1 378 ? 27.253 23.077 -5.980 1.00 17.67 378 PHE A CA 1
ATOM 2734 C C . PHE A 1 378 ? 28.475 22.268 -6.390 1.00 21.17 378 PHE A C 1
ATOM 2735 O O . PHE A 1 378 ? 28.518 21.718 -7.486 1.00 16.66 378 PHE A O 1
ATOM 2743 N N . SER A 1 379 ? 29.469 22.189 -5.513 1.00 14.89 379 SER A N 1
ATOM 2744 C CA . SER A 1 379 ? 30.631 21.355 -5.792 1.00 14.95 379 SER A CA 1
ATOM 2745 C C . SER A 1 379 ? 30.309 19.888 -5.529 1.00 17.62 379 SER A C 1
ATOM 2746 O O . SER A 1 379 ? 29.567 19.561 -4.602 1.00 17.35 379 SER A O 1
ATOM 2749 N N . LEU A 1 380 ? 30.866 19.011 -6.357 1.00 22.57 380 LEU A N 1
ATOM 2750 C CA . LEU A 1 380 ? 30.675 17.574 -6.211 1.00 22.62 380 LEU A CA 1
ATOM 2751 C C . LEU A 1 380 ? 31.794 16.963 -5.373 1.00 24.49 380 LEU A C 1
ATOM 2752 O O . LEU A 1 380 ? 31.799 15.762 -5.100 1.00 26.45 380 LEU A O 1
ATOM 2757 N N . ARG A 1 381 ? 32.743 17.796 -4.965 1.00 21.52 381 ARG A N 1
ATOM 2758 C CA . ARG A 1 381 ? 33.903 17.315 -4.223 1.00 30.53 381 ARG A CA 1
ATOM 2759 C C . ARG A 1 381 ? 33.655 17.238 -2.715 1.00 34.71 381 ARG A C 1
ATOM 2760 O O . ARG A 1 381 ? 32.588 17.621 -2.228 1.00 25.94 381 ARG A O 1
ATOM 2768 N N . LYS A 1 382 ? 34.652 16.736 -1.991 1.00 34.32 382 LYS A N 1
ATOM 2769 C CA . LYS A 1 382 ? 34.524 16.421 -0.568 1.00 36.09 382 LYS A CA 1
ATOM 2770 C C . LYS A 1 382 ? 34.167 17.604 0.329 1.00 32.12 382 LYS A C 1
ATOM 2771 O O . LYS A 1 382 ? 33.443 17.440 1.313 1.00 29.62 382 LYS A O 1
ATOM 2777 N N . ASP A 1 383 ? 34.674 18.789 0.002 1.00 29.77 383 ASP A N 1
ATOM 2778 C CA . ASP A 1 383 ? 34.429 19.961 0.839 1.00 31.41 383 ASP A CA 1
ATOM 2779 C C . ASP A 1 383 ? 32.977 20.431 0.776 1.00 32.08 383 ASP A C 1
ATOM 2780 O O . ASP A 1 383 ? 32.564 21.287 1.560 1.00 28.82 383 ASP A O 1
ATOM 2785 N N . ALA A 1 384 ? 32.219 19.868 -0.165 1.00 27.19 384 ALA A N 1
ATOM 2786 C CA . ALA A 1 384 ? 30.799 20.171 -0.325 1.00 24.62 384 ALA A CA 1
ATOM 2787 C C . ALA A 1 384 ? 30.545 21.668 -0.457 1.00 23.79 384 ALA A C 1
ATOM 2788 O O . ALA A 1 384 ? 29.509 22.175 -0.026 1.00 26.02 384 ALA A O 1
ATOM 2790 N N . GLN A 1 385 ? 31.501 22.373 -1.051 1.00 25.51 385 GLN A N 1
ATOM 2791 C CA . GLN A 1 385 ? 31.396 23.815 -1.193 1.00 23.77 385 GLN A CA 1
ATOM 2792 C C . GLN A 1 385 ? 30.273 24.165 -2.163 1.00 27.76 385 GLN A C 1
ATOM 2793 O O . GLN A 1 385 ? 29.937 23.390 -3.061 1.00 22.57 385 GLN A O 1
ATOM 2799 N N . SER A 1 386 ? 29.674 25.328 -1.960 1.00 24.62 386 SER A N 1
ATOM 2800 C CA . SER A 1 386 ? 28.584 25.766 -2.810 1.00 24.94 386 SER A CA 1
ATOM 2801 C C . SER A 1 386 ? 28.550 27.280 -2.815 1.00 25.63 386 SER A C 1
ATOM 2802 O O . SER A 1 386 ? 29.123 27.922 -1.935 1.00 22.48 386 SER A O 1
ATOM 2805 N N . GLN A 1 387 ? 27.886 27.852 -3.809 1.00 18.87 387 GLN A N 1
ATOM 2806 C CA . GLN A 1 387 ? 27.798 29.300 -3.902 1.00 19.99 387 GLN A CA 1
ATOM 2807 C C . GLN A 1 387 ? 26.612 29.695 -4.764 1.00 18.25 387 GLN A C 1
ATOM 2808 O O . GLN A 1 387 ? 26.435 29.164 -5.856 1.00 18.64 387 GLN A O 1
ATOM 2814 N N . GLU A 1 388 ? 25.793 30.616 -4.271 1.00 17.38 388 GLU A N 1
ATOM 2815 C CA . GLU A 1 388 ? 24.669 31.105 -5.057 1.00 18.08 388 GLU A CA 1
ATOM 2816 C C . GLU A 1 388 ? 25.175 32.054 -6.133 1.00 15.50 388 GLU A C 1
ATOM 2817 O O . GLU A 1 388 ? 26.065 32.865 -5.878 1.00 12.71 388 GLU A O 1
ATOM 2823 N N . MET A 1 389 ? 24.619 31.943 -7.336 1.00 6.66 389 MET A N 1
ATOM 2824 C CA . MET A 1 389 ? 24.949 32.868 -8.414 1.00 12.86 389 MET A CA 1
ATOM 2825 C C . MET A 1 389 ? 24.405 34.259 -8.097 1.00 12.44 389 MET A C 1
ATOM 2826 O O . MET A 1 389 ? 23.213 34.425 -7.843 1.00 12.38 389 MET A O 1
ATOM 2831 N N . SER A 1 390 ? 25.282 35.257 -8.105 1.00 13.41 390 SER A N 1
ATOM 2832 C CA . SER A 1 390 ? 24.876 36.618 -7.769 1.00 19.27 390 SER A CA 1
ATOM 2833 C C . SER A 1 390 ? 23.980 37.219 -8.845 1.00 14.05 390 SER A C 1
ATOM 2834 O O . SER A 1 390 ? 24.286 37.149 -10.035 1.00 14.28 390 SER A O 1
ATOM 2837 N N . GLN A 1 391 ? 22.874 37.814 -8.415 1.00 12.88 391 GLN A N 1
ATOM 2838 C CA . GLN A 1 391 ? 21.945 38.449 -9.337 1.00 15.80 391 GLN A CA 1
ATOM 2839 C C . GLN A 1 391 ? 22.206 39.951 -9.436 1.00 17.48 391 GLN A C 1
ATOM 2840 O O . GLN A 1 391 ? 21.406 40.693 -10.001 1.00 18.97 391 GLN A O 1
ATOM 2846 N N . ARG A 1 392 ? 23.337 40.385 -8.887 1.00 26.14 392 ARG A N 1
ATOM 2847 C CA . ARG A 1 392 ? 23.752 41.781 -8.962 1.00 26.97 392 ARG A CA 1
ATOM 2848 C C . ARG A 1 392 ? 24.238 42.126 -10.365 1.00 29.27 392 ARG A C 1
ATOM 2849 O O . ARG A 1 392 ? 23.832 43.133 -10.943 1.00 42.19 392 ARG A O 1
ATOM 2857 N N . SER A 1 409 ? 12.331 39.818 -4.475 1.00 35.55 409 SER A N 1
ATOM 2858 C CA . SER A 1 409 ? 13.084 40.791 -5.258 1.00 36.92 409 SER A CA 1
ATOM 2859 C C . SER A 1 409 ? 14.029 40.101 -6.239 1.00 28.49 409 SER A C 1
ATOM 2860 O O . SER A 1 409 ? 14.708 40.757 -7.027 1.00 27.33 409 SER A O 1
ATOM 2863 N N . LYS A 1 410 ? 14.077 38.775 -6.179 1.00 25.02 410 LYS A N 1
ATOM 2864 C CA . LYS A 1 410 ? 14.933 38.003 -7.068 1.00 20.88 410 LYS A CA 1
ATOM 2865 C C . LYS A 1 410 ? 14.281 37.864 -8.440 1.00 19.48 410 LYS A C 1
ATOM 2866 O O . LYS A 1 410 ? 13.102 38.186 -8.602 1.00 19.39 410 LYS A O 1
ATOM 2872 N N . PHE A 1 411 ? 15.053 37.402 -9.423 1.00 13.26 411 PHE A N 1
ATOM 2873 C CA . PHE A 1 411 ? 14.521 37.131 -10.758 1.00 15.94 411 PHE A CA 1
ATOM 2874 C C . PHE A 1 411 ? 13.406 36.102 -10.641 1.00 17.75 411 PHE A C 1
ATOM 2875 O O . PHE A 1 411 ? 13.434 35.273 -9.735 1.00 16.36 411 PHE A O 1
ATOM 2883 N N . PRO A 1 412 ? 12.431 36.134 -11.566 1.00 15.11 412 PRO A N 1
ATOM 2884 C CA . PRO A 1 412 ? 11.387 35.102 -11.565 1.00 13.62 412 PRO A CA 1
ATOM 2885 C C . PRO A 1 412 ? 11.986 33.700 -11.691 1.00 12.38 412 PRO A C 1
ATOM 2886 O O . PRO A 1 412 ? 13.118 33.558 -12.153 1.00 10.68 412 PRO A O 1
ATOM 2890 N N . GLU A 1 413 ? 11.236 32.681 -11.282 1.00 11.50 413 GLU A N 1
ATOM 2891 C CA . GLU A 1 413 ? 11.754 31.316 -11.256 1.00 14.15 413 GLU A CA 1
ATOM 2892 C C . GLU A 1 413 ? 12.196 30.826 -12.636 1.00 14.50 413 GLU A C 1
ATOM 2893 O O . GLU A 1 413 ? 11.551 31.100 -13.647 1.00 11.07 413 GLU A O 1
ATOM 2899 N N . ILE A 1 414 ? 13.309 30.104 -12.658 1.00 14.16 414 ILE A N 1
ATOM 2900 C CA . ILE A 1 414 ? 13.901 29.622 -13.899 1.00 14.59 414 ILE A CA 1
ATOM 2901 C C . ILE A 1 414 ? 13.095 28.460 -14.481 1.00 15.95 414 ILE A C 1
ATOM 2902 O O . ILE A 1 414 ? 12.677 27.557 -13.758 1.00 15.21 414 ILE A O 1
ATOM 2907 N N . VAL A 1 415 ? 12.868 28.500 -15.791 1.00 11.91 415 VAL A N 1
ATOM 2908 C CA . VAL A 1 415 ? 12.027 27.511 -16.456 1.00 13.45 415 VAL A CA 1
ATOM 2909 C C . VAL A 1 415 ? 12.816 26.734 -17.517 1.00 13.62 415 VAL A C 1
ATOM 2910 O O . VAL A 1 415 ? 12.329 25.755 -18.081 1.00 14.98 415 VAL A O 1
ATOM 2914 N N . ALA A 1 416 ? 14.045 27.170 -17.769 1.00 13.36 416 ALA A N 1
ATOM 2915 C CA . ALA A 1 416 ? 14.937 26.482 -18.696 1.00 11.35 416 ALA A CA 1
ATOM 2916 C C . ALA A 1 416 ? 16.367 26.949 -18.462 1.00 11.71 416 ALA A C 1
ATOM 2917 O O . ALA A 1 416 ? 16.603 28.104 -18.112 1.00 9.39 416 ALA A O 1
ATOM 2919 N N . LEU A 1 417 ? 17.322 26.049 -18.658 1.00 9.12 417 LEU A N 1
ATOM 2920 C CA . LEU A 1 417 ? 18.704 26.329 -18.300 1.00 12.54 417 LEU A CA 1
ATOM 2921 C C . LEU A 1 417 ? 19.645 25.682 -19.301 1.00 11.18 417 LEU A C 1
ATOM 2922 O O . LEU A 1 417 ? 19.394 24.571 -19.755 1.00 11.77 417 LEU A O 1
ATOM 2927 N N . ALA A 1 418 ? 20.728 26.376 -19.637 1.00 8.48 418 ALA A N 1
ATOM 2928 C CA . ALA A 1 418 ? 21.774 25.802 -20.476 1.00 11.65 418 ALA A CA 1
ATOM 2929 C C . ALA A 1 418 ? 23.137 26.355 -20.067 1.00 12.15 418 ALA A C 1
ATOM 2930 O O . ALA A 1 418 ? 23.258 27.534 -19.742 1.00 11.26 418 ALA A O 1
ATOM 2932 N N . ILE A 1 419 ? 24.158 25.503 -20.083 1.00 10.28 419 ILE A N 1
ATOM 2933 C CA . ILE A 1 419 ? 25.507 25.919 -19.713 1.00 14.16 419 ILE A CA 1
ATOM 2934 C C . ILE A 1 419 ? 26.562 25.180 -20.539 1.00 14.46 419 ILE A C 1
ATOM 2935 O O . ILE A 1 419 ? 26.430 23.987 -20.801 1.00 17.72 419 ILE A O 1
ATOM 2940 N N . GLU A 1 420 ? 27.594 25.906 -20.966 1.00 13.40 420 GLU A N 1
ATOM 2941 C CA . GLU A 1 420 ? 28.737 25.304 -21.650 1.00 18.23 420 GLU A CA 1
ATOM 2942 C C . GLU A 1 420 ? 30.052 25.791 -21.045 1.00 16.08 420 GLU A C 1
ATOM 2943 O O . GLU A 1 420 ? 30.230 26.982 -20.804 1.00 15.14 420 GLU A O 1
ATOM 2949 N N . ASN A 1 421 ? 30.977 24.867 -20.812 1.00 17.94 421 ASN A N 1
ATOM 2950 C CA . ASN A 1 421 ? 32.229 25.196 -20.136 1.00 20.73 421 ASN A CA 1
ATOM 2951 C C . ASN A 1 421 ? 33.313 25.772 -21.056 1.00 21.50 421 ASN A C 1
ATOM 2952 O O . ASN A 1 421 ? 34.311 26.313 -20.580 1.00 20.53 421 ASN A O 1
ATOM 2957 N N . ALA A 1 422 ? 33.103 25.665 -22.365 1.00 17.24 422 ALA A N 1
ATOM 2958 C CA . ALA A 1 422 ? 34.099 26.079 -23.358 1.00 21.81 422 ALA A CA 1
ATOM 2959 C C . ALA A 1 422 ? 34.665 27.490 -23.162 1.00 21.53 422 ALA A C 1
ATOM 2960 O O . ALA A 1 422 ? 35.880 27.683 -23.176 1.00 23.07 422 ALA A O 1
ATOM 2962 N N . ARG A 1 423 ? 33.786 28.469 -22.973 1.00 18.48 423 ARG A N 1
ATOM 2963 C CA . ARG A 1 423 ? 34.213 29.864 -22.890 1.00 14.76 423 ARG A CA 1
ATOM 2964 C C . ARG A 1 423 ? 34.237 30.431 -21.471 1.00 16.99 423 ARG A C 1
ATOM 2965 O O . ARG A 1 423 ? 34.127 31.647 -21.294 1.00 14.53 423 ARG A O 1
ATOM 2973 N N . ILE A 1 424 ? 34.379 29.570 -20.467 1.00 16.60 424 ILE A N 1
ATOM 2974 C CA . ILE A 1 424 ? 34.415 30.043 -19.083 1.00 16.24 424 ILE A CA 1
ATOM 2975 C C . ILE A 1 424 ? 35.533 31.068 -18.866 1.00 22.22 424 ILE A C 1
ATOM 2976 O O . ILE A 1 424 ? 36.683 30.845 -19.250 1.00 18.92 424 ILE A O 1
ATOM 2981 N N . GLY A 1 425 ? 35.171 32.208 -18.282 1.00 19.58 425 GLY A N 1
ATOM 2982 C CA . GLY A 1 425 ? 36.109 33.292 -18.055 1.00 16.13 425 GLY A CA 1
ATOM 2983 C C . GLY A 1 425 ? 36.206 34.261 -19.220 1.00 17.09 425 GLY A C 1
ATOM 2984 O O . GLY A 1 425 ? 36.516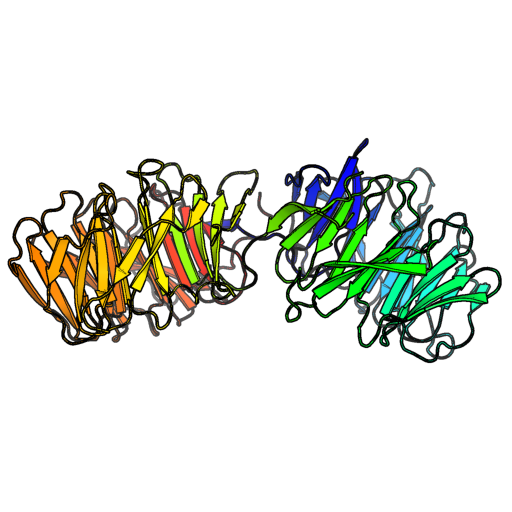 35.435 -19.029 1.00 16.81 425 GLY A O 1
ATOM 2985 N N . GLU A 1 426 ? 35.938 33.772 -20.428 1.00 15.90 426 GLU A N 1
ATOM 2986 C CA . GLU A 1 426 ? 36.071 34.585 -21.634 1.00 15.14 426 GLU A CA 1
ATOM 2987 C C . GLU A 1 426 ? 34.843 35.468 -21.865 1.00 20.79 426 GLU A C 1
ATOM 2988 O O . GLU A 1 426 ? 34.961 36.676 -22.078 1.00 14.40 426 GLU A O 1
ATOM 2994 N N . TRP A 1 427 ? 33.666 34.854 -21.831 1.00 15.61 427 TRP A N 1
ATOM 2995 C CA . TRP A 1 427 ? 32.412 35.601 -21.817 1.00 15.42 427 TRP A CA 1
ATOM 2996 C C . TRP A 1 427 ? 31.305 34.762 -21.188 1.00 14.28 427 TRP A C 1
ATOM 2997 O O . TRP A 1 427 ? 31.577 33.697 -20.634 1.00 13.60 427 TRP A O 1
ATOM 3008 N N . GLU A 1 428 ? 30.068 35.244 -21.261 1.00 14.10 428 GLU A N 1
ATOM 3009 C CA . GLU A 1 428 ? 28.938 34.541 -20.651 1.00 15.76 428 GLU A CA 1
ATOM 3010 C C . GLU A 1 428 ? 28.805 33.119 -21.186 1.00 10.31 428 GLU A C 1
ATOM 3011 O O . GLU A 1 428 ? 28.942 32.888 -22.383 1.00 13.45 428 GLU A O 1
ATOM 3017 N N . ASN A 1 429 ? 28.546 32.167 -20.295 1.00 9.21 429 ASN A N 1
ATOM 3018 C CA . ASN A 1 429 ? 28.440 30.771 -20.704 1.00 11.53 429 ASN A CA 1
ATOM 3019 C C . ASN A 1 429 ? 27.228 30.044 -20.125 1.00 14.16 429 ASN A C 1
ATOM 3020 O O . ASN A 1 429 ? 27.161 28.815 -20.145 1.00 13.17 429 ASN A O 1
ATOM 3025 N N . ILE A 1 430 ? 26.273 30.813 -19.614 1.00 12.55 430 ILE A N 1
ATOM 3026 C CA . ILE A 1 430 ? 25.039 30.262 -19.070 1.00 12.29 430 ILE A CA 1
ATOM 3027 C C . ILE A 1 430 ? 23.858 31.065 -19.602 1.00 9.95 430 ILE A C 1
ATOM 3028 O O . ILE A 1 430 ? 23.915 32.290 -19.659 1.00 9.55 430 ILE A O 1
ATOM 3033 N N . ILE A 1 431 ? 22.797 30.376 -20.008 1.00 8.47 431 ILE A N 1
ATOM 3034 C CA . ILE A 1 431 ? 21.556 31.039 -20.388 1.00 6.19 431 ILE A CA 1
ATOM 3035 C C . ILE A 1 431 ? 20.401 30.471 -19.576 1.00 10.22 431 ILE A C 1
ATOM 3036 O O . ILE A 1 431 ? 20.284 29.252 -19.419 1.00 7.32 431 ILE A O 1
ATOM 3041 N N . THR A 1 432 ? 19.558 31.355 -19.049 1.00 9.55 432 THR A N 1
ATOM 3042 C CA . THR A 1 432 ? 18.366 30.921 -18.333 1.00 10.32 432 THR A CA 1
ATOM 3043 C C . THR A 1 432 ? 17.111 31.580 -18.881 1.00 8.99 432 THR A C 1
ATOM 3044 O O . THR A 1 432 ? 17.117 32.753 -19.251 1.00 9.50 432 THR A O 1
ATOM 3048 N N . ALA A 1 433 ? 16.033 30.811 -18.923 1.00 7.94 433 ALA A N 1
ATOM 3049 C CA . ALA A 1 433 ? 14.719 31.353 -19.226 1.00 11.29 433 ALA A CA 1
ATOM 3050 C C . ALA A 1 433 ? 13.979 31.536 -17.912 1.00 9.96 433 ALA A C 1
ATOM 3051 O O . ALA A 1 433 ? 14.121 30.724 -17.000 1.00 9.21 433 ALA A O 1
ATOM 3053 N N . HIS A 1 434 ? 13.189 32.599 -17.813 1.00 10.49 434 HIS A N 1
ATOM 3054 C CA . HIS A 1 434 ? 12.448 32.867 -16.590 1.00 11.99 434 HIS A CA 1
ATOM 3055 C C . HIS A 1 434 ? 10.944 32.910 -16.829 1.00 11.44 434 HIS A C 1
ATOM 3056 O O . HIS A 1 434 ? 10.487 33.279 -17.912 1.00 12.75 434 HIS A O 1
ATOM 3063 N N . LYS A 1 435 ? 10.185 32.515 -15.811 1.00 11.23 435 LYS A N 1
ATOM 3064 C CA . LYS A 1 435 ? 8.735 32.396 -15.927 1.00 16.97 435 LYS A CA 1
ATOM 3065 C C . LYS A 1 435 ? 8.061 33.697 -16.357 1.00 12.25 435 LYS A C 1
ATOM 3066 O O . LYS A 1 435 ? 8.260 34.745 -15.745 1.00 14.24 435 LYS A O 1
ATOM 3072 N N . ASP A 1 436 ? 7.271 33.604 -17.423 1.00 12.24 436 ASP A N 1
ATOM 3073 C CA . ASP A 1 436 ? 6.522 34.734 -17.971 1.00 16.46 436 ASP A CA 1
ATOM 3074 C C . ASP A 1 436 ? 7.396 35.929 -18.377 1.00 13.72 436 ASP A C 1
ATOM 3075 O O . ASP A 1 436 ? 6.971 37.077 -18.276 1.00 16.26 436 ASP A O 1
ATOM 3080 N N . GLU A 1 437 ? 8.610 35.665 -18.846 1.00 13.16 437 GLU A N 1
ATOM 3081 C CA . GLU A 1 437 ? 9.464 36.748 -19.330 1.00 15.25 437 GLU A CA 1
ATOM 3082 C C . GLU A 1 437 ? 9.862 36.550 -20.791 1.00 13.60 437 GLU A C 1
ATOM 3083 O O . GLU A 1 437 ? 10.168 35.435 -21.216 1.00 11.89 437 GLU A O 1
ATOM 3089 N N . LYS A 1 438 ? 9.855 37.644 -21.550 1.00 12.73 438 LYS A N 1
ATOM 3090 C CA . LYS A 1 438 ? 10.036 37.592 -22.999 1.00 13.30 438 LYS A CA 1
ATOM 3091 C C . LYS A 1 438 ? 11.504 37.677 -23.403 1.00 15.28 438 LYS A C 1
ATOM 3092 O O . LYS A 1 438 ? 11.824 37.899 -24.571 1.00 12.18 438 LYS A O 1
ATOM 3098 N N . PHE A 1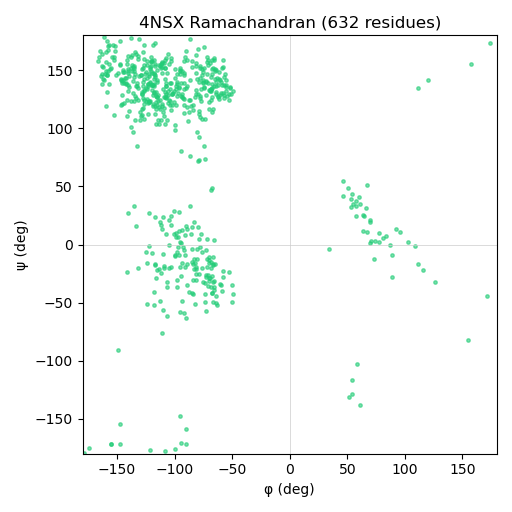 439 ? 12.391 37.507 -22.430 1.00 16.03 439 PHE A N 1
ATOM 3099 C CA . PHE A 1 439 ? 13.824 37.523 -22.694 1.00 14.19 439 PHE A CA 1
ATOM 3100 C C . PHE A 1 439 ? 14.550 36.530 -21.792 1.00 15.22 439 PHE A C 1
ATOM 3101 O O . PHE A 1 439 ? 14.127 36.276 -20.662 1.00 13.45 439 PHE A O 1
ATOM 3109 N N . ALA A 1 440 ? 15.642 35.973 -22.306 1.00 10.76 440 ALA A N 1
ATOM 3110 C CA . ALA A 1 440 ? 16.502 35.085 -21.536 1.00 13.01 440 ALA A CA 1
ATOM 3111 C C . ALA A 1 440 ? 17.641 35.872 -20.900 1.00 12.97 440 ALA A C 1
ATOM 3112 O O . ALA A 1 440 ? 18.092 36.880 -21.436 1.00 11.20 440 ALA A O 1
ATOM 3114 N N . ARG A 1 441 ? 18.105 35.413 -19.747 1.00 12.53 441 ARG A N 1
ATOM 3115 C CA . ARG A 1 441 ? 19.221 36.063 -19.081 1.00 9.91 441 ARG A CA 1
ATOM 3116 C C . ARG A 1 441 ? 20.497 35.265 -19.288 1.00 8.23 441 ARG A C 1
ATOM 3117 O O . ARG A 1 441 ? 20.451 34.073 -19.578 1.00 8.48 441 ARG A O 1
ATOM 3125 N N . THR A 1 442 ? 21.635 35.934 -19.146 1.00 11.24 442 THR A N 1
ATOM 3126 C CA . THR A 1 442 ? 22.925 35.266 -19.243 1.00 9.65 442 THR A CA 1
ATOM 3127 C C . THR A 1 442 ? 23.666 35.361 -17.919 1.00 10.44 442 THR A C 1
ATOM 3128 O O . THR A 1 442 ? 23.414 36.265 -17.127 1.00 12.88 442 THR A O 1
ATOM 3132 N N . TRP A 1 443 ? 24.567 34.414 -17.676 1.00 8.82 443 TRP A N 1
ATOM 3133 C CA . TRP A 1 443 ? 25.333 34.387 -16.436 1.00 11.69 443 TRP A CA 1
ATOM 3134 C C . TRP A 1 443 ? 26.797 34.052 -16.719 1.00 13.35 443 TRP A C 1
ATOM 3135 O O . TRP A 1 443 ? 27.127 33.510 -17.772 1.00 9.83 443 TRP A O 1
ATOM 3146 N N . ASP A 1 444 ? 27.664 34.369 -15.765 1.00 12.62 444 ASP A N 1
ATOM 3147 C CA . ASP A 1 444 ? 29.097 34.134 -15.904 1.00 15.00 444 ASP A CA 1
ATOM 3148 C C . ASP A 1 444 ? 29.544 33.136 -14.843 1.00 16.01 444 ASP A C 1
ATOM 3149 O O . ASP A 1 444 ? 29.528 33.438 -13.651 1.00 14.29 444 ASP A O 1
ATOM 3154 N N . MET A 1 445 ? 29.939 31.946 -15.281 1.00 14.65 445 MET A N 1
ATOM 3155 C CA . MET A 1 445 ? 30.315 30.883 -14.356 1.00 15.26 445 MET A CA 1
ATOM 3156 C C . MET A 1 445 ? 31.619 31.188 -13.612 1.00 22.87 445 MET A C 1
ATOM 3157 O O . MET A 1 445 ? 31.809 30.739 -12.483 1.00 20.06 445 MET A O 1
ATOM 3162 N N . ARG A 1 446 ? 32.511 31.952 -14.240 1.00 20.09 446 ARG A N 1
ATOM 3163 C CA . ARG A 1 446 ? 33.785 32.303 -13.611 1.00 19.61 446 ARG A CA 1
ATOM 3164 C C . ARG A 1 446 ? 33.583 33.156 -12.360 1.00 21.80 446 ARG A C 1
ATOM 3165 O O . ARG A 1 446 ? 34.131 32.856 -11.302 1.00 21.86 446 ARG A O 1
ATOM 3173 N N . ASN A 1 447 ? 32.792 34.217 -12.488 1.00 22.21 447 ASN A N 1
ATOM 3174 C CA . ASN A 1 447 ? 32.558 35.135 -11.378 1.00 20.60 447 ASN A CA 1
ATOM 3175 C C . ASN A 1 447 ? 31.268 34.848 -10.609 1.00 20.34 447 ASN A C 1
ATOM 3176 O O . ASN A 1 447 ? 30.891 35.615 -9.724 1.00 20.21 447 ASN A O 1
ATOM 3181 N N . LYS A 1 448 ? 30.604 33.748 -10.958 1.00 19.18 448 LYS A N 1
ATOM 3182 C CA . LYS A 1 448 ? 29.387 33.300 -10.277 1.00 19.51 448 LYS A CA 1
ATOM 3183 C C . LYS A 1 448 ? 28.353 34.417 -10.164 1.00 16.90 448 LYS A C 1
ATOM 3184 O O . LYS A 1 448 ? 27.806 34.662 -9.091 1.00 11.85 448 LYS A O 1
ATOM 3190 N N . ARG A 1 449 ? 28.095 35.090 -11.280 1.00 13.88 449 ARG A N 1
ATOM 3191 C CA . ARG A 1 449 ? 27.267 36.287 -11.280 1.00 16.71 449 ARG A CA 1
ATOM 3192 C C . ARG A 1 449 ? 26.502 36.391 -12.593 1.00 14.21 449 ARG A C 1
ATOM 3193 O O . ARG A 1 449 ? 26.935 35.857 -13.613 1.00 11.98 449 ARG A O 1
ATOM 3201 N N . VAL A 1 450 ? 25.363 37.076 -12.557 1.00 13.43 450 VAL A N 1
ATOM 3202 C CA . VAL A 1 450 ? 24.581 37.351 -13.755 1.00 12.16 450 VAL A CA 1
ATOM 3203 C C . VAL A 1 450 ? 25.448 38.077 -14.785 1.00 13.62 450 VAL A C 1
ATOM 3204 O O . VAL A 1 450 ? 26.347 38.840 -14.425 1.00 15.07 450 VAL A O 1
ATOM 3208 N N . GLY A 1 451 ? 25.195 37.813 -16.063 1.00 13.78 451 GLY A N 1
ATOM 3209 C CA . GLY A 1 451 ? 25.982 38.387 -17.140 1.00 14.08 451 GLY A CA 1
ATOM 3210 C C . GLY A 1 451 ? 25.405 39.662 -17.729 1.00 15.62 451 GLY A C 1
ATOM 3211 O O . GLY A 1 451 ? 24.438 40.220 -17.212 1.00 12.73 451 GLY A O 1
ATOM 3212 N N . ARG A 1 452 ? 25.996 40.107 -18.834 1.00 15.76 452 ARG A N 1
ATOM 3213 C CA . ARG A 1 452 ? 25.680 41.404 -19.420 1.00 15.97 452 ARG A CA 1
ATOM 3214 C C . ARG A 1 452 ? 24.458 41.405 -20.333 1.00 16.04 452 ARG A C 1
ATOM 3215 O O . ARG A 1 452 ? 23.769 42.416 -20.445 1.00 15.48 452 ARG A O 1
ATOM 3223 N N . TRP A 1 453 ? 24.187 40.285 -20.994 1.00 13.38 453 TRP A N 1
ATOM 3224 C CA . TRP A 1 453 ? 23.171 40.292 -22.042 1.00 15.76 453 TRP A CA 1
ATOM 3225 C C . TRP A 1 453 ? 21.813 39.757 -21.614 1.00 14.24 453 TRP A C 1
ATOM 3226 O O . TRP A 1 453 ? 21.704 38.918 -20.717 1.00 14.04 453 TRP A O 1
ATOM 3237 N N . THR A 1 454 ? 20.782 40.271 -22.274 1.00 15.11 454 THR A N 1
ATOM 3238 C CA . THR A 1 454 ? 19.453 39.679 -22.250 1.00 14.12 454 THR A CA 1
ATOM 3239 C C . THR A 1 454 ? 19.065 39.397 -23.700 1.00 18.32 454 THR A C 1
ATOM 3240 O O . THR A 1 454 ? 19.321 40.212 -24.585 1.00 19.21 454 THR A O 1
ATOM 3244 N N . PHE A 1 455 ? 18.466 38.236 -23.943 1.00 14.87 455 PHE A N 1
ATOM 3245 C CA . PHE A 1 455 ? 18.148 37.802 -25.294 1.00 13.96 455 PHE A CA 1
ATOM 3246 C C . PHE A 1 455 ? 16.643 37.776 -25.524 1.00 12.69 455 PHE A C 1
ATOM 3247 O O . PHE A 1 455 ? 15.953 36.886 -25.029 1.00 13.93 455 PHE A O 1
ATOM 3255 N N . ASP A 1 456 ? 16.136 38.737 -26.290 1.00 12.42 456 ASP A N 1
ATOM 3256 C CA . ASP A 1 456 ? 14.695 38.839 -26.526 1.00 16.87 456 ASP A CA 1
ATOM 3257 C C . ASP A 1 456 ? 14.208 37.819 -27.559 1.00 15.48 456 ASP A C 1
ATOM 3258 O O . ASP A 1 456 ? 14.963 37.406 -28.439 1.00 14.70 456 ASP A O 1
ATOM 3263 N N . THR A 1 457 ? 12.947 37.410 -27.441 1.00 13.28 457 THR A N 1
ATOM 3264 C CA . THR A 1 457 ? 12.348 36.484 -28.398 1.00 16.17 457 THR A CA 1
ATOM 3265 C C . THR A 1 457 ? 12.074 37.166 -29.735 1.00 17.00 457 THR A C 1
ATOM 3266 O O . THR A 1 457 ? 12.058 36.509 -30.777 1.00 16.18 457 THR A O 1
ATOM 3270 N N . THR A 1 458 ? 11.850 38.480 -29.683 1.00 18.86 458 THR A N 1
ATOM 3271 C CA . THR A 1 458 ? 11.526 39.317 -30.851 1.00 23.40 458 THR A CA 1
ATOM 3272 C C . THR A 1 458 ? 10.107 39.133 -31.410 1.00 28.51 458 THR A C 1
ATOM 3273 O O . THR A 1 458 ? 9.657 39.935 -32.227 1.00 26.78 458 THR A O 1
ATOM 3277 N N . ASP A 1 459 ? 9.401 38.092 -30.976 1.00 21.62 459 ASP A N 1
ATOM 3278 C CA . ASP A 1 459 ? 8.022 37.902 -31.420 1.00 19.83 459 ASP A CA 1
ATOM 3279 C C . ASP A 1 459 ? 7.006 38.086 -30.297 1.00 17.81 459 ASP A C 1
ATOM 3280 O O . ASP A 1 459 ? 5.877 37.612 -30.395 1.00 23.48 459 ASP A O 1
ATOM 3285 N N . ASP A 1 460 ? 7.430 38.764 -29.232 1.00 19.92 460 ASP A N 1
ATOM 3286 C CA . ASP A 1 460 ? 6.574 39.088 -28.088 1.00 22.51 460 ASP A CA 1
ATOM 3287 C C . ASP A 1 460 ? 6.148 37.855 -27.281 1.00 17.38 460 ASP A C 1
ATOM 3288 O O . ASP A 1 460 ? 5.285 37.940 -26.408 1.00 17.38 460 ASP A O 1
ATOM 3293 N N . GLY A 1 461 ? 6.767 36.713 -27.562 1.00 13.94 461 GLY A N 1
ATOM 3294 C CA . GLY A 1 461 ? 6.498 35.502 -26.807 1.00 11.28 461 GLY A CA 1
ATOM 3295 C C . GLY A 1 461 ? 7.416 35.356 -25.606 1.00 14.55 461 GLY A C 1
ATOM 3296 O O . GLY A 1 461 ? 8.413 36.070 -25.491 1.00 10.82 461 GLY A O 1
ATOM 3297 N N . PHE A 1 462 ? 7.073 34.439 -24.704 1.00 10.71 462 PHE A N 1
ATOM 3298 C CA . PHE A 1 462 ? 7.935 34.114 -23.572 1.00 13.71 462 PHE A CA 1
ATOM 3299 C C . PHE A 1 462 ? 9.003 33.140 -24.042 1.00 9.35 462 PHE A C 1
ATOM 3300 O O . PHE A 1 462 ? 8.805 32.428 -25.025 1.00 8.66 462 PHE A O 1
ATOM 3308 N N . VAL A 1 463 ? 10.134 33.103 -23.346 1.00 6.80 463 VAL A N 1
ATOM 3309 C CA . VAL A 1 463 ? 11.162 32.119 -23.656 1.00 7.54 463 VAL A CA 1
ATOM 3310 C C . VAL A 1 463 ? 10.746 30.782 -23.060 1.00 6.97 463 VAL A C 1
ATOM 3311 O O . VAL A 1 463 ? 10.459 30.695 -21.870 1.00 10.58 463 VAL A O 1
ATOM 3315 N N . LYS A 1 464 ? 10.705 29.744 -23.889 1.00 7.04 464 LYS A N 1
ATOM 3316 C CA . LYS A 1 464 ? 10.258 28.427 -23.444 1.00 10.23 464 LYS A CA 1
ATOM 3317 C C . LYS A 1 464 ? 11.374 27.399 -23.546 1.00 8.31 464 LYS A C 1
ATOM 3318 O O . LYS A 1 464 ? 11.305 26.326 -22.947 1.00 12.70 464 LYS A O 1
ATOM 3324 N N . SER A 1 465 ? 12.403 27.726 -24.315 1.00 8.80 465 SER A N 1
ATOM 3325 C CA . SER A 1 465 ? 13.558 26.849 -24.426 1.00 9.61 465 SER A CA 1
ATOM 3326 C C . SER A 1 465 ? 14.817 27.659 -24.676 1.00 8.54 465 SER A C 1
ATOM 3327 O O . SER A 1 465 ? 14.767 28.718 -25.297 1.00 8.38 465 SER A O 1
ATOM 3330 N N . VAL A 1 466 ? 15.941 27.163 -24.168 1.00 9.88 466 VAL A N 1
ATOM 3331 C CA . VAL A 1 466 ? 17.240 27.778 -24.409 1.00 8.68 466 VAL A CA 1
ATOM 3332 C C . VAL A 1 466 ? 18.278 26.701 -24.704 1.00 9.95 466 VAL A C 1
ATOM 3333 O O . VAL A 1 466 ? 18.135 25.554 -24.278 1.00 9.31 466 VAL A O 1
ATOM 3337 N N . ALA A 1 467 ? 19.323 27.078 -25.434 1.00 10.21 467 ALA A N 1
ATOM 3338 C CA . ALA A 1 467 ? 20.402 26.154 -25.772 1.00 12.64 467 ALA A CA 1
ATOM 3339 C C . ALA A 1 467 ? 21.671 26.920 -26.102 1.00 10.80 467 ALA A C 1
ATOM 3340 O O . ALA A 1 467 ? 21.643 28.135 -26.291 1.00 9.40 467 ALA A O 1
ATOM 3342 N N . MET A 1 468 ? 22.784 26.199 -26.166 1.00 11.56 468 MET A N 1
ATOM 3343 C CA . MET A 1 468 ? 24.072 26.801 -26.478 1.00 13.79 468 MET A CA 1
ATOM 3344 C C . MET A 1 468 ? 24.888 25.891 -27.386 1.00 15.22 468 MET A C 1
ATOM 3345 O O . MET A 1 468 ? 24.767 24.667 -27.327 1.00 13.21 468 MET A O 1
ATOM 3350 N N . SER A 1 469 ? 25.724 26.490 -28.225 1.00 12.32 469 SER A N 1
ATOM 3351 C CA . SER A 1 469 ? 26.651 25.714 -29.032 1.00 17.78 469 SER A CA 1
ATOM 3352 C C . SER A 1 469 ? 27.752 25.153 -28.138 1.00 14.41 469 SER A C 1
ATOM 3353 O O . SER A 1 469 ? 28.013 25.682 -27.060 1.00 16.86 469 SER A O 1
ATOM 3356 N N . GLN A 1 470 ? 28.393 24.081 -28.588 1.00 20.44 470 GLN A N 1
ATOM 3357 C CA . GLN A 1 470 ? 29.465 23.451 -27.827 1.00 17.73 470 GLN A CA 1
ATOM 3358 C C . GLN A 1 470 ? 30.681 24.370 -27.737 1.00 16.06 470 GLN A C 1
ATOM 3359 O O . GLN A 1 470 ? 31.410 24.365 -26.743 1.00 21.75 470 GLN A O 1
ATOM 3365 N N . CYS A 1 471 ? 30.884 25.170 -28.778 1.00 20.34 471 CYS A N 1
ATOM 3366 C CA . CYS A 1 471 ? 32.009 26.097 -28.838 1.00 22.65 471 CYS A CA 1
ATOM 3367 C C . CYS A 1 471 ? 31.823 27.275 -27.886 1.00 19.66 471 CYS A C 1
ATOM 3368 O O . CYS A 1 471 ? 32.784 27.961 -27.540 1.00 15.86 471 CYS A O 1
ATOM 3371 N N . GLY A 1 472 ? 30.581 27.509 -27.474 1.00 14.11 472 GLY A N 1
ATOM 3372 C CA . GLY A 1 472 ? 30.266 28.602 -26.574 1.00 9.98 472 GLY A CA 1
ATOM 3373 C C . GLY A 1 472 ? 30.075 29.938 -27.269 1.00 11.64 472 GLY A C 1
ATOM 3374 O O . GLY A 1 472 ? 29.927 30.965 -26.610 1.00 11.31 472 GLY A O 1
ATOM 3375 N N . ASN A 1 473 ? 30.068 29.933 -28.598 1.00 14.01 473 ASN A N 1
ATOM 3376 C CA . ASN A 1 473 ? 29.919 31.171 -29.358 1.00 12.49 473 ASN A CA 1
ATOM 3377 C C . ASN A 1 473 ? 28.470 31.644 -29.493 1.00 16.89 473 ASN A C 1
ATOM 3378 O O . ASN A 1 473 ? 28.217 32.832 -29.684 1.00 13.86 473 ASN A O 1
ATOM 3383 N N . PHE A 1 474 ? 27.519 30.719 -29.403 1.00 11.44 474 PHE A N 1
ATOM 3384 C CA . PHE A 1 474 ? 26.134 31.053 -29.720 1.00 15.20 474 PHE A CA 1
ATOM 3385 C C . PHE A 1 474 ? 25.124 30.650 -28.654 1.00 13.33 474 PHE A C 1
ATOM 3386 O O . PHE A 1 474 ? 25.272 29.626 -27.986 1.00 11.52 474 PHE A O 1
ATOM 3394 N N . GLY A 1 475 ? 24.090 31.473 -28.512 1.00 15.05 475 GLY A N 1
ATOM 3395 C CA . GLY A 1 475 ? 22.964 31.160 -27.658 1.00 15.45 475 GLY A CA 1
ATOM 3396 C C . GLY A 1 475 ? 21.696 31.011 -28.478 1.00 17.37 475 GLY A C 1
ATOM 3397 O O . GLY A 1 475 ? 21.479 31.747 -29.442 1.00 14.63 475 GLY A O 1
ATOM 3398 N N . PHE A 1 476 ? 20.858 30.053 -28.098 1.00 14.82 476 PHE A N 1
ATOM 3399 C CA . PHE A 1 476 ? 19.626 29.787 -28.830 1.00 13.50 476 PHE A CA 1
ATOM 3400 C C . PHE A 1 476 ? 18.408 29.991 -27.936 1.00 16.90 476 PHE A C 1
ATOM 3401 O O . PHE A 1 476 ? 18.374 29.518 -26.800 1.00 14.07 476 PHE A O 1
ATOM 3409 N N . ILE A 1 477 ? 17.417 30.710 -28.451 1.00 14.61 477 ILE A N 1
ATOM 3410 C CA . ILE A 1 477 ? 16.218 31.035 -27.686 1.00 13.23 477 ILE A CA 1
ATOM 3411 C C . ILE A 1 477 ? 14.969 30.644 -28.471 1.00 16.04 477 ILE A C 1
ATOM 3412 O O . ILE A 1 477 ? 14.801 31.034 -29.628 1.00 12.47 477 ILE A O 1
ATOM 3417 N N . GLY A 1 478 ? 14.108 29.848 -27.842 1.00 12.44 478 GLY A N 1
ATOM 3418 C CA . GLY A 1 478 ? 12.862 29.431 -28.457 1.00 14.33 478 GLY A CA 1
ATOM 3419 C C . GLY A 1 478 ? 11.692 30.137 -27.804 1.00 14.26 478 GLY A C 1
ATOM 3420 O O . GLY A 1 478 ? 11.636 30.251 -26.583 1.00 8.80 478 GLY A O 1
ATOM 3421 N N . SER A 1 479 ? 10.753 30.606 -28.619 1.00 10.91 479 SER A N 1
ATOM 3422 C CA . SER A 1 479 ? 9.661 31.436 -28.123 1.00 13.46 479 SER A CA 1
ATOM 3423 C C . SER A 1 479 ? 8.335 30.684 -28.033 1.00 12.12 479 SER A C 1
ATOM 3424 O O . SER A 1 479 ? 8.108 29.713 -28.756 1.00 10.26 479 SER A O 1
ATOM 3427 N N . SER A 1 480 ? 7.456 31.156 -27.151 1.00 11.42 480 SER A N 1
ATOM 3428 C CA . SER A 1 480 ? 6.112 30.601 -27.033 1.00 12.90 480 SER A CA 1
ATOM 3429 C C . SER A 1 480 ? 5.277 30.923 -28.273 1.00 14.17 480 SER A C 1
ATOM 3430 O O . SER A 1 480 ? 4.228 30.320 -28.499 1.00 13.64 480 SER A O 1
ATOM 3433 N N . ASN A 1 481 ? 5.749 31.872 -29.077 1.00 16.05 481 ASN A N 1
ATOM 3434 C CA . ASN A 1 481 ? 5.074 32.228 -30.321 1.00 15.75 481 ASN A CA 1
ATOM 3435 C C . ASN A 1 481 ? 5.663 31.541 -31.550 1.00 18.90 481 ASN A C 1
ATOM 3436 O O . ASN A 1 481 ? 5.173 31.721 -32.663 1.00 18.61 481 ASN A O 1
ATOM 3441 N N . GLY A 1 482 ? 6.718 30.758 -31.348 1.00 19.30 482 GLY A N 1
ATOM 3442 C CA . GLY A 1 482 ? 7.238 29.919 -32.412 1.00 15.76 482 GLY A CA 1
ATOM 3443 C C . GLY A 1 482 ? 8.601 30.290 -32.970 1.00 15.07 482 GLY A C 1
ATOM 3444 O O . GLY A 1 482 ? 9.235 29.472 -33.633 1.00 16.68 482 GLY A O 1
ATOM 3445 N N . SER A 1 483 ? 9.056 31.512 -32.714 1.00 16.35 483 SER A N 1
ATOM 3446 C CA . SER A 1 483 ? 10.316 31.976 -33.290 1.00 17.83 483 SER A CA 1
ATOM 3447 C C . SER A 1 483 ? 11.523 31.355 -32.615 1.00 16.06 483 SER A C 1
ATOM 3448 O O . SER A 1 483 ? 11.486 30.999 -31.436 1.00 15.12 483 SER A O 1
ATOM 3451 N N . ILE A 1 484 ? 12.600 31.239 -33.377 1.00 13.11 484 ILE A N 1
ATOM 3452 C CA . ILE A 1 484 ? 13.875 30.826 -32.826 1.00 14.11 484 ILE A CA 1
ATOM 3453 C C . ILE A 1 484 ? 14.926 31.886 -33.108 1.00 16.20 484 ILE A C 1
ATOM 3454 O O . ILE A 1 484 ? 15.154 32.248 -34.256 1.00 15.35 484 ILE A O 1
ATOM 3459 N N . THR A 1 485 ? 15.569 32.384 -32.061 1.00 14.05 485 THR A N 1
ATOM 3460 C CA . THR A 1 485 ? 16.577 33.417 -32.228 1.00 14.77 485 THR A CA 1
ATOM 3461 C C . THR A 1 485 ? 17.960 32.928 -31.815 1.00 17.37 485 THR A C 1
ATOM 3462 O O . THR A 1 485 ? 18.112 32.214 -30.822 1.00 16.57 485 THR A O 1
ATOM 3466 N N . ILE A 1 486 ? 18.960 33.321 -32.597 1.00 12.19 486 ILE A N 1
ATOM 3467 C CA . ILE A 1 486 ? 20.351 32.959 -32.360 1.00 15.16 486 ILE A CA 1
ATOM 3468 C C . ILE A 1 486 ? 21.173 34.207 -32.083 1.00 16.70 486 ILE A C 1
ATOM 3469 O O . ILE A 1 486 ? 21.282 35.101 -32.939 1.00 18.78 486 ILE A O 1
ATOM 3474 N N . TYR A 1 487 ? 21.750 34.240 -30.883 1.00 11.54 487 TYR A N 1
ATOM 3475 C CA . TYR A 1 487 ? 22.512 35.375 -30.386 1.00 12.16 487 TYR A CA 1
ATOM 3476 C C . TYR A 1 487 ? 23.994 35.052 -30.243 1.00 18.03 487 TYR A C 1
ATOM 3477 O O . TYR A 1 487 ? 24.385 33.894 -30.071 1.00 13.28 487 TYR A O 1
ATOM 3486 N N . ASN A 1 488 ? 24.809 36.098 -30.307 1.00 13.79 488 ASN A N 1
ATOM 3487 C CA . ASN A 1 488 ? 26.246 35.991 -30.121 1.00 14.53 488 ASN A CA 1
ATOM 3488 C C . ASN A 1 488 ? 26.581 36.144 -28.636 1.00 15.70 488 ASN A C 1
ATOM 3489 O O . ASN A 1 488 ? 26.308 37.183 -28.044 1.00 15.62 488 ASN A O 1
ATOM 3494 N N . MET A 1 489 ? 27.160 35.110 -28.030 1.00 14.44 489 MET A N 1
ATOM 3495 C CA . MET A 1 489 ? 27.431 35.132 -26.589 1.00 15.26 489 MET A CA 1
ATOM 3496 C C . MET A 1 489 ? 28.509 36.143 -26.206 1.00 20.13 489 MET A C 1
ATOM 3497 O O . MET A 1 489 ? 28.603 36.549 -25.048 1.00 20.60 489 MET A O 1
ATOM 3502 N N . GLN A 1 490 ? 29.322 36.542 -27.179 1.00 17.23 490 GLN A N 1
ATOM 3503 C CA . GLN A 1 490 ? 30.444 37.436 -26.918 1.00 23.33 490 GLN A CA 1
ATOM 3504 C C . GLN A 1 490 ? 30.023 38.904 -26.924 1.00 21.13 490 GLN A C 1
ATOM 3505 O O . GLN A 1 490 ? 30.459 39.686 -26.078 1.00 22.24 490 GLN A O 1
ATOM 3511 N N . SER A 1 491 ? 29.175 39.271 -27.878 1.00 20.25 491 SER A N 1
ATOM 3512 C CA . SER A 1 491 ? 28.774 40.663 -28.052 1.00 18.63 491 SER A CA 1
ATOM 3513 C C . SER A 1 491 ? 27.323 40.896 -27.650 1.00 19.82 491 SER A C 1
ATOM 3514 O O . SER A 1 491 ? 26.913 42.033 -27.410 1.00 18.33 491 SER A O 1
ATOM 3517 N N . GLY A 1 492 ? 26.547 39.819 -27.585 1.00 15.32 492 GLY A N 1
ATOM 3518 C CA . GLY A 1 492 ? 25.152 39.913 -27.196 1.00 17.36 492 GLY A CA 1
ATOM 3519 C C . GLY A 1 492 ? 24.242 40.201 -28.374 1.00 18.51 492 GLY A C 1
ATOM 3520 O O . GLY A 1 492 ? 23.025 40.297 -28.222 1.00 16.48 492 GLY A O 1
ATOM 3521 N N . ILE A 1 493 ? 24.834 40.330 -29.555 1.00 17.00 493 ILE A N 1
ATOM 3522 C CA . ILE A 1 493 ? 24.083 40.742 -30.733 1.00 15.04 493 ILE A CA 1
ATOM 3523 C C . ILE A 1 493 ? 23.216 39.616 -31.305 1.00 15.74 493 ILE A C 1
ATOM 3524 O O . ILE A 1 493 ? 23.574 38.434 -31.241 1.00 13.16 493 ILE A O 1
ATOM 3529 N N . LEU A 1 494 ? 22.061 39.995 -31.842 1.00 16.73 494 LEU A N 1
ATOM 3530 C CA . LEU A 1 494 ? 21.189 39.061 -32.538 1.00 17.41 494 LEU A CA 1
ATOM 3531 C C . LEU A 1 494 ? 21.865 38.679 -33.841 1.00 19.34 494 LEU A C 1
ATOM 3532 O O . LEU A 1 494 ? 22.192 39.543 -34.655 1.00 20.18 494 LEU A O 1
ATOM 3537 N N . ARG A 1 495 ? 22.083 37.384 -34.035 1.00 15.76 495 ARG A N 1
ATOM 3538 C CA . ARG A 1 495 ? 22.703 36.907 -35.257 1.00 21.03 495 ARG A CA 1
ATOM 3539 C C . ARG A 1 495 ? 21.649 36.481 -36.263 1.00 26.38 495 ARG A C 1
ATOM 3540 O O . ARG A 1 495 ? 21.593 37.007 -37.374 1.00 23.68 495 ARG A O 1
ATOM 3548 N N . LYS A 1 496 ? 20.802 35.533 -35.878 1.00 22.80 496 LYS A N 1
ATOM 3549 C CA . LYS A 1 496 ? 19.871 34.983 -36.860 1.00 26.72 496 LYS A CA 1
ATOM 3550 C C . LYS A 1 496 ? 18.490 34.711 -36.281 1.00 21.92 496 LYS A C 1
ATOM 3551 O O . LYS A 1 496 ? 18.350 34.505 -35.087 1.00 18.98 496 LYS A O 1
ATOM 3557 N N . LYS A 1 497 ? 17.474 34.708 -37.135 1.00 19.82 497 LYS A N 1
ATOM 3558 C CA . LYS A 1 497 ? 16.110 34.440 -36.694 1.00 19.32 497 LYS A CA 1
ATOM 3559 C C . LYS A 1 497 ? 15.394 33.482 -37.651 1.00 25.96 497 LYS A C 1
ATOM 3560 O O . LYS A 1 497 ? 15.401 33.681 -38.868 1.00 23.01 497 LYS A O 1
ATOM 3566 N N . TYR A 1 498 ? 14.788 32.439 -37.088 1.00 16.98 498 TYR A N 1
ATOM 3567 C CA . TYR A 1 498 ? 14.016 31.465 -37.850 1.00 18.40 498 TYR A CA 1
ATOM 3568 C C . TYR A 1 498 ? 12.568 31.479 -37.385 1.00 23.67 498 TYR A C 1
ATOM 3569 O O . TYR A 1 498 ? 12.285 31.707 -36.210 1.00 18.33 498 TYR A O 1
ATOM 3578 N N . LYS A 1 499 ? 11.651 31.220 -38.307 1.00 23.90 499 LYS A N 1
ATOM 3579 C CA . LYS A 1 499 ? 10.242 31.116 -37.962 1.00 20.35 499 LYS A CA 1
ATOM 3580 C C . LYS A 1 499 ? 9.624 29.919 -38.670 1.00 29.03 499 LYS A C 1
ATOM 3581 O O . LYS A 1 499 ? 9.253 29.991 -39.843 1.00 35.39 499 LYS A O 1
ATOM 3587 N N . LEU A 1 500 ? 9.539 28.807 -37.950 1.00 24.25 500 LEU A N 1
ATOM 3588 C CA . LEU A 1 500 ? 8.917 27.602 -38.476 1.00 26.10 500 LEU A CA 1
ATOM 3589 C C . LEU A 1 500 ? 7.709 27.221 -37.634 1.00 22.76 500 LEU A C 1
ATOM 3590 O O . LEU A 1 500 ? 6.616 27.016 -38.156 1.00 24.83 500 LEU A O 1
ATOM 3595 N N . HIS A 1 501 ? 7.920 27.127 -36.326 1.00 19.15 501 HIS A N 1
ATOM 3596 C CA . HIS A 1 501 ? 6.880 26.677 -35.412 1.00 17.34 501 HIS A CA 1
ATOM 3597 C C . HIS A 1 501 ? 5.798 27.732 -35.247 1.00 20.28 501 HIS A C 1
ATOM 3598 O O . HIS A 1 501 ? 6.079 28.929 -35.289 1.00 19.30 501 HIS A O 1
ATOM 3605 N N . LYS A 1 502 ? 4.560 27.281 -35.061 1.00 22.47 502 LYS A N 1
ATOM 3606 C CA . LYS A 1 502 ? 3.440 28.188 -34.838 1.00 23.34 502 LYS A CA 1
ATOM 3607 C C . LYS A 1 502 ? 2.946 28.088 -33.398 1.00 24.28 502 LYS A C 1
ATOM 3608 O O . LYS A 1 502 ? 2.107 28.875 -32.963 1.00 28.32 502 LYS A O 1
ATOM 3614 N N . ARG A 1 503 ? 3.474 27.112 -32.667 1.00 19.33 503 ARG A N 1
ATOM 3615 C CA . ARG A 1 503 ? 3.242 27.013 -31.231 1.00 18.13 503 ARG A CA 1
ATOM 3616 C C . ARG A 1 503 ? 4.589 27.062 -30.509 1.00 17.11 503 ARG A C 1
ATOM 3617 O O . ARG A 1 503 ? 5.631 27.233 -31.143 1.00 17.23 503 ARG A O 1
ATOM 3625 N N . ALA A 1 504 ? 4.567 26.909 -29.191 1.00 12.78 504 ALA A N 1
ATOM 3626 C CA . ALA A 1 504 ? 5.774 27.068 -28.384 1.00 15.31 504 ALA A CA 1
ATOM 3627 C C . ALA A 1 504 ? 6.901 26.120 -28.792 1.00 13.18 504 ALA A C 1
ATOM 3628 O O . ALA A 1 504 ? 6.690 24.917 -28.933 1.00 13.37 504 ALA A O 1
ATOM 3630 N N . VAL A 1 505 ? 8.094 26.675 -28.983 1.00 12.39 505 VAL A N 1
ATOM 3631 C CA . VAL A 1 505 ? 9.294 25.872 -29.205 1.00 12.76 505 VAL A CA 1
ATOM 3632 C C . VAL A 1 505 ? 9.811 25.325 -27.876 1.00 14.46 505 VAL A C 1
ATOM 3633 O O . VAL A 1 505 ? 10.280 26.077 -27.021 1.00 10.93 505 VAL A O 1
ATOM 3637 N N . THR A 1 506 ? 9.727 24.009 -27.709 1.00 16.61 506 THR A N 1
ATOM 3638 C CA . THR A 1 506 ? 10.020 23.382 -26.425 1.00 15.27 506 THR A CA 1
ATOM 3639 C C . THR A 1 506 ? 11.438 22.817 -26.348 1.00 16.06 506 THR A C 1
ATOM 3640 O O . THR A 1 506 ? 11.883 22.376 -25.285 1.00 15.39 506 THR A O 1
ATOM 3644 N N . GLY A 1 507 ? 12.150 22.840 -27.470 1.00 12.89 507 GLY A N 1
ATOM 3645 C CA . GLY A 1 507 ? 13.512 22.340 -27.502 1.00 10.12 507 GLY A CA 1
ATOM 3646 C C . GLY A 1 507 ? 14.319 22.824 -28.690 1.00 15.10 507 GLY A C 1
ATOM 3647 O O . GLY A 1 507 ? 13.803 22.942 -29.800 1.00 12.71 507 GLY A O 1
ATOM 3648 N N . ILE A 1 508 ? 15.594 23.115 -28.449 1.00 13.20 508 ILE A N 1
ATOM 3649 C CA . ILE A 1 508 ? 16.509 23.534 -29.503 1.00 13.84 508 ILE A CA 1
ATOM 3650 C C . ILE A 1 508 ? 17.883 22.931 -29.247 1.00 15.71 508 ILE A C 1
ATOM 3651 O O . ILE A 1 508 ? 18.311 22.818 -28.098 1.00 10.27 508 ILE A O 1
ATOM 3656 N N . SER A 1 509 ? 18.577 22.544 -30.312 1.00 12.99 509 SER A N 1
ATOM 3657 C CA . SER A 1 509 ? 19.973 22.152 -30.187 1.00 17.16 509 SER A CA 1
ATOM 3658 C C . SER A 1 509 ? 20.731 22.259 -31.506 1.00 21.32 509 SER A C 1
ATOM 3659 O O . SER A 1 509 ? 20.142 22.479 -32.564 1.00 16.07 509 SER A O 1
ATOM 3662 N N . LEU A 1 510 ? 22.046 22.100 -31.422 1.00 23.52 510 LEU A N 1
ATOM 3663 C CA . LEU A 1 510 ? 22.928 22.217 -32.571 1.00 22.59 510 LEU A CA 1
ATOM 3664 C C . LEU A 1 510 ? 24.023 21.171 -32.431 1.00 25.31 510 LEU A C 1
ATOM 3665 O O . LEU A 1 510 ? 24.539 20.956 -31.334 1.00 26.07 510 LEU A O 1
ATOM 3670 N N . ASP A 1 511 ? 24.372 20.512 -33.531 1.00 24.58 511 ASP A N 1
ATOM 3671 C CA . ASP A 1 511 ? 25.414 19.490 -33.497 1.00 28.06 511 ASP A CA 1
ATOM 3672 C C . ASP A 1 511 ? 26.773 20.103 -33.160 1.00 26.03 511 ASP A C 1
ATOM 3673 O O . ASP A 1 511 ? 26.976 21.309 -33.311 1.00 21.72 511 ASP A O 1
ATOM 3678 N N . GLY A 1 512 ? 27.699 19.262 -32.710 1.00 31.04 512 GLY A N 1
ATOM 3679 C CA . GLY A 1 512 ? 29.012 19.711 -32.277 1.00 32.37 512 GLY A CA 1
ATOM 3680 C C . GLY A 1 512 ? 29.817 20.467 -33.319 1.00 29.16 512 GLY A C 1
ATOM 3681 O O . GLY A 1 512 ? 30.713 21.238 -32.975 1.00 34.60 512 GLY A O 1
ATOM 3682 N N . MET A 1 513 ? 29.501 20.250 -34.592 1.00 29.49 513 MET A N 1
ATOM 3683 C CA . MET A 1 513 ? 30.209 20.920 -35.678 1.00 34.68 513 MET A CA 1
ATOM 3684 C C 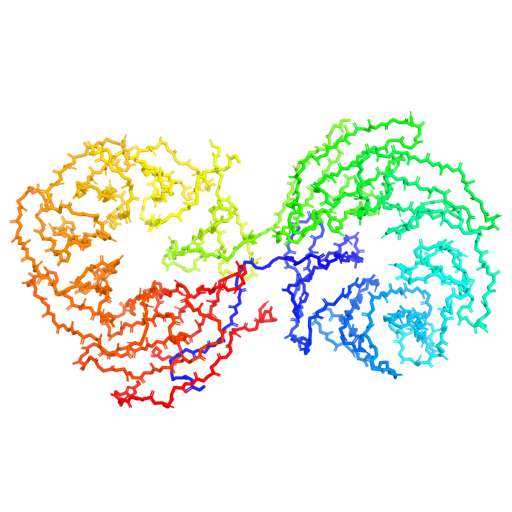. MET A 1 513 ? 29.453 22.135 -36.206 1.00 33.29 513 MET A C 1
ATOM 3685 O O . MET A 1 513 ? 29.822 22.699 -37.237 1.00 31.44 513 MET A O 1
ATOM 3690 N N . ASN A 1 514 ? 28.398 22.529 -35.496 1.00 27.69 514 ASN A N 1
ATOM 3691 C CA . ASN A 1 514 ? 27.592 23.692 -35.869 1.00 27.06 514 ASN A CA 1
ATOM 3692 C C . ASN A 1 514 ? 27.055 23.637 -37.300 1.00 30.07 514 ASN A C 1
ATOM 3693 O O . ASN A 1 514 ? 26.946 24.664 -37.971 1.00 33.21 514 ASN A O 1
ATOM 3698 N N . ARG A 1 515 ? 26.723 22.436 -37.761 1.00 27.97 515 ARG A N 1
ATOM 3699 C CA . ARG A 1 515 ? 26.224 22.249 -39.119 1.00 30.75 515 ARG A CA 1
ATOM 3700 C C . ARG A 1 515 ? 24.706 22.317 -39.161 1.00 32.13 515 ARG A C 1
ATOM 3701 O O . ARG A 1 515 ? 24.126 23.149 -39.862 1.00 31.48 515 ARG A O 1
ATOM 3709 N N . LYS A 1 516 ? 24.067 21.427 -38.410 1.00 26.13 516 LYS A N 1
ATOM 3710 C CA . LYS A 1 516 ? 22.618 21.310 -38.452 1.00 31.31 516 LYS A CA 1
ATOM 3711 C C . LYS A 1 516 ? 21.962 21.610 -37.110 1.00 25.18 516 LYS A C 1
ATOM 3712 O O . LYS A 1 516 ? 22.343 21.076 -36.071 1.00 24.44 516 LYS A O 1
ATOM 3718 N N . MET A 1 517 ? 20.957 22.470 -37.156 1.00 23.73 517 MET A N 1
ATOM 3719 C CA . MET A 1 517 ? 20.216 22.859 -35.975 1.00 23.21 517 MET A CA 1
ATOM 3720 C C . MET A 1 517 ? 18.867 22.151 -35.963 1.00 22.23 517 MET A C 1
ATOM 3721 O O . MET A 1 517 ? 18.224 22.017 -37.000 1.00 20.43 517 MET A O 1
ATOM 3726 N N . VAL A 1 518 ? 18.446 21.680 -34.795 1.00 15.84 518 VAL A N 1
ATOM 3727 C CA . VAL A 1 518 ? 17.167 20.988 -34.684 1.00 15.41 518 VAL A CA 1
ATOM 3728 C C . VAL A 1 518 ? 16.270 21.629 -33.632 1.00 18.64 518 VAL A C 1
ATOM 3729 O O . VAL A 1 518 ? 16.751 22.175 -32.637 1.00 13.52 518 VAL A O 1
ATOM 3733 N N . SER A 1 519 ? 14.962 21.565 -33.858 1.00 19.95 519 SER A N 1
ATOM 3734 C CA . SER A 1 519 ? 14.010 22.132 -32.909 1.00 15.80 519 SER A CA 1
ATOM 3735 C C . SER A 1 519 ? 12.776 21.260 -32.765 1.00 16.12 519 SER A C 1
ATOM 3736 O O . SER A 1 519 ? 12.470 20.452 -33.637 1.00 15.64 519 SER A O 1
ATOM 3739 N N . CYS A 1 520 ? 12.067 21.429 -31.655 1.00 13.02 520 CYS A N 1
ATOM 3740 C CA . CYS A 1 520 ? 10.782 20.773 -31.472 1.00 12.61 520 CYS A CA 1
ATOM 3741 C C . CYS A 1 520 ? 9.792 21.757 -30.858 1.00 14.10 520 CYS A C 1
ATOM 3742 O O . CYS A 1 520 ? 10.187 22.789 -30.314 1.00 15.35 520 CYS A O 1
ATOM 3745 N N . GLY A 1 521 ? 8.507 21.441 -30.953 1.00 14.39 521 GLY A N 1
ATOM 3746 C CA . GLY A 1 521 ? 7.478 22.328 -30.449 1.00 15.37 521 GLY A CA 1
ATOM 3747 C C . GLY A 1 521 ? 6.207 21.604 -30.057 1.00 18.39 521 GLY A C 1
ATOM 3748 O O . GLY A 1 521 ? 6.056 20.411 -30.324 1.00 13.81 521 GLY A O 1
ATOM 3749 N N . LEU A 1 522 ? 5.289 22.333 -29.425 1.00 14.74 522 LEU A N 1
ATOM 3750 C CA . LEU A 1 522 ? 4.008 21.779 -28.995 1.00 16.62 522 LEU A CA 1
ATOM 3751 C C . LEU A 1 522 ? 3.101 21.470 -30.183 1.00 19.82 522 LEU A C 1
ATOM 3752 O O . LEU A 1 522 ? 2.085 20.790 -30.036 1.00 17.17 522 LEU A O 1
ATOM 3757 N N . ASP A 1 523 ? 3.471 21.980 -31.355 1.00 16.06 523 ASP A N 1
ATOM 3758 C CA . ASP A 1 523 ? 2.751 21.688 -32.588 1.00 17.49 523 ASP A CA 1
ATOM 3759 C C . ASP A 1 523 ? 3.117 20.304 -33.110 1.00 19.08 523 ASP A C 1
ATOM 3760 O O . ASP A 1 523 ? 2.600 19.860 -34.132 1.00 22.03 523 ASP A O 1
ATOM 3765 N N . GLY A 1 524 ? 4.025 19.631 -32.408 1.00 20.24 524 GLY A N 1
ATOM 3766 C CA . GLY A 1 524 ? 4.439 18.290 -32.780 1.00 20.68 524 GLY A CA 1
ATOM 3767 C C . GLY A 1 524 ? 5.409 18.261 -33.945 1.00 20.01 524 GLY A C 1
ATOM 3768 O O . GLY A 1 524 ? 5.705 17.199 -34.490 1.00 19.33 524 GLY A O 1
ATOM 3769 N N . ILE A 1 525 ? 5.909 19.430 -34.330 1.00 17.95 525 ILE A N 1
ATOM 3770 C CA . ILE A 1 525 ? 6.847 19.525 -35.445 1.00 17.62 525 ILE A CA 1
ATOM 3771 C C . ILE A 1 525 ? 8.304 19.441 -34.982 1.00 20.04 525 ILE A C 1
ATOM 3772 O O . ILE A 1 525 ? 8.674 19.993 -33.943 1.00 14.33 525 ILE A O 1
ATOM 3777 N N . VAL A 1 526 ? 9.113 18.712 -35.747 1.00 17.88 526 VAL A N 1
ATOM 3778 C CA . VAL A 1 526 ? 10.557 18.696 -35.572 1.00 13.85 526 VAL A CA 1
ATOM 3779 C C . VAL A 1 526 ? 11.197 19.425 -36.747 1.00 19.12 526 VAL A C 1
ATOM 3780 O O . VAL A 1 526 ? 11.066 19.002 -37.897 1.00 14.28 526 VAL A O 1
ATOM 3784 N N . GLY A 1 527 ? 11.881 20.526 -36.459 1.00 15.84 527 GLY A N 1
ATOM 3785 C CA . GLY A 1 527 ? 12.516 21.315 -37.498 1.00 16.52 527 GLY A CA 1
ATOM 3786 C C . GLY A 1 527 ? 13.992 21.009 -37.669 1.00 19.97 527 GLY A C 1
ATOM 3787 O O . GLY A 1 527 ? 14.720 20.832 -36.688 1.00 13.62 527 GLY A O 1
ATOM 3788 N N . PHE A 1 528 ? 14.426 20.942 -38.926 1.00 17.67 528 PHE A N 1
ATOM 3789 C CA . PHE A 1 528 ? 15.833 20.755 -39.261 1.00 18.99 528 PHE A CA 1
ATOM 3790 C C . PHE A 1 528 ? 16.295 21.916 -40.133 1.00 26.86 528 PHE A C 1
ATOM 3791 O O . PHE A 1 528 ? 15.723 22.163 -41.203 1.00 21.58 528 PHE A O 1
ATOM 3799 N N . TYR A 1 529 ? 17.332 22.616 -39.675 1.00 22.76 529 TYR A N 1
ATOM 3800 C CA . TYR A 1 529 ? 17.820 23.821 -40.337 1.00 27.60 529 TYR A CA 1
ATOM 3801 C C . TYR A 1 529 ? 19.321 23.756 -40.602 1.00 28.11 529 TYR A C 1
ATOM 3802 O O . TYR A 1 529 ? 20.067 23.111 -39.862 1.00 29.36 529 TYR A O 1
ATOM 3811 N N . ASP A 1 530 ? 19.756 24.442 -41.656 1.00 34.36 530 ASP A N 1
ATOM 3812 C CA . ASP A 1 530 ? 21.177 24.623 -41.928 1.00 36.79 530 ASP A CA 1
ATOM 3813 C C . ASP A 1 530 ? 21.660 25.852 -41.171 1.00 32.63 530 ASP A C 1
ATOM 3814 O O . ASP A 1 530 ? 21.112 26.942 -41.337 1.00 36.11 530 ASP A O 1
ATOM 3819 N N . PHE A 1 531 ? 22.688 25.677 -40.347 1.00 35.66 531 PHE A N 1
ATOM 3820 C CA . PHE A 1 531 ? 23.168 26.753 -39.483 1.00 34.34 531 PHE A CA 1
ATOM 3821 C C . PHE A 1 531 ? 23.927 27.838 -40.245 1.00 36.05 531 PHE A C 1
ATOM 3822 O O . PHE A 1 531 ? 23.737 29.028 -39.993 1.00 34.68 531 PHE A O 1
ATOM 3830 N N . ASN A 1 532 ? 24.780 27.424 -41.178 1.00 41.76 532 ASN A N 1
ATOM 3831 C CA . ASN A 1 532 ? 25.602 28.365 -41.937 1.00 39.59 532 ASN A CA 1
ATOM 3832 C C . ASN A 1 532 ? 24.806 29.259 -42.884 1.00 41.87 532 ASN A C 1
ATOM 3833 O O . ASN A 1 532 ? 25.084 30.452 -42.997 1.00 48.81 532 ASN A O 1
ATOM 3838 N N . LYS A 1 533 ? 23.825 28.686 -43.571 1.00 41.94 533 LYS A N 1
ATOM 3839 C CA . LYS A 1 533 ? 22.824 29.503 -44.241 1.00 43.95 533 LYS A CA 1
ATOM 3840 C C . LYS A 1 533 ? 21.620 29.627 -43.314 1.00 44.45 533 LYS A C 1
ATOM 3841 O O . LYS A 1 533 ? 21.772 29.643 -42.092 1.00 44.77 533 LYS A O 1
ATOM 3847 N N . SER A 1 534 ? 20.426 29.717 -43.883 1.00 46.72 534 SER A N 1
ATOM 3848 C CA . SER A 1 534 ? 19.219 29.823 -43.074 1.00 34.97 534 SER A CA 1
ATOM 3849 C C . SER A 1 534 ? 18.131 28.984 -43.711 1.00 46.10 534 SER A C 1
ATOM 3850 O O . SER A 1 534 ? 16.942 29.269 -43.568 1.00 51.09 534 SER A O 1
ATOM 3853 N N . THR A 1 535 ? 18.552 27.950 -44.428 1.00 47.27 535 THR A N 1
ATOM 3854 C CA . THR A 1 535 ? 17.628 27.118 -45.178 1.00 48.41 535 THR A CA 1
ATOM 3855 C C . THR A 1 535 ? 16.921 26.123 -44.269 1.00 40.45 535 THR A C 1
ATOM 3856 O O . THR A 1 535 ? 17.525 25.563 -43.353 1.00 33.04 535 THR A O 1
ATOM 3860 N N . LEU A 1 536 ? 15.633 25.920 -44.520 1.00 39.46 536 LEU A N 1
ATOM 3861 C CA . LEU A 1 536 ? 14.890 24.863 -43.856 1.00 30.98 536 LEU A CA 1
ATOM 3862 C C . LEU A 1 536 ? 15.280 23.541 -44.504 1.00 34.42 536 LEU A C 1
ATOM 3863 O O . LEU A 1 536 ? 14.906 23.266 -45.644 1.00 35.95 536 LEU A O 1
ATOM 3868 N N . LEU A 1 537 ? 16.048 22.733 -43.783 1.00 30.49 537 LEU A N 1
ATOM 3869 C CA . LEU A 1 537 ? 16.529 21.470 -44.328 1.00 30.32 537 LEU A CA 1
ATOM 3870 C C . LEU A 1 537 ? 15.455 20.396 -44.283 1.00 31.21 537 LEU A C 1
ATOM 3871 O O . LEU A 1 537 ? 15.478 19.453 -45.075 1.00 32.30 537 LEU A O 1
ATOM 3876 N N . GLY A 1 538 ? 14.513 20.533 -43.358 1.00 27.55 538 GLY A N 1
ATOM 3877 C CA . GLY A 1 538 ? 13.419 19.581 -43.305 1.00 29.19 538 GLY A CA 1
ATOM 3878 C C . GLY A 1 538 ? 12.464 19.720 -42.139 1.00 23.10 538 GLY A C 1
ATOM 3879 O O . GLY A 1 538 ? 12.684 20.512 -41.222 1.00 22.09 538 GLY A O 1
ATOM 3880 N N . LYS A 1 539 ? 11.399 18.925 -42.186 1.00 24.18 539 LYS A N 1
ATOM 3881 C CA . LYS A 1 539 ? 10.363 18.930 -41.163 1.00 26.37 539 LYS A CA 1
ATOM 3882 C C . LYS A 1 539 ? 9.821 17.530 -40.917 1.00 27.59 539 LYS A C 1
ATOM 3883 O O . LYS A 1 539 ? 9.601 16.766 -41.857 1.00 31.31 539 LYS A O 1
ATOM 3889 N N . LEU A 1 540 ? 9.600 17.205 -39.649 1.00 19.57 540 LEU A N 1
ATOM 3890 C CA . LEU A 1 540 ? 8.914 15.977 -39.270 1.00 20.69 540 LEU A CA 1
ATOM 3891 C C . LEU A 1 540 ? 7.641 16.342 -38.523 1.00 20.07 540 LEU A C 1
ATOM 3892 O O . LEU A 1 540 ? 7.629 17.296 -37.753 1.00 23.06 540 LEU A O 1
ATOM 3897 N N . LYS A 1 541 ? 6.571 15.593 -38.751 1.00 16.56 541 LYS A N 1
ATOM 3898 C CA . LYS A 1 541 ? 5.332 15.816 -38.016 1.00 23.97 541 LYS A CA 1
ATOM 3899 C C . LYS A 1 541 ? 5.010 14.623 -37.128 1.00 26.50 541 LYS A C 1
ATOM 3900 O O . LYS A 1 541 ? 4.615 13.564 -37.612 1.00 29.53 541 LYS A O 1
ATOM 3906 N N . LEU A 1 542 ? 5.182 14.802 -35.824 1.00 22.67 542 LEU A N 1
ATOM 3907 C CA . LEU A 1 542 ? 4.923 13.729 -34.879 1.00 27.60 542 LEU A CA 1
ATOM 3908 C C . LEU A 1 542 ? 3.478 13.778 -34.390 1.00 25.91 542 LEU A C 1
ATOM 3909 O O . LEU A 1 542 ? 2.807 14.806 -34.500 1.00 30.92 542 LEU A O 1
ATOM 3914 N N . ASP A 1 543 ? 3.014 12.659 -33.844 1.00 29.28 543 ASP A N 1
ATOM 3915 C CA . ASP A 1 543 ? 1.598 12.451 -33.552 1.00 32.21 543 ASP A CA 1
ATOM 3916 C C . ASP A 1 543 ? 1.126 13.111 -32.254 1.00 32.72 543 ASP A C 1
ATOM 3917 O O . ASP A 1 543 ? -0.061 13.085 -31.934 1.00 31.48 543 ASP A O 1
ATOM 3922 N N . ALA A 1 544 ? 2.048 13.710 -31.510 1.00 28.61 544 ALA A N 1
ATOM 3923 C CA . ALA A 1 544 ? 1.696 14.322 -30.234 1.00 25.19 544 ALA A CA 1
ATOM 3924 C C . ALA A 1 544 ? 2.563 15.546 -29.946 1.00 22.24 544 ALA A C 1
ATOM 3925 O O . ALA A 1 544 ? 3.672 15.655 -30.470 1.00 20.95 544 ALA A O 1
ATOM 3927 N N . PRO A 1 545 ? 2.052 16.480 -29.123 1.00 19.17 545 PRO A N 1
ATOM 3928 C CA . PRO A 1 545 ? 2.857 17.639 -28.727 1.00 19.59 545 PRO A CA 1
ATOM 3929 C C . PRO A 1 545 ? 4.176 17.206 -28.095 1.00 16.42 545 PRO A C 1
ATOM 3930 O O . PRO A 1 545 ? 4.213 16.212 -27.373 1.00 16.68 545 PRO A O 1
ATOM 3934 N N . ILE A 1 546 ? 5.245 17.937 -28.386 1.00 14.57 546 ILE A N 1
ATOM 3935 C CA . ILE A 1 546 ? 6.567 17.605 -27.874 1.00 13.19 546 ILE A CA 1
ATOM 3936 C C . ILE A 1 546 ? 6.931 18.589 -26.777 1.00 15.77 546 ILE A C 1
ATOM 3937 O O . ILE A 1 546 ? 6.846 19.799 -26.975 1.00 14.52 546 ILE A O 1
ATOM 3942 N N . THR A 1 547 ? 7.335 18.070 -25.622 1.00 14.97 547 THR A N 1
ATOM 3943 C CA . THR A 1 547 ? 7.523 18.906 -24.440 1.00 19.72 547 THR A CA 1
ATOM 3944 C C . THR A 1 547 ? 8.982 19.184 -24.096 1.00 14.98 547 THR A C 1
ATOM 3945 O O . THR A 1 547 ? 9.273 20.136 -23.373 1.00 14.63 547 THR A O 1
ATOM 3949 N N . ALA A 1 548 ? 9.894 18.360 -24.603 1.00 13.38 548 ALA A N 1
ATOM 3950 C CA . ALA A 1 548 ? 11.308 18.504 -24.260 1.00 16.75 548 ALA A CA 1
ATOM 3951 C C . ALA A 1 548 ? 12.227 17.767 -25.226 1.00 16.61 548 ALA A C 1
ATOM 3952 O O . ALA A 1 548 ? 11.828 16.783 -25.850 1.00 19.28 548 ALA A O 1
ATOM 3954 N N . MET A 1 549 ? 13.461 18.253 -25.334 1.00 13.91 549 MET A N 1
ATOM 3955 C CA . MET A 1 549 ? 14.474 17.644 -26.189 1.00 14.46 549 MET A CA 1
ATOM 3956 C C . MET A 1 549 ? 15.802 17.484 -25.454 1.00 18.26 549 MET A C 1
ATOM 3957 O O . MET A 1 549 ? 16.221 18.371 -24.713 1.00 15.75 549 MET A O 1
ATOM 3962 N N . VAL A 1 550 ? 16.456 16.345 -25.661 1.00 17.50 550 VAL A N 1
ATOM 3963 C CA . VAL A 1 550 ? 17.836 16.161 -25.233 1.00 16.05 550 VAL A CA 1
ATOM 3964 C C . VAL A 1 550 ? 18.655 15.688 -26.426 1.00 17.90 550 VAL A C 1
ATOM 3965 O O . VAL A 1 550 ? 18.354 14.656 -27.023 1.00 19.99 550 VAL A O 1
ATOM 3969 N N . TYR A 1 551 ? 19.681 16.457 -26.776 1.00 23.78 551 TYR A N 1
ATOM 3970 C CA . TYR A 1 551 ? 20.516 16.160 -27.933 1.00 21.38 551 TYR A CA 1
ATOM 3971 C C . TYR A 1 551 ? 21.835 15.537 -27.489 1.00 26.15 551 TYR A C 1
ATOM 3972 O O . TYR A 1 551 ? 22.513 16.064 -26.607 1.00 24.14 551 TYR A O 1
ATOM 3981 N N . HIS A 1 552 ? 22.190 14.411 -28.100 1.00 17.24 552 HIS A N 1
ATOM 3982 C CA . HIS A 1 552 ? 23.447 13.741 -27.794 1.00 23.39 552 HIS A CA 1
ATOM 3983 C C . HIS A 1 552 ? 24.477 14.081 -28.866 1.00 27.62 552 HIS A C 1
ATOM 3984 O O . HIS A 1 552 ? 24.439 13.541 -29.972 1.00 25.81 552 HIS A O 1
ATOM 3991 N N . ARG A 1 553 ? 25.393 14.981 -28.527 1.00 26.82 553 ARG A N 1
ATOM 3992 C CA . ARG A 1 553 ? 26.333 15.537 -29.497 1.00 32.93 553 ARG A CA 1
ATOM 3993 C C . ARG A 1 553 ? 27.336 14.536 -30.069 1.00 35.49 553 ARG A C 1
ATOM 3994 O O . ARG A 1 553 ? 27.756 14.665 -31.218 1.00 39.00 553 ARG A O 1
ATOM 4002 N N . SER A 1 554 ? 27.722 13.542 -29.277 1.00 35.09 554 SER A N 1
ATOM 4003 C CA . SER A 1 554 ? 28.730 12.585 -29.727 1.00 38.67 554 SER A CA 1
ATOM 4004 C C . SER A 1 554 ? 28.157 11.491 -30.630 1.00 38.48 554 SER A C 1
ATOM 4005 O O . SER A 1 554 ? 28.909 10.753 -31.265 1.00 34.98 554 SER A O 1
ATOM 4008 N N . SER A 1 555 ? 26.830 11.389 -30.689 1.00 35.86 555 SER A N 1
ATOM 4009 C CA . SER A 1 555 ? 26.183 10.385 -31.534 1.00 36.27 555 SER A CA 1
ATOM 4010 C C . SER A 1 555 ? 25.188 11.004 -32.513 1.00 34.45 555 SER A C 1
ATOM 4011 O O . SER A 1 555 ? 24.642 10.311 -33.373 1.00 33.45 555 SER A O 1
ATOM 4014 N N . ASP A 1 556 ? 24.955 12.307 -32.367 1.00 34.56 556 ASP A N 1
ATOM 4015 C CA . ASP A 1 556 ? 24.025 13.047 -33.224 1.00 31.71 556 ASP A CA 1
ATOM 4016 C C . ASP A 1 556 ? 22.604 12.483 -33.210 1.00 26.26 556 ASP A C 1
ATOM 4017 O O . ASP A 1 556 ? 21.842 12.659 -34.161 1.00 22.18 556 ASP A O 1
ATOM 4022 N N . LEU A 1 557 ? 22.261 11.799 -32.124 1.00 20.15 557 LEU A N 1
ATOM 4023 C CA . LEU A 1 557 ? 20.889 11.392 -31.875 1.00 23.43 557 LEU A CA 1
ATOM 4024 C C . LEU A 1 557 ? 20.262 12.400 -30.927 1.00 24.53 557 LEU A C 1
ATOM 4025 O O . LEU A 1 557 ? 20.944 12.956 -30.063 1.00 20.72 557 LEU A O 1
ATOM 4030 N N . PHE A 1 558 ? 18.968 12.648 -31.083 1.00 17.62 558 PHE A N 1
ATOM 4031 C CA . PHE A 1 558 ? 18.257 13.413 -30.064 1.00 18.33 558 PHE A CA 1
ATOM 4032 C C . PHE A 1 558 ? 16.917 12.780 -29.723 1.00 17.98 558 PHE A C 1
ATOM 4033 O O . PHE A 1 558 ? 16.245 12.215 -30.585 1.00 19.24 558 PHE A O 1
ATOM 4041 N N . ALA A 1 559 ? 16.551 12.863 -28.451 1.00 14.63 559 ALA A N 1
ATOM 4042 C CA . ALA A 1 559 ? 15.315 12.274 -27.968 1.00 16.11 559 ALA A CA 1
ATOM 4043 C C . ALA A 1 559 ? 14.294 13.357 -27.641 1.00 18.83 559 ALA A C 1
ATOM 4044 O O . ALA A 1 559 ? 14.654 14.481 -27.292 1.00 16.58 559 ALA A O 1
ATOM 4046 N N . LEU A 1 560 ? 13.018 13.005 -27.758 1.00 17.00 560 LEU A N 1
ATOM 4047 C CA . LEU A 1 560 ? 11.925 13.935 -27.527 1.00 15.91 560 LEU A CA 1
ATOM 4048 C C . LEU A 1 560 ? 10.891 13.278 -26.630 1.00 18.93 560 LEU A C 1
ATOM 4049 O O . LEU A 1 560 ? 10.556 12.110 -26.818 1.00 21.46 560 LEU A O 1
ATOM 4054 N N . ALA A 1 561 ? 10.387 14.025 -25.655 1.00 18.93 561 ALA A N 1
ATOM 4055 C CA . ALA A 1 561 ? 9.295 13.542 -24.821 1.00 22.79 561 ALA A CA 1
ATOM 4056 C C . ALA A 1 561 ? 7.976 14.032 -25.398 1.00 18.56 561 ALA A C 1
ATOM 4057 O O . ALA A 1 561 ? 7.803 15.225 -25.636 1.00 18.85 561 ALA A O 1
ATOM 4059 N N . LEU A 1 562 ? 7.046 13.110 -25.618 1.00 15.97 562 LEU A N 1
ATOM 4060 C CA . LEU A 1 562 ? 5.766 13.455 -26.228 1.00 17.05 562 LEU A CA 1
ATOM 4061 C C . LEU A 1 562 ? 4.624 13.324 -25.229 1.00 18.96 562 LEU A C 1
ATOM 4062 O O . LEU A 1 562 ? 4.731 12.584 -24.254 1.00 22.97 562 LEU A O 1
ATOM 4067 N N . ASP A 1 563 ? 3.532 14.042 -25.478 1.00 21.26 563 ASP A N 1
ATOM 4068 C CA . ASP A 1 563 ? 2.367 13.995 -24.595 1.00 24.36 563 ASP A CA 1
ATOM 4069 C C . ASP A 1 563 ? 1.672 12.634 -24.599 1.00 23.18 563 ASP A C 1
ATOM 4070 O O . ASP A 1 563 ? 0.881 12.340 -23.704 1.00 26.61 563 ASP A O 1
ATOM 4075 N N . ASP A 1 564 ? 1.965 11.806 -25.599 1.00 21.97 564 ASP A N 1
ATOM 4076 C CA . ASP A 1 564 ? 1.400 10.459 -25.648 1.00 20.34 564 ASP A CA 1
ATOM 4077 C C . ASP A 1 564 ? 2.212 9.457 -24.826 1.00 22.22 564 ASP A C 1
ATOM 4078 O O . ASP A 1 564 ? 2.060 8.246 -24.986 1.00 25.41 564 ASP A O 1
ATOM 4083 N N . LEU A 1 565 ? 3.084 9.986 -23.968 1.00 19.78 565 LEU A N 1
ATOM 4084 C CA . LEU A 1 565 ? 3.883 9.202 -23.021 1.00 23.19 565 LEU A CA 1
ATOM 4085 C C . LEU A 1 565 ? 4.968 8.342 -23.664 1.00 21.14 565 LEU A C 1
ATOM 4086 O O . LEU A 1 565 ? 5.458 7.394 -23.049 1.00 29.05 565 LEU A O 1
ATOM 4091 N N . SER A 1 566 ? 5.348 8.670 -24.892 1.00 19.87 566 SER A N 1
ATOM 4092 C CA . SER A 1 566 ? 6.430 7.953 -25.549 1.00 15.48 566 SER A CA 1
ATOM 4093 C C . SER A 1 566 ? 7.680 8.815 -25.620 1.00 18.81 566 SER A C 1
ATOM 4094 O O . SER A 1 566 ? 7.611 10.040 -25.495 1.00 15.61 566 SER A O 1
ATOM 4097 N N . ILE A 1 567 ? 8.824 8.169 -25.817 1.00 15.92 567 ILE A N 1
ATOM 4098 C CA . ILE A 1 567 ? 10.061 8.894 -26.080 1.00 18.28 567 ILE A CA 1
ATOM 4099 C C . ILE A 1 567 ? 10.530 8.613 -27.503 1.00 18.77 567 ILE A C 1
ATOM 4100 O O . ILE A 1 567 ? 10.822 7.475 -27.846 1.00 19.74 567 ILE A O 1
ATOM 4105 N N . VAL A 1 568 ? 10.604 9.645 -28.336 1.00 15.71 568 VAL A N 1
ATOM 4106 C CA . VAL A 1 568 ? 11.005 9.444 -29.727 1.00 16.55 568 VAL A CA 1
ATOM 4107 C C . VAL A 1 568 ? 12.468 9.803 -29.978 1.00 18.63 568 VAL A C 1
ATOM 4108 O O . VAL A 1 568 ? 12.893 10.925 -29.724 1.00 14.18 568 VAL A O 1
ATOM 4112 N N . VAL A 1 569 ? 13.230 8.838 -30.484 1.00 14.80 569 VAL A N 1
ATOM 4113 C CA . VAL A 1 569 ? 14.638 9.036 -30.797 1.00 16.33 569 VAL A CA 1
ATOM 4114 C C . VAL A 1 569 ? 14.860 9.196 -32.299 1.00 20.13 569 VAL A C 1
ATOM 4115 O O . VAL A 1 569 ? 14.500 8.312 -33.101 1.00 21.95 569 VAL A O 1
ATOM 4119 N N . ILE A 1 570 ? 15.472 10.328 -32.653 1.00 16.61 570 ILE A N 1
ATOM 4120 C CA . ILE A 1 570 ? 15.693 10.737 -34.035 1.00 19.11 570 ILE A CA 1
ATOM 4121 C C . ILE A 1 570 ? 17.179 10.906 -34.358 1.00 21.40 570 ILE A C 1
ATOM 4122 O O . ILE A 1 570 ? 17.944 11.462 -33.561 1.00 19.03 570 ILE A O 1
ATOM 4127 N N . ASP A 1 571 ? 17.571 10.412 -35.531 1.00 20.00 571 ASP A N 1
ATOM 4128 C CA . ASP A 1 571 ? 18.900 10.625 -36.092 1.00 23.66 571 ASP A CA 1
ATOM 4129 C C . ASP A 1 571 ? 18.916 11.974 -36.809 1.00 25.51 571 ASP A C 1
ATOM 4130 O O . ASP A 1 571 ? 18.154 12.192 -37.751 1.00 20.42 571 ASP A O 1
ATOM 4135 N N . ALA A 1 572 ? 19.787 12.877 -36.365 1.00 23.12 572 ALA A N 1
ATOM 4136 C CA . ALA A 1 572 ? 19.842 14.225 -36.926 1.00 21.23 572 ALA A CA 1
ATOM 4137 C C . ALA A 1 572 ? 20.397 14.250 -38.349 1.00 23.96 572 ALA A C 1
ATOM 4138 O O . ALA A 1 572 ? 20.010 15.093 -39.159 1.00 24.39 572 ALA A O 1
ATOM 4140 N N . VAL A 1 573 ? 21.304 13.327 -38.650 1.00 20.05 573 VAL A N 1
ATOM 4141 C CA . VAL A 1 573 ? 21.897 13.248 -39.980 1.00 23.00 573 VAL A CA 1
ATOM 4142 C C . VAL A 1 573 ? 20.865 12.839 -41.030 1.00 25.17 573 VAL A C 1
ATOM 4143 O O . VAL A 1 573 ? 20.738 13.476 -42.077 1.00 23.81 573 VAL A O 1
ATOM 4147 N N . THR A 1 574 ? 20.121 11.779 -40.738 1.00 23.08 574 THR A N 1
ATOM 4148 C CA . THR A 1 574 ? 19.132 11.264 -41.674 1.00 25.33 574 THR A CA 1
ATOM 4149 C C . THR A 1 574 ? 17.796 11.990 -41.550 1.00 22.15 574 THR A C 1
ATOM 4150 O O . THR A 1 574 ? 16.945 11.881 -42.431 1.00 23.28 574 THR A O 1
ATOM 4154 N N . GLN A 1 575 ? 17.623 12.728 -40.456 1.00 21.72 575 GLN A N 1
ATOM 4155 C CA . GLN A 1 575 ? 16.371 13.427 -40.169 1.00 20.82 575 GLN A CA 1
ATOM 4156 C C . GLN A 1 575 ? 15.195 12.456 -40.112 1.00 22.66 575 GLN A C 1
ATOM 4157 O O . GLN A 1 575 ? 14.092 12.773 -40.546 1.00 24.56 575 GLN A O 1
ATOM 4163 N N . ARG A 1 576 ? 15.448 11.270 -39.569 1.00 22.50 576 ARG A N 1
ATOM 4164 C CA . ARG A 1 576 ? 14.436 10.225 -39.481 1.00 25.26 576 ARG A CA 1
ATOM 4165 C C . ARG A 1 576 ? 14.289 9.733 -38.047 1.00 23.71 576 ARG A C 1
ATOM 4166 O O . ARG A 1 576 ? 15.262 9.690 -37.293 1.00 20.71 576 ARG A O 1
ATOM 4174 N N . VAL A 1 577 ? 13.074 9.347 -37.677 1.00 18.76 577 VAL A N 1
ATOM 4175 C CA . VAL A 1 577 ? 12.856 8.675 -36.406 1.00 23.40 577 VAL A CA 1
ATOM 4176 C C . VAL A 1 577 ? 13.510 7.301 -36.465 1.00 24.82 577 VAL A C 1
ATOM 4177 O O . VAL A 1 577 ? 13.259 6.534 -37.390 1.00 22.61 577 VAL A O 1
ATOM 4181 N N . VAL A 1 578 ? 14.354 6.991 -35.488 1.00 22.97 578 VAL A N 1
ATOM 4182 C CA . VAL A 1 578 ? 15.015 5.692 -35.464 1.00 22.65 578 VAL A CA 1
ATOM 4183 C C . VAL A 1 578 ? 14.483 4.791 -34.358 1.00 28.40 578 VAL A C 1
ATOM 4184 O O . VAL A 1 578 ? 14.640 3.572 -34.424 1.00 30.05 578 VAL A O 1
ATOM 4188 N N . ARG A 1 579 ? 13.854 5.375 -33.342 1.00 27.67 579 ARG A N 1
ATOM 4189 C CA . ARG A 1 579 ? 13.262 4.529 -32.305 1.00 27.26 579 ARG A CA 1
ATOM 4190 C C . ARG A 1 579 ? 12.134 5.212 -31.540 1.00 21.84 579 ARG A C 1
ATOM 4191 O O . ARG A 1 579 ? 12.068 6.433 -31.478 1.00 20.98 579 ARG A O 1
ATOM 4199 N N . GLN A 1 580 ? 11.237 4.416 -30.969 1.00 20.82 580 GLN A N 1
ATOM 4200 C CA . GLN A 1 580 ? 10.164 4.957 -30.144 1.00 22.18 580 GLN A CA 1
ATOM 4201 C C . GLN A 1 580 ? 9.963 4.094 -28.901 1.00 24.43 580 GLN A C 1
ATOM 4202 O O . GLN A 1 580 ? 9.728 2.891 -29.000 1.00 27.47 580 GLN A O 1
ATOM 4208 N N . LEU A 1 581 ? 10.063 4.722 -27.734 1.00 19.64 581 LEU A N 1
ATOM 4209 C CA . LEU A 1 581 ? 10.042 4.018 -26.458 1.00 18.73 581 LEU A CA 1
ATOM 4210 C C . LEU A 1 581 ? 8.699 4.168 -25.756 1.00 20.08 581 LEU A C 1
ATOM 4211 O O . LEU A 1 581 ? 8.265 5.285 -25.441 1.00 21.32 581 LEU A O 1
ATOM 4216 N N . TRP A 1 582 ? 8.051 3.031 -25.517 1.00 21.32 582 TRP A N 1
ATOM 4217 C CA . TRP A 1 582 ? 6.753 2.983 -24.857 1.00 19.31 582 TRP A CA 1
ATOM 4218 C C . TRP A 1 582 ? 6.877 2.197 -23.561 1.00 19.76 582 TRP A C 1
ATOM 4219 O O . TRP A 1 582 ? 7.514 1.145 -23.528 1.00 22.64 582 TRP A O 1
ATOM 4230 N N . GLY A 1 583 ? 6.266 2.700 -22.494 1.00 23.09 583 GLY A N 1
ATOM 4231 C CA . GLY A 1 583 ? 6.335 2.028 -21.209 1.00 25.06 583 GLY A CA 1
ATOM 4232 C C . GLY A 1 583 ? 5.768 2.833 -20.057 1.00 25.89 583 GLY A C 1
ATOM 4233 O O . GLY A 1 583 ? 5.042 2.299 -19.220 1.00 27.46 583 GLY A O 1
ATOM 4234 N N . HIS A 1 584 ? 6.104 4.118 -20.008 1.00 25.92 584 HIS A N 1
ATOM 4235 C CA . HIS A 1 584 ? 5.643 4.985 -18.931 1.00 21.13 584 HIS A CA 1
ATOM 4236 C C . HIS A 1 584 ? 4.126 5.116 -18.929 1.00 27.82 584 HIS A C 1
ATOM 4237 O O . HIS A 1 584 ? 3.493 5.159 -19.988 1.00 25.25 584 HIS A O 1
ATOM 4244 N N . SER A 1 585 ? 3.550 5.176 -17.732 1.00 24.08 585 SER A N 1
ATOM 4245 C CA . SER A 1 585 ? 2.102 5.232 -17.579 1.00 26.21 585 SER A CA 1
ATOM 4246 C C . SER A 1 585 ? 1.636 6.630 -17.194 1.00 23.37 585 SER A C 1
ATOM 4247 O O . SER A 1 585 ? 0.441 6.873 -17.024 1.00 28.75 585 SER A O 1
ATOM 4250 N N . ASN A 1 586 ? 2.587 7.547 -17.053 1.00 24.97 586 ASN A N 1
ATOM 4251 C CA . ASN A 1 586 ? 2.265 8.936 -16.761 1.00 20.26 586 ASN A CA 1
ATOM 4252 C C . ASN A 1 586 ? 3.280 9.868 -17.410 1.00 20.03 586 ASN A C 1
ATOM 4253 O O . ASN A 1 586 ? 4.260 9.414 -18.003 1.00 18.01 586 ASN A O 1
ATOM 4258 N N . ARG A 1 587 ? 3.030 11.168 -17.289 1.00 22.95 587 ARG A N 1
ATOM 4259 C CA . ARG A 1 587 ? 3.848 12.209 -17.908 1.00 24.48 587 ARG A CA 1
ATOM 4260 C C . ARG A 1 587 ? 5.348 12.044 -17.652 1.00 21.20 587 ARG A C 1
ATOM 4261 O O . ARG A 1 587 ? 5.779 11.832 -16.520 1.00 18.31 587 ARG A O 1
ATOM 4269 N N . ILE A 1 588 ? 6.134 12.144 -18.718 1.00 18.21 588 ILE A N 1
ATOM 4270 C CA . ILE A 1 588 ? 7.586 12.068 -18.625 1.00 18.31 588 ILE A CA 1
ATOM 4271 C C . ILE A 1 588 ? 8.145 13.389 -18.106 1.00 19.30 588 ILE A C 1
ATOM 4272 O O . ILE A 1 588 ? 7.886 14.443 -18.683 1.00 21.62 588 ILE A O 1
ATOM 4277 N N . THR A 1 589 ? 8.901 13.330 -17.013 1.00 16.27 589 THR A N 1
ATOM 4278 C CA . THR A 1 589 ? 9.471 14.529 -16.402 1.00 20.32 589 THR A CA 1
ATOM 4279 C C . THR A 1 589 ? 10.822 14.915 -16.997 1.00 16.99 589 THR A C 1
ATOM 4280 O O . THR A 1 589 ? 11.101 16.096 -17.199 1.00 18.07 589 THR A O 1
ATOM 4284 N N . ALA A 1 590 ? 11.663 13.921 -17.260 1.00 12.84 590 ALA A N 1
ATOM 4285 C CA . ALA A 1 590 ? 13.019 14.188 -17.729 1.00 16.58 590 ALA A CA 1
ATOM 4286 C C . ALA A 1 590 ? 13.674 12.941 -18.304 1.00 15.51 590 ALA A C 1
ATOM 4287 O O . ALA A 1 590 ? 13.191 11.825 -18.109 1.00 16.94 590 ALA A O 1
ATOM 4289 N N . PHE A 1 591 ? 14.783 13.141 -19.009 1.00 13.86 591 PHE A N 1
ATOM 4290 C CA . PHE A 1 591 ? 15.517 12.041 -19.622 1.00 16.55 591 PHE A CA 1
ATOM 4291 C C . PHE A 1 591 ? 16.910 12.486 -20.053 1.00 16.65 591 PHE A C 1
ATOM 4292 O O . PHE A 1 591 ? 17.174 13.681 -20.172 1.00 13.64 591 PHE A O 1
ATOM 4300 N N . ASP A 1 592 ? 17.803 11.525 -20.271 1.00 16.99 592 ASP A N 1
ATOM 4301 C CA . ASP A 1 592 ? 19.153 11.831 -20.733 1.00 19.90 592 ASP A CA 1
ATOM 4302 C C . ASP A 1 592 ? 19.807 10.616 -21.380 1.00 19.28 592 ASP A C 1
ATOM 4303 O O . ASP A 1 592 ? 19.420 9.476 -21.115 1.00 17.16 592 ASP A O 1
ATOM 4308 N N . PHE A 1 593 ? 20.794 10.875 -22.232 1.00 17.46 593 PHE A N 1
ATOM 4309 C CA . PHE A 1 593 ? 21.577 9.820 -22.862 1.00 20.54 593 PHE A CA 1
ATOM 4310 C C . PHE A 1 593 ? 22.736 9.428 -21.961 1.00 24.40 593 PHE A C 1
ATOM 4311 O O . PHE A 1 593 ? 23.342 10.282 -21.315 1.00 24.09 593 PHE A O 1
ATOM 4319 N N . SER A 1 594 ? 23.046 8.137 -21.917 1.00 22.02 594 SER A N 1
ATOM 4320 C CA . SER A 1 594 ? 24.309 7.700 -21.345 1.00 25.43 594 SER A CA 1
ATOM 4321 C C . SER A 1 594 ? 25.388 8.187 -22.302 1.00 27.58 594 SER A C 1
ATOM 4322 O O . SER A 1 594 ? 25.169 8.210 -23.512 1.00 28.19 594 SER A O 1
ATOM 4325 N N . PRO A 1 595 ? 26.551 8.592 -21.765 1.00 29.44 595 PRO A N 1
ATOM 4326 C CA . PRO A 1 595 ? 27.624 9.218 -22.549 1.00 26.95 595 PRO A CA 1
ATOM 4327 C C . PRO A 1 595 ? 28.018 8.459 -23.818 1.00 27.68 595 PRO A C 1
ATOM 4328 O O . PRO A 1 595 ? 28.352 9.091 -24.822 1.00 26.59 595 PRO A O 1
ATOM 4332 N N . GLU A 1 596 ? 27.979 7.131 -23.780 1.00 31.22 596 GLU A N 1
ATOM 4333 C CA . GLU A 1 596 ? 28.336 6.341 -24.953 1.00 40.28 596 GLU A CA 1
ATOM 4334 C C . GLU A 1 596 ? 27.276 6.458 -26.046 1.00 41.61 596 GLU A C 1
ATOM 4335 O O . GLU A 1 596 ? 27.596 6.465 -27.236 1.00 42.14 596 GLU A O 1
ATOM 4341 N N . GLY A 1 597 ? 26.015 6.556 -25.634 1.00 38.55 597 GLY A N 1
ATOM 4342 C CA . GLY A 1 597 ? 24.907 6.647 -26.566 1.00 32.37 597 GLY A CA 1
ATOM 4343 C C . GLY A 1 597 ? 24.077 5.377 -26.595 1.00 38.35 597 GLY A C 1
ATOM 4344 O O . GLY A 1 597 ? 23.075 5.293 -27.305 1.00 41.92 597 GLY A O 1
ATOM 4345 N N . ARG A 1 598 ? 24.496 4.389 -25.813 1.00 33.03 598 ARG A N 1
ATOM 4346 C CA . ARG A 1 598 ? 23.824 3.095 -25.771 1.00 37.87 598 ARG A CA 1
ATOM 4347 C C . ARG A 1 598 ? 22.486 3.149 -25.033 1.00 36.23 598 ARG A C 1
ATOM 4348 O O . ARG A 1 598 ? 21.548 2.430 -25.379 1.00 31.24 598 ARG A O 1
ATOM 4356 N N . TRP A 1 599 ? 22.400 4.001 -24.016 1.00 29.88 599 TRP A N 1
ATOM 4357 C CA . TRP A 1 599 ? 21.223 4.032 -23.153 1.00 32.34 599 TRP A CA 1
ATOM 4358 C C . TRP A 1 599 ? 20.500 5.370 -23.140 1.00 26.10 599 TRP A C 1
ATOM 4359 O O . TRP A 1 599 ? 21.081 6.413 -23.440 1.00 23.57 599 TRP A O 1
ATOM 4370 N N . ILE A 1 600 ? 19.223 5.322 -22.773 1.00 27.21 600 ILE A N 1
ATOM 4371 C CA . ILE A 1 600 ? 18.488 6.514 -22.370 1.00 20.63 600 ILE A CA 1
ATOM 4372 C C . ILE A 1 600 ? 17.838 6.236 -21.022 1.00 23.88 600 ILE A C 1
ATOM 4373 O O . ILE A 1 600 ? 17.182 5.219 -20.856 1.00 20.70 600 ILE A O 1
ATOM 4378 N N . VAL A 1 601 ? 18.027 7.124 -20.054 1.00 19.73 601 VAL A N 1
ATOM 4379 C CA . VAL A 1 601 ? 17.349 6.974 -18.771 1.00 18.21 601 VAL A CA 1
ATOM 4380 C C . VAL A 1 601 ? 16.254 8.026 -18.655 1.00 16.96 601 VAL A C 1
ATOM 4381 O O . VAL A 1 601 ? 16.468 9.183 -19.006 1.00 13.92 601 VAL A O 1
ATOM 4385 N N . SER A 1 602 ? 15.077 7.627 -18.182 1.00 16.25 602 SER A N 1
ATOM 4386 C CA . SER A 1 602 ? 13.946 8.545 -18.126 1.00 15.88 602 SER A CA 1
ATOM 4387 C C . SER A 1 602 ? 13.197 8.475 -16.803 1.00 14.06 602 SER A C 1
ATOM 4388 O O . SER A 1 602 ? 13.173 7.439 -16.142 1.00 16.84 602 SER A O 1
ATOM 4391 N N . ALA A 1 603 ? 12.579 9.591 -16.428 1.00 16.97 603 ALA A N 1
ATOM 4392 C CA . ALA A 1 603 ? 11.777 9.661 -15.214 1.00 16.49 603 ALA A CA 1
ATOM 4393 C C . ALA A 1 603 ? 10.369 10.133 -15.557 1.00 16.36 603 ALA A C 1
ATOM 4394 O O . ALA A 1 603 ? 10.155 10.766 -16.586 1.00 21.24 603 ALA A O 1
ATOM 4396 N N . SER A 1 604 ? 9.411 9.829 -14.691 1.00 17.61 604 SER A N 1
ATOM 4397 C CA . SER A 1 604 ? 8.016 10.117 -14.987 1.00 20.65 604 SER A CA 1
ATOM 4398 C C . SER A 1 604 ? 7.190 10.357 -13.730 1.00 20.02 604 SER A C 1
ATOM 4399 O O . SER A 1 604 ? 7.627 10.057 -12.620 1.00 18.07 604 SER A O 1
ATOM 4402 N N . LEU A 1 605 ? 5.988 10.896 -13.916 1.00 21.20 605 LEU A N 1
ATOM 4403 C CA . LEU A 1 605 ? 5.041 11.070 -12.820 1.00 19.10 605 LEU A CA 1
ATOM 4404 C C . LEU A 1 605 ? 4.590 9.720 -12.268 1.00 21.77 605 LEU A C 1
ATOM 4405 O O . LEU A 1 605 ? 4.054 9.647 -11.164 1.00 24.83 605 LEU A O 1
ATOM 4410 N N . ASP A 1 606 ? 4.814 8.651 -13.031 1.00 21.59 606 ASP A N 1
ATOM 4411 C CA . ASP A 1 606 ? 4.465 7.302 -12.580 1.00 24.82 606 ASP A CA 1
ATOM 4412 C C . ASP A 1 606 ? 5.392 6.797 -11.469 1.00 23.35 606 ASP A C 1
ATOM 4413 O O . ASP A 1 606 ? 5.297 5.642 -11.048 1.00 22.19 606 ASP A O 1
ATOM 4418 N N . SER A 1 607 ? 6.293 7.672 -11.027 1.00 18.88 607 SER A N 1
ATOM 4419 C CA . SER A 1 607 ? 7.224 7.397 -9.937 1.00 19.92 607 SER A CA 1
ATOM 4420 C C . SER A 1 607 ? 8.240 6.313 -10.287 1.00 20.29 607 SER A C 1
ATOM 4421 O O . SER A 1 607 ? 8.696 5.574 -9.415 1.00 24.84 607 SER A O 1
ATOM 4424 N N . THR A 1 608 ? 8.599 6.228 -11.565 1.00 19.95 608 THR A N 1
ATOM 4425 C CA . THR A 1 608 ? 9.621 5.284 -12.005 1.00 16.74 608 THR A CA 1
ATOM 4426 C C . THR A 1 608 ? 10.804 5.978 -12.667 1.00 16.35 608 THR A C 1
ATOM 4427 O O . THR A 1 608 ? 10.696 7.103 -13.155 1.00 18.35 608 THR A O 1
ATOM 4431 N N . ILE A 1 609 ? 11.935 5.284 -12.669 1.00 16.81 609 ILE A N 1
ATOM 4432 C CA . ILE A 1 609 ? 13.108 5.685 -13.422 1.00 19.92 609 ILE A CA 1
ATOM 4433 C C . ILE A 1 609 ? 13.514 4.477 -14.255 1.00 21.77 609 ILE A C 1
ATOM 4434 O O . ILE A 1 609 ? 13.846 3.426 -13.709 1.00 23.30 609 ILE A O 1
ATOM 4439 N N . ARG A 1 610 ? 13.469 4.618 -15.574 1.00 19.61 610 ARG A N 1
ATOM 4440 C CA . ARG A 1 610 ? 13.700 3.479 -16.458 1.00 22.61 610 ARG A CA 1
ATOM 4441 C C . ARG A 1 610 ? 14.929 3.652 -17.340 1.00 24.22 610 ARG A C 1
ATOM 4442 O O . ARG A 1 610 ? 15.260 4.762 -17.756 1.00 23.53 610 ARG A O 1
ATOM 4450 N N . THR A 1 611 ? 15.598 2.537 -17.614 1.00 23.47 611 THR A N 1
ATOM 4451 C CA . THR A 1 611 ? 16.738 2.510 -18.514 1.00 21.60 611 THR A CA 1
ATOM 4452 C C . THR A 1 611 ? 16.356 1.785 -19.802 1.00 24.55 611 THR A C 1
ATOM 4453 O O . THR A 1 611 ? 15.855 0.661 -19.771 1.00 24.74 611 THR A O 1
ATOM 4457 N N . TRP A 1 612 ? 16.593 2.443 -20.930 1.00 23.15 612 TRP A N 1
ATOM 4458 C CA . TRP A 1 612 ? 16.230 1.915 -22.236 1.00 23.39 612 TRP A CA 1
ATOM 4459 C C . TRP A 1 612 ? 17.483 1.654 -23.056 1.00 24.97 612 TRP A C 1
ATOM 4460 O O . TRP A 1 612 ? 18.325 2.545 -23.223 1.00 24.57 612 TRP A O 1
ATOM 4471 N N . ASP A 1 613 ? 17.604 0.431 -23.562 1.00 27.55 613 ASP A N 1
ATOM 4472 C CA . ASP A 1 613 ? 18.678 0.092 -24.483 1.00 28.64 613 ASP A CA 1
ATOM 4473 C C . ASP A 1 613 ? 18.243 0.453 -25.895 1.00 32.61 613 ASP A C 1
ATOM 4474 O O . ASP A 1 613 ? 17.244 -0.060 -26.399 1.00 29.88 613 ASP A O 1
ATOM 4479 N N . LEU A 1 614 ? 18.995 1.349 -26.522 1.00 33.59 614 LEU A N 1
ATOM 4480 C CA . LEU A 1 614 ? 18.650 1.858 -27.848 1.00 33.41 614 LEU A CA 1
ATOM 4481 C C . LEU A 1 614 ? 18.742 0.858 -29.014 1.00 35.22 614 LEU A C 1
ATOM 4482 O O . LEU A 1 614 ? 17.930 0.928 -29.933 1.00 34.03 614 LEU A O 1
ATOM 4487 N N . PRO A 1 615 ? 19.735 -0.055 -29.001 1.00 34.61 615 PRO A N 1
ATOM 4488 C CA . PRO A 1 615 ? 19.751 -1.058 -30.075 1.00 39.01 615 PRO A CA 1
ATOM 4489 C C . PRO A 1 615 ? 18.480 -1.909 -30.182 1.00 39.62 615 PRO A C 1
ATOM 4490 O O . PRO A 1 615 ? 18.163 -2.369 -31.279 1.00 46.97 615 PRO A O 1
ATOM 4494 N N . THR A 1 616 ? 17.766 -2.111 -29.078 1.00 33.61 616 THR A N 1
ATOM 4495 C CA . THR A 1 616 ? 16.527 -2.887 -29.117 1.00 36.94 616 THR A CA 1
ATOM 4496 C C . THR A 1 616 ? 15.284 -2.042 -28.847 1.00 39.93 616 THR A C 1
ATOM 4497 O O . THR A 1 616 ? 14.180 -2.403 -29.254 1.00 40.82 616 THR A O 1
ATOM 4501 N N . GLY A 1 617 ? 15.466 -0.923 -28.153 1.00 39.34 617 GLY A N 1
ATOM 4502 C CA . GLY A 1 617 ? 14.355 -0.063 -27.792 1.00 34.67 617 GLY A CA 1
ATOM 4503 C C . GLY A 1 617 ? 13.603 -0.560 -26.573 1.00 34.58 617 GLY A C 1
ATOM 4504 O O . GLY A 1 617 ? 12.580 0.005 -26.190 1.00 38.68 617 GLY A O 1
ATOM 4505 N N . GLY A 1 618 ? 14.112 -1.619 -25.954 1.00 33.26 618 GLY A N 1
ATOM 4506 C CA . GLY A 1 618 ? 13.445 -2.210 -24.810 1.00 31.92 618 GLY A CA 1
ATOM 4507 C C . GLY A 1 618 ? 13.952 -1.713 -23.469 1.00 28.69 618 GLY A C 1
ATOM 4508 O O . GLY A 1 618 ? 15.110 -1.320 -23.333 1.00 29.95 618 GLY A O 1
ATOM 4509 N N . CYS A 1 619 ? 13.073 -1.732 -22.474 1.00 32.08 619 CYS A N 1
ATOM 4510 C CA . CYS A 1 619 ? 13.433 -1.330 -21.121 1.00 31.74 619 CYS A CA 1
ATOM 4511 C C . CYS A 1 619 ? 14.179 -2.453 -20.409 1.00 34.47 619 CYS A C 1
ATOM 4512 O O . CYS A 1 619 ? 13.616 -3.517 -20.153 1.00 36.82 619 CYS A O 1
ATOM 4515 N N . ILE A 1 620 ?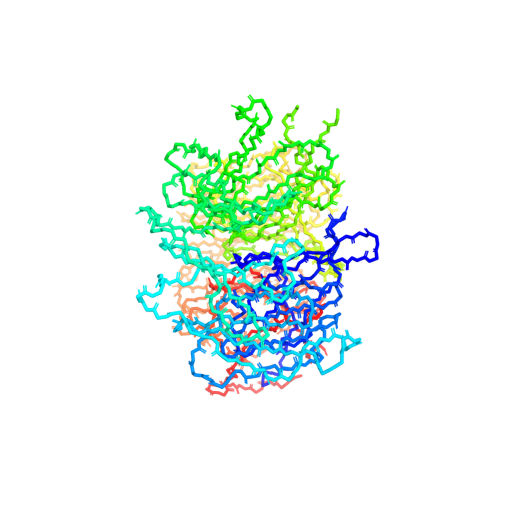 15.446 -2.210 -20.088 1.00 30.76 620 ILE A N 1
ATOM 4516 C CA . ILE A 1 620 ? 16.294 -3.244 -19.503 1.00 35.45 620 ILE A CA 1
ATOM 4517 C C . ILE A 1 620 ? 16.413 -3.122 -17.986 1.00 39.90 620 ILE A C 1
ATOM 4518 O O . ILE A 1 620 ? 16.947 -4.014 -17.326 1.00 42.57 620 ILE A O 1
ATOM 4523 N N . ASP A 1 621 ? 15.917 -2.017 -17.437 1.00 31.18 621 ASP A N 1
ATOM 4524 C CA . ASP A 1 621 ? 15.932 -1.808 -15.995 1.00 31.63 621 ASP A CA 1
ATOM 4525 C C . ASP A 1 621 ? 14.885 -0.786 -15.578 1.00 28.10 621 ASP A C 1
ATOM 4526 O O . ASP A 1 621 ? 14.607 0.165 -16.302 1.00 29.37 621 ASP A O 1
ATOM 4531 N N . GLY A 1 622 ? 14.305 -0.989 -14.402 1.00 29.02 622 GLY A N 1
ATOM 4532 C CA . GLY A 1 622 ? 13.290 -0.088 -13.897 1.00 26.38 622 GLY A CA 1
ATOM 4533 C C . GLY A 1 622 ? 13.370 0.045 -12.393 1.00 28.49 622 GLY A C 1
ATOM 4534 O O . GLY A 1 622 ? 13.612 -0.931 -11.685 1.00 25.02 622 GLY A O 1
ATOM 4535 N N . ILE A 1 623 ? 13.169 1.263 -11.906 1.00 27.92 623 ILE A N 1
ATOM 4536 C CA . ILE A 1 623 ? 13.250 1.547 -10.483 1.00 22.51 623 ILE A CA 1
ATOM 4537 C C . ILE A 1 623 ? 11.987 2.267 -10.042 1.00 25.35 623 ILE A C 1
ATOM 4538 O O . ILE A 1 623 ? 11.556 3.220 -10.683 1.00 23.36 623 ILE A O 1
ATOM 4543 N N . ILE A 1 624 ? 11.385 1.802 -8.955 1.00 24.95 624 ILE A N 1
ATOM 4544 C CA . ILE A 1 624 ? 10.242 2.491 -8.378 1.00 24.72 624 ILE A CA 1
ATOM 4545 C C . ILE A 1 624 ? 10.682 3.275 -7.148 1.00 31.16 624 ILE A C 1
ATOM 4546 O O . ILE A 1 624 ? 11.208 2.705 -6.193 1.00 34.02 624 ILE A O 1
ATOM 4551 N N . VAL A 1 625 ? 10.482 4.587 -7.185 1.00 26.10 625 VAL A N 1
ATOM 4552 C CA . VAL A 1 625 ? 10.834 5.442 -6.060 1.00 24.71 625 VAL A CA 1
ATOM 4553 C C . VAL A 1 625 ? 9.573 5.936 -5.355 1.00 30.15 625 VAL A C 1
ATOM 4554 O O . VAL A 1 625 ? 8.488 5.936 -5.937 1.00 28.58 625 VAL A O 1
ATOM 4558 N N . ASP A 1 626 ? 9.712 6.339 -4.096 1.00 25.17 626 ASP A N 1
ATOM 4559 C CA . ASP A 1 626 ? 8.578 6.853 -3.337 1.00 27.52 626 ASP A CA 1
ATOM 4560 C C . ASP A 1 626 ? 8.536 8.374 -3.424 1.00 29.80 626 ASP A C 1
ATOM 4561 O O . ASP A 1 626 ? 7.664 9.025 -2.850 1.00 31.53 626 ASP A O 1
ATOM 4566 N N . ASN A 1 627 ? 9.492 8.922 -4.166 1.00 28.19 627 ASN A N 1
ATOM 4567 C CA . ASN A 1 627 ? 9.652 10.358 -4.316 1.00 23.01 627 ASN A CA 1
ATOM 4568 C C . ASN A 1 627 ? 9.969 10.644 -5.778 1.00 17.50 627 ASN A C 1
ATOM 4569 O O . ASN A 1 627 ? 11.100 10.448 -6.220 1.00 15.82 627 ASN A O 1
ATOM 4574 N N . VAL A 1 628 ? 8.956 11.085 -6.521 1.00 19.81 628 VAL A N 1
ATOM 4575 C CA . VAL A 1 628 ? 9.043 11.241 -7.976 1.00 19.74 628 VAL A CA 1
ATOM 4576 C C . VAL A 1 628 ? 10.260 12.045 -8.423 1.00 18.05 628 VAL A C 1
ATOM 4577 O O . VAL A 1 628 ? 10.517 13.132 -7.912 1.00 20.82 628 VAL A O 1
ATOM 4581 N N . ALA A 1 629 ? 11.011 11.492 -9.370 1.00 15.94 629 ALA A N 1
ATOM 4582 C CA . ALA A 1 629 ? 12.163 12.180 -9.937 1.00 16.76 629 ALA A CA 1
ATOM 4583 C C . ALA A 1 629 ? 11.726 13.233 -10.952 1.00 17.87 629 ALA A C 1
ATOM 4584 O O . ALA A 1 629 ? 10.966 12.943 -11.876 1.00 14.04 629 ALA A O 1
ATOM 4586 N N . THR A 1 630 ? 12.212 14.456 -10.771 1.00 13.65 630 THR A N 1
ATOM 4587 C CA . THR A 1 630 ? 11.867 15.562 -11.654 1.00 16.57 630 THR A CA 1
ATOM 4588 C C . THR A 1 630 ? 13.006 15.862 -12.613 1.00 20.30 630 THR A C 1
ATOM 4589 O O . THR A 1 630 ? 12.806 16.501 -13.648 1.00 18.36 630 THR A O 1
ATOM 4593 N N . ASN A 1 631 ? 14.206 15.410 -12.260 1.00 19.16 631 ASN A N 1
ATOM 4594 C CA . ASN A 1 631 ? 15.334 15.502 -13.195 1.00 16.58 631 ASN A CA 1
ATOM 4595 C C . ASN A 1 631 ? 16.214 14.268 -13.164 1.00 17.38 631 ASN A C 1
ATOM 4596 O O . ASN A 1 631 ? 16.380 13.645 -12.112 1.00 18.73 631 ASN A O 1
ATOM 4601 N N . VAL A 1 632 ? 16.778 13.940 -14.323 1.00 14.32 632 VAL A N 1
ATOM 4602 C CA . VAL A 1 632 ? 17.774 12.886 -14.463 1.00 15.84 632 VAL A CA 1
ATOM 4603 C C . VAL A 1 632 ? 18.841 13.327 -15.460 1.00 20.43 632 VAL A C 1
ATOM 4604 O O . VAL A 1 632 ? 18.531 13.694 -16.594 1.00 22.68 632 VAL A O 1
ATOM 4608 N N . LYS A 1 633 ? 20.098 13.306 -15.027 1.00 14.85 633 LYS A N 1
ATOM 4609 C CA . LYS A 1 633 ? 21.211 13.712 -15.875 1.00 17.69 633 LYS A CA 1
ATOM 4610 C C . LYS A 1 633 ? 22.416 12.807 -15.672 1.00 18.22 633 LYS A C 1
ATOM 4611 O O . LYS A 1 633 ? 22.817 12.541 -14.542 1.00 15.28 633 LYS A O 1
ATOM 4617 N N . PHE A 1 634 ? 23.006 12.343 -16.766 1.00 17.06 634 PHE A N 1
ATOM 4618 C CA . PHE A 1 634 ? 24.260 11.611 -16.671 1.00 21.05 634 PHE A CA 1
ATOM 4619 C C . PHE A 1 634 ? 25.432 12.566 -16.529 1.00 22.72 634 PHE A C 1
ATOM 4620 O O . PHE A 1 634 ? 25.455 13.639 -17.134 1.00 22.71 634 PHE A O 1
ATOM 4628 N N . SER A 1 635 ? 26.406 12.173 -15.719 1.00 21.99 635 SER A N 1
ATOM 4629 C CA . SER A 1 635 ? 27.671 12.878 -15.679 1.00 24.34 635 SER A CA 1
ATOM 4630 C C . SER A 1 635 ? 28.295 12.769 -17.071 1.00 24.54 635 SER A C 1
ATOM 4631 O O . SER A 1 635 ? 28.058 11.786 -17.772 1.00 20.90 635 SER A O 1
ATOM 4634 N N . PRO A 1 636 ? 29.069 13.789 -17.488 1.00 30.68 636 PRO A N 1
ATOM 4635 C CA . PRO A 1 636 ? 29.759 13.777 -18.789 1.00 32.71 636 PRO A CA 1
ATOM 4636 C C . PRO A 1 636 ? 30.537 12.484 -19.040 1.00 28.22 636 PRO A C 1
ATOM 4637 O O . PRO A 1 636 ? 30.505 11.959 -20.145 1.00 26.97 636 PRO A O 1
ATOM 4641 N N . ASN A 1 637 ? 31.229 12.003 -18.015 1.00 26.75 637 ASN A N 1
ATOM 4642 C CA . ASN A 1 637 ? 31.787 10.664 -18.004 1.00 27.80 637 ASN A CA 1
ATOM 4643 C C . ASN A 1 637 ? 30.730 9.774 -17.371 1.00 33.25 637 ASN A C 1
ATOM 4644 O O . ASN A 1 637 ? 30.009 10.214 -16.481 1.00 41.01 637 ASN A O 1
ATOM 4649 N N . GLY A 1 638 ? 30.643 8.518 -17.788 1.00 34.26 638 GLY A N 1
ATOM 4650 C CA . GLY A 1 638 ? 29.501 7.694 -17.412 1.00 35.81 638 GLY A CA 1
ATOM 4651 C C . GLY A 1 638 ? 29.313 7.326 -15.947 1.00 32.39 638 GLY A C 1
ATOM 4652 O O . GLY A 1 638 ? 28.385 6.589 -15.622 1.00 31.43 638 GLY A O 1
ATOM 4653 N N . ASP A 1 639 ? 30.166 7.845 -15.068 1.00 30.18 639 ASP A N 1
ATOM 4654 C CA . ASP A 1 639 ? 30.230 7.370 -13.684 1.00 30.29 639 ASP A CA 1
ATOM 4655 C C . ASP A 1 639 ? 29.009 7.661 -12.805 1.00 27.97 639 ASP A C 1
ATOM 4656 O O . ASP A 1 639 ? 28.579 6.797 -12.040 1.00 25.83 639 ASP A O 1
ATOM 4661 N N . LEU A 1 640 ? 28.450 8.863 -12.902 1.00 25.08 640 LEU A N 1
ATOM 4662 C CA . LEU A 1 640 ? 27.379 9.253 -11.986 1.00 22.55 640 LEU A CA 1
ATOM 4663 C C . LEU A 1 640 ? 26.061 9.620 -12.666 1.00 20.75 640 LEU A C 1
ATOM 4664 O O . LEU A 1 640 ? 26.028 9.992 -13.839 1.00 23.85 640 LEU A O 1
ATOM 4669 N N . LEU A 1 641 ? 24.978 9.511 -11.904 1.00 22.12 641 LEU A N 1
ATOM 4670 C CA . LEU A 1 641 ? 23.665 9.966 -12.338 1.00 23.89 641 LEU A CA 1
ATOM 4671 C C . LEU A 1 641 ? 23.103 10.916 -11.290 1.00 21.53 641 LEU A C 1
ATOM 4672 O O . LEU A 1 641 ? 23.013 10.573 -10.120 1.00 24.09 641 LEU A O 1
ATOM 4677 N N . ALA A 1 642 ? 22.736 12.118 -11.707 1.00 14.29 642 ALA A N 1
ATOM 4678 C CA . ALA A 1 642 ? 22.128 13.077 -10.799 1.00 14.00 642 ALA A CA 1
ATOM 4679 C C . ALA A 1 642 ? 20.617 13.098 -11.001 1.00 18.52 642 ALA A C 1
ATOM 4680 O O . ALA A 1 642 ? 20.132 13.151 -12.136 1.00 13.61 642 ALA A O 1
ATOM 4682 N N . THR A 1 643 ? 19.873 13.034 -9.903 1.00 13.15 643 THR A N 1
ATOM 4683 C CA . THR A 1 643 ? 18.421 13.134 -9.974 1.00 15.64 643 THR A CA 1
ATOM 4684 C C . THR A 1 643 ? 17.884 14.180 -9.010 1.00 17.92 643 THR A C 1
ATOM 4685 O O . THR A 1 643 ? 18.431 14.371 -7.921 1.00 15.22 643 THR A O 1
ATOM 4689 N N . THR A 1 644 ? 16.816 14.861 -9.414 1.00 16.52 644 THR A N 1
ATOM 4690 C CA . THR A 1 644 ? 16.109 15.740 -8.482 1.00 14.82 644 THR A CA 1
ATOM 4691 C C . THR A 1 644 ? 14.681 15.261 -8.333 1.00 15.48 644 THR A C 1
ATOM 4692 O O . THR A 1 644 ? 14.090 14.742 -9.290 1.00 16.77 644 THR A O 1
ATOM 4696 N N . HIS A 1 645 ? 14.129 15.460 -7.140 1.00 17.31 645 HIS A N 1
ATOM 4697 C CA . HIS A 1 645 ? 12.839 14.887 -6.790 1.00 16.63 645 HIS A CA 1
ATOM 4698 C C . HIS A 1 645 ? 11.849 15.917 -6.263 1.00 16.65 645 HIS A C 1
ATOM 4699 O O . HIS A 1 645 ? 12.224 17.036 -5.918 1.00 18.62 645 HIS A O 1
ATOM 4706 N N . VAL A 1 646 ? 10.581 15.517 -6.210 1.00 18.97 646 VAL A N 1
ATOM 4707 C CA . VAL A 1 646 ? 9.486 16.398 -5.810 1.00 20.07 646 VAL A CA 1
ATOM 4708 C C . VAL A 1 646 ? 9.673 16.977 -4.407 1.00 17.40 646 VAL A C 1
ATOM 4709 O O . VAL A 1 646 ? 9.388 18.151 -4.165 1.00 20.75 646 VAL A O 1
ATOM 4713 N N . THR A 1 647 ? 10.156 16.154 -3.485 1.00 17.18 647 THR A N 1
ATOM 4714 C CA . THR A 1 647 ? 10.468 16.631 -2.143 1.00 24.46 647 THR A CA 1
ATOM 4715 C C . THR A 1 647 ? 11.963 16.491 -1.863 1.00 21.37 647 THR A C 1
ATOM 4716 O O . THR A 1 647 ? 12.599 15.538 -2.313 1.00 21.40 647 THR A O 1
ATOM 4720 N N . GLY A 1 648 ? 12.517 17.448 -1.124 1.00 23.17 648 GLY A N 1
ATOM 4721 C CA . GLY A 1 648 ? 13.937 17.460 -0.822 1.00 20.84 648 GLY A CA 1
ATOM 4722 C C . GLY A 1 648 ? 14.648 18.600 -1.526 1.00 20.46 648 GLY A C 1
ATOM 4723 O O . GLY A 1 648 ? 14.437 18.835 -2.715 1.00 19.08 648 GLY A O 1
ATOM 4724 N N . ASN A 1 649 ? 15.500 19.303 -0.788 1.00 20.88 649 ASN A N 1
ATOM 4725 C CA . ASN A 1 649 ? 16.190 20.479 -1.308 1.00 19.86 649 ASN A CA 1
ATOM 4726 C C . ASN A 1 649 ? 17.430 20.139 -2.121 1.00 16.48 649 ASN A C 1
ATOM 4727 O O . ASN A 1 649 ? 17.954 20.983 -2.846 1.00 16.52 649 ASN A O 1
ATOM 4732 N N . GLY A 1 650 ? 17.904 18.906 -1.993 1.00 17.82 650 GLY A N 1
ATOM 4733 C CA . GLY A 1 650 ? 19.178 18.534 -2.576 1.00 17.36 650 GLY A CA 1
ATOM 4734 C C . GLY A 1 650 ? 19.128 17.788 -3.896 1.00 19.65 650 GLY A C 1
ATOM 4735 O O . GLY A 1 650 ? 18.063 17.575 -4.475 1.00 16.01 650 GLY A O 1
ATOM 4736 N N . ILE A 1 651 ? 20.305 17.390 -4.367 1.00 19.14 651 ILE A N 1
ATOM 4737 C CA . ILE A 1 651 ? 20.439 16.637 -5.604 1.00 18.22 651 ILE A CA 1
ATOM 4738 C C . ILE A 1 651 ? 21.005 15.256 -5.298 1.00 19.50 651 ILE A C 1
ATOM 4739 O O . ILE A 1 651 ? 22.079 15.138 -4.715 1.00 18.46 651 ILE A O 1
ATOM 4744 N N . CYS A 1 652 ? 20.279 14.213 -5.689 1.00 21.49 652 CYS A N 1
ATOM 4745 C CA . CYS A 1 652 ? 20.713 12.844 -5.423 1.00 18.83 652 CYS A CA 1
ATOM 4746 C C . CYS A 1 652 ? 21.764 12.372 -6.417 1.00 19.76 652 CYS A C 1
ATOM 4747 O O . CYS A 1 652 ? 21.591 12.495 -7.629 1.00 17.12 652 CYS A O 1
ATOM 4750 N N . ILE A 1 653 ? 22.857 11.831 -5.893 1.00 20.22 653 ILE A N 1
ATOM 4751 C CA . ILE A 1 653 ? 23.891 11.246 -6.730 1.00 20.96 653 ILE A CA 1
ATOM 4752 C C . ILE A 1 653 ? 23.813 9.722 -6.675 1.00 24.49 653 ILE A C 1
ATOM 4753 O O . ILE A 1 653 ? 23.686 9.130 -5.602 1.00 23.63 653 ILE A O 1
ATOM 4758 N N . TRP A 1 654 ? 23.879 9.099 -7.845 1.00 21.35 654 TRP A N 1
ATOM 4759 C CA . TRP A 1 654 ? 23.864 7.653 -7.971 1.00 22.46 654 TRP A CA 1
ATOM 4760 C C . TRP A 1 654 ? 25.127 7.221 -8.692 1.00 25.51 654 TRP A C 1
ATOM 4761 O O . TRP A 1 654 ? 25.616 7.919 -9.577 1.00 24.01 654 TRP A O 1
ATOM 4772 N N . THR A 1 655 ? 25.653 6.065 -8.308 1.00 27.01 655 THR A N 1
ATOM 4773 C CA . THR A 1 655 ? 26.771 5.453 -9.005 1.00 27.57 655 THR A CA 1
ATOM 4774 C C . THR A 1 655 ? 26.249 4.505 -10.084 1.00 23.03 655 THR A C 1
ATOM 4775 O O . THR A 1 655 ? 25.437 3.618 -9.809 1.00 27.53 655 THR A O 1
ATOM 4779 N N . ASN A 1 656 ? 26.697 4.725 -11.315 1.00 24.39 656 ASN A N 1
ATOM 4780 C CA . ASN A 1 656 ? 26.409 3.821 -12.421 1.00 26.91 656 ASN A CA 1
ATOM 4781 C C . ASN A 1 656 ? 27.338 2.616 -12.341 1.00 28.93 656 ASN A C 1
ATOM 4782 O O . ASN A 1 656 ? 28.454 2.645 -12.859 1.00 25.83 656 ASN A O 1
ATOM 4787 N N . ARG A 1 657 ? 26.874 1.559 -11.685 1.00 29.56 657 ARG A N 1
ATOM 4788 C CA . ARG A 1 657 ? 27.699 0.374 -11.476 1.00 36.12 657 ARG A CA 1
ATOM 4789 C C . ARG A 1 657 ? 27.685 -0.563 -12.680 1.00 42.27 657 ARG A C 1
ATOM 4790 O O . ARG A 1 657 ? 28.016 -1.741 -12.559 1.00 44.43 657 ARG A O 1
ATOM 4798 N N . ALA A 1 658 ? 27.308 -0.035 -13.842 1.00 39.05 658 ALA A N 1
ATOM 4799 C CA . ALA A 1 658 ? 27.267 -0.836 -15.059 1.00 39.12 658 ALA A CA 1
ATOM 4800 C C . ALA A 1 658 ? 28.146 -0.255 -16.163 1.00 38.76 658 ALA A C 1
ATOM 4801 O O . ALA A 1 658 ? 27.881 -0.465 -17.346 1.00 48.38 658 ALA A O 1
ATOM 4803 N N . GLN A 1 659 ? 29.189 0.475 -15.779 1.00 44.63 659 GLN A N 1
ATOM 4804 C CA . GLN A 1 659 ? 30.132 1.008 -16.758 1.00 49.41 659 GLN A CA 1
ATOM 4805 C C . GLN A 1 659 ? 30.952 -0.103 -17.411 1.00 51.09 659 GLN A C 1
ATOM 4806 O O . GLN A 1 659 ? 31.331 -1.076 -16.758 1.00 54.27 659 GLN A O 1
ATOM 4812 N N . SER A 1 664 ? 25.791 -5.530 -19.312 1.00 47.93 664 SER A N 1
ATOM 4813 C CA . SER A 1 664 ? 24.454 -5.707 -18.758 1.00 46.70 664 SER A CA 1
ATOM 4814 C C . SER A 1 664 ? 23.555 -6.480 -19.716 1.00 52.66 664 SER A C 1
ATOM 4815 O O . SER A 1 664 ? 23.780 -6.485 -20.927 1.00 55.65 664 SER A O 1
ATOM 4818 N N . THR A 1 665 ? 22.535 -7.130 -19.166 1.00 50.70 665 THR A N 1
ATOM 4819 C CA . THR A 1 665 ? 21.610 -7.918 -19.970 1.00 51.07 665 THR A CA 1
ATOM 4820 C C . THR A 1 665 ? 20.708 -7.010 -20.798 1.00 51.44 665 THR A C 1
ATOM 4821 O O . THR A 1 665 ? 20.566 -5.825 -20.502 1.00 55.51 665 THR A O 1
ATOM 4825 N N . ARG A 1 666 ? 20.103 -7.574 -21.837 1.00 55.69 666 ARG A N 1
ATOM 4826 C CA . ARG A 1 666 ? 19.184 -6.833 -22.688 1.00 50.17 666 ARG A CA 1
ATOM 4827 C C . ARG A 1 666 ? 17.767 -7.354 -22.486 1.00 51.38 666 ARG A C 1
ATOM 4828 O O . ARG A 1 666 ? 16.865 -7.059 -23.270 1.00 53.82 666 ARG A O 1
ATOM 4836 N N . THR A 1 667 ? 17.586 -8.134 -21.424 1.00 51.91 667 THR A N 1
ATOM 4837 C CA . THR A 1 667 ? 16.298 -8.742 -21.108 1.00 55.03 667 THR A CA 1
ATOM 4838 C C . THR A 1 667 ? 15.253 -7.692 -20.739 1.00 55.31 667 THR A C 1
ATOM 4839 O O . THR A 1 667 ? 15.537 -6.755 -19.992 1.00 51.90 667 THR A O 1
ATOM 4843 N N . ILE A 1 668 ? 14.046 -7.856 -21.273 1.00 50.99 668 ILE A N 1
ATOM 4844 C CA . ILE A 1 668 ? 12.937 -6.956 -20.981 1.00 51.27 668 ILE A CA 1
ATOM 4845 C C . ILE A 1 668 ? 12.447 -7.143 -19.543 1.00 57.51 668 ILE A C 1
ATOM 4846 O O . ILE A 1 668 ? 12.690 -8.182 -18.928 1.00 63.51 668 ILE A O 1
ATOM 4851 N N . ASP A 1 669 ? 11.769 -6.131 -19.010 1.00 58.76 669 ASP A N 1
ATOM 4852 C CA . ASP A 1 669 ? 11.191 -6.212 -17.670 1.00 59.44 669 ASP A CA 1
ATOM 4853 C C . ASP A 1 669 ? 9.731 -5.768 -17.681 1.00 54.84 669 ASP A C 1
ATOM 4854 O O . ASP A 1 669 ? 9.212 -5.348 -18.714 1.00 58.92 669 ASP A O 1
ATOM 4859 N N . GLU A 1 670 ? 9.073 -5.861 -16.530 1.00 55.32 670 GLU A N 1
ATOM 4860 C CA . GLU A 1 670 ? 7.676 -5.450 -16.414 1.00 58.37 670 GLU A CA 1
ATOM 4861 C C . GLU A 1 670 ? 7.372 -4.932 -15.009 1.00 55.88 670 GLU A C 1
ATOM 4862 O O . GLU A 1 670 ? 7.515 -3.740 -14.733 1.00 46.93 670 GLU A O 1
ATOM 4868 N N . SER A 1 671 ? 6.946 -5.834 -14.129 1.00 60.73 671 SER A N 1
ATOM 4869 C CA . SER A 1 671 ? 6.699 -5.498 -12.733 1.00 57.14 671 SER A CA 1
ATOM 4870 C C . SER A 1 671 ? 7.827 -6.056 -11.878 1.00 55.03 671 SER A C 1
ATOM 4871 O O . SER A 1 671 ? 7.678 -6.251 -10.672 1.00 60.59 671 SER A O 1
ATOM 4874 N N . GLU A 1 672 ? 8.957 -6.316 -12.525 1.00 50.48 672 GLU A N 1
ATOM 4875 C CA . GLU A 1 672 ? 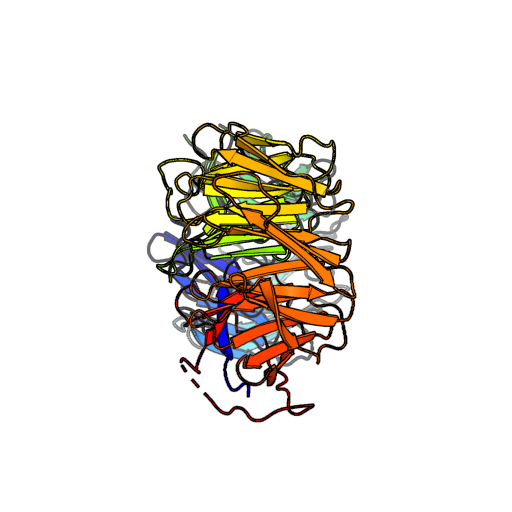10.154 -6.778 -11.842 1.00 53.14 672 GLU A CA 1
ATOM 4876 C C . GLU A 1 672 ? 10.992 -5.576 -11.433 1.00 47.97 672 GLU A C 1
ATOM 4877 O O . GLU A 1 672 ? 12.173 -5.712 -11.110 1.00 49.65 672 GLU A O 1
ATOM 4883 N N . PHE A 1 673 ? 10.374 -4.398 -11.461 1.00 44.68 673 PHE A N 1
ATOM 4884 C CA . PHE A 1 673 ? 11.058 -3.162 -11.101 1.00 37.36 673 PHE A CA 1
ATOM 4885 C C . PHE A 1 673 ? 11.475 -3.182 -9.638 1.00 38.60 673 PHE A C 1
ATOM 4886 O O . PHE A 1 673 ? 10.819 -3.804 -8.802 1.00 39.89 673 PHE A O 1
ATOM 4894 N N . ALA A 1 674 ? 12.570 -2.495 -9.339 1.00 38.76 674 ALA A N 1
ATOM 4895 C CA . ALA A 1 674 ? 13.087 -2.421 -7.981 1.00 35.14 674 ALA A CA 1
ATOM 4896 C C . ALA A 1 674 ? 12.487 -1.230 -7.246 1.00 37.66 674 ALA A C 1
ATOM 4897 O O . ALA A 1 674 ? 12.408 -0.131 -7.795 1.00 38.80 674 ALA A O 1
ATOM 4899 N N . ARG A 1 675 ? 12.063 -1.449 -6.005 1.00 37.91 675 ARG A N 1
ATOM 4900 C CA . ARG A 1 675 ? 11.537 -0.365 -5.185 1.00 36.04 675 ARG A CA 1
ATOM 4901 C C . ARG A 1 675 ? 12.650 0.212 -4.317 1.00 39.38 675 ARG A C 1
ATOM 4902 O O . ARG A 1 675 ? 12.763 -0.114 -3.135 1.00 45.19 675 ARG A O 1
ATOM 4910 N N . MET A 1 676 ? 13.467 1.073 -4.916 1.00 35.49 676 MET A N 1
ATOM 4911 C CA . MET A 1 676 ? 14.659 1.600 -4.258 1.00 37.46 676 MET A CA 1
ATOM 4912 C C . MET A 1 676 ? 14.427 2.906 -3.508 1.00 35.35 676 MET A C 1
ATOM 4913 O O . MET A 1 676 ? 13.631 3.747 -3.924 1.00 36.85 676 MET A O 1
ATOM 4918 N N . ALA A 1 677 ? 15.142 3.069 -2.400 1.00 34.39 677 ALA A N 1
ATOM 4919 C CA . ALA A 1 677 ? 15.096 4.306 -1.636 1.00 30.12 677 ALA A CA 1
ATOM 4920 C C . ALA A 1 677 ? 16.190 5.254 -2.116 1.00 28.85 677 ALA A C 1
ATOM 4921 O O . ALA A 1 677 ? 17.176 4.826 -2.716 1.00 31.70 677 ALA A O 1
ATOM 4923 N N . LEU A 1 678 ? 16.004 6.543 -1.855 1.00 26.27 678 LEU A N 1
ATOM 4924 C CA . LEU A 1 678 ? 16.982 7.554 -2.232 1.00 27.48 678 LEU A CA 1
ATOM 4925 C C . LEU A 1 678 ? 18.242 7.401 -1.383 1.00 27.86 678 LEU A C 1
ATOM 4926 O O . LEU A 1 678 ? 18.183 6.838 -0.290 1.00 28.64 678 LEU A O 1
ATOM 4931 N N . PRO A 1 679 ? 19.391 7.888 -1.887 1.00 30.15 679 PRO A N 1
ATOM 4932 C CA . PRO A 1 679 ? 20.656 7.762 -1.151 1.00 27.87 679 PRO A CA 1
ATOM 4933 C C . PRO A 1 679 ? 20.624 8.394 0.234 1.00 29.20 679 PRO A C 1
ATOM 4934 O O . PRO A 1 679 ? 19.871 9.335 0.484 1.00 24.63 679 PRO A O 1
ATOM 4938 N N . SER A 1 680 ? 21.454 7.863 1.125 1.00 29.41 680 SER A N 1
ATOM 4939 C CA . SER A 1 680 ? 21.515 8.324 2.503 1.00 28.07 680 SER A CA 1
ATOM 4940 C C . SER A 1 680 ? 22.232 9.664 2.630 1.00 25.36 680 SER A C 1
ATOM 4941 O O . SER A 1 680 ? 23.226 9.915 1.949 1.00 26.79 680 SER A O 1
ATOM 4944 N N . THR A 1 681 ? 21.723 10.517 3.512 1.00 24.80 681 THR A N 1
ATOM 4945 C CA . THR A 1 681 ? 22.352 11.805 3.789 1.00 24.57 681 THR A CA 1
ATOM 4946 C C . THR A 1 681 ? 23.593 11.637 4.665 1.00 22.92 681 THR A C 1
ATOM 4947 O O . THR A 1 681 ? 24.329 12.593 4.906 1.00 23.91 681 THR A O 1
ATOM 4951 N N . SER A 1 682 ? 23.821 10.416 5.136 1.00 23.69 682 SER A N 1
ATOM 4952 C CA . SER A 1 682 ? 24.941 10.138 6.027 1.00 28.82 682 SER A CA 1
ATOM 4953 C C . SER A 1 682 ? 26.206 9.733 5.279 1.00 31.76 682 SER A C 1
ATOM 4954 O O . SER A 1 682 ? 27.279 9.632 5.873 1.00 34.86 682 SER A O 1
ATOM 4957 N N . VAL A 1 683 ? 26.081 9.507 3.976 1.00 28.76 683 VAL A N 1
ATOM 4958 C CA . VAL A 1 683 ? 27.227 9.096 3.172 1.00 38.84 683 VAL A CA 1
ATOM 4959 C C . VAL A 1 683 ? 28.151 10.269 2.849 1.00 38.13 683 VAL A C 1
ATOM 4960 O O . VAL A 1 683 ? 27.693 11.346 2.459 1.00 35.07 683 VAL A O 1
ATOM 4964 N N . ARG A 1 684 ? 29.450 10.044 3.035 1.00 42.93 684 ARG A N 1
ATOM 4965 C CA . ARG A 1 684 ? 30.489 11.008 2.687 1.00 49.89 684 ARG A CA 1
ATOM 4966 C C . ARG A 1 684 ? 30.387 12.294 3.504 1.00 41.97 684 ARG A C 1
ATOM 4967 O O . ARG A 1 684 ? 31.379 12.767 4.061 1.00 48.46 684 ARG A O 1
#

Nearest PDB structures (foldseek):
  4nsx-assembly1_A  TM=1.002E+00  e=0.000E+00  Saccharomyces cerevisiae S288C
  6zqc-assembly1_UU  TM=9.583E-01  e=1.377E-97  Saccharomyces cerevisiae S288C
  5wlc-assembly1_LT  TM=9.576E-01  e=4.549E-97  Saccharomyces cerevisiae BY4741
  6zqf-assembly1_UU  TM=9.165E-01  e=1.807E-96  Saccharomyces cerevisiae S288C
  5wyk-assembly1_BE  TM=9.701E-01  e=3.754E-95  Saccharomyces cerevisiae S288C

Sequence (634 aa):
NSKIFSPFRIIGNVSNGVPFATGTLGSTFYIVTCVGKTFQIYDANTLHLLFVSEKETPSSIVALSAHFHYVYAAYENKVGIYKRGIEEHLLELETDANVEHLCIFGDYLCASTDDNSIFIYKKSDPQDKYPSEFYTKLTVTEIQGGEIVSLQHLATYLNKLTVVTKSNVLLFNVRTGKLVFTSNEFPDQITTAEPAPVLDIIALGTVTGEVIMFNMRKGKRIRTIKIPQSRISSLSFRTDGSSHLSVGTSSGDLIFYDLDRRSRIHVLKNIHRESYGGVTQATFLNGQPIIVTSGGDNSLKEYVFDPQPPRYLRSRGGHSQPPSYIAFADSQSHFMLSASKDRSLWSFSLRKDAQSQEMSQRSKFPEIVALAIENARIGEWENIITAHKDEKFARTWDMRNKRVGRWTFDTTDDGFVKSVAMSQCGNFGFIGSSNGSITIYNMQSGILRKKYKLHKRAVTGISLDGMNRKMVSCGLDGIVGFYDFNKSTLLGKLKLDAPITAMVYHRSSDLFALALDDLSIVVIDAVTQRVVRQLWGHSNRITAFDFSPEGRWIVSASLDSTIRTWDLPTGGCIDGIIVDNVATNVKFSPNGDLLATTHVTGNGICIWTNRAQSTRTIDESEFARMALPSTSVR